Protein AF-0000000084498039 (afdb_homodimer)

pLDDT: mean 95.23, std 4.96, range [68.25, 98.88]

Secondary structure (DSSP, 8-state):
-EEEETTTSHHHHHHHHHSTTSEEE-TT-HHHHHHHHHT-SEEEE-S-HHHHHHHHHHTTT---EEE--S--GGGGGGTTTSEEEEE---TTTBTTB-EEEEETTTS-TTHHHHHHHHSTTSEEEEE-HHHHHHHHIIIIIHHHHHHHH------S---HHHHHHHHHHHHHHHS-HHHHHHHHHH-TTHHHHHHHHHHHHHHHHHHHHH-/-EEEETTTSHHHHHHHHHSTTSEEE-TT-HHHHHHHHHT-SEEEE-S-HHHHHHHHHHTTT---EEE--S--GGGGGGTTTSEEEEE---TTTBTTB-EEEEETTTS-TTHHHHHHHHSTTSEEEEE-HHHHHHHHIIIIIHHHHHHHH------S---HHHHHHHHHHHHHHHS-HHHHHHHHHH-TTHHHHHHHHHHHHHHHHHHHHH-

Structure (mmCIF, N/CA/C/O backbone):
data_AF-0000000084498039-model_v1
#
loop_
_entity.id
_entity.type
_entity.pdbx_description
1 polymer 'Prephenate/arogenate dehydrogenase domain-containing protein'
#
loop_
_atom_site.group_PDB
_atom_site.id
_atom_site.type_symbol
_atom_site.label_atom_id
_atom_site.label_alt_id
_atom_site.label_comp_id
_atom_site.label_asym_id
_atom_site.label_entity_id
_atom_site.label_seq_id
_atom_site.pdbx_PDB_ins_code
_atom_site.Cartn_x
_atom_site.Cartn_y
_atom_site.Cartn_z
_atom_site.occupancy
_atom_site.B_iso_or_equiv
_atom_site.auth_seq_id
_atom_site.auth_comp_id
_atom_site.auth_asym_id
_atom_site.auth_atom_id
_atom_site.pdbx_PDB_model_num
ATOM 1 N N . MET A 1 1 ? 0.137 41.875 3.27 1 93.25 1 MET A N 1
ATOM 2 C CA . MET A 1 1 ? 1.482 41.312 3.164 1 93.25 1 MET A CA 1
ATOM 3 C C . MET A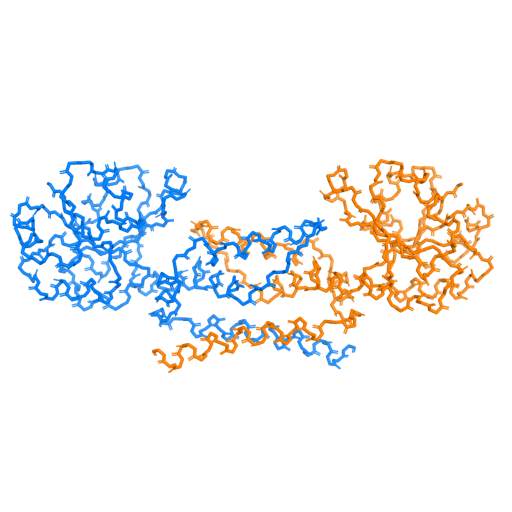 1 1 ? 1.607 40.031 3.986 1 93.25 1 MET A C 1
ATOM 5 O O . MET A 1 1 ? 0.989 39.906 5.043 1 93.25 1 MET A O 1
ATOM 9 N N . PHE A 1 2 ? 2.365 39.062 3.418 1 97.62 2 PHE A N 1
ATOM 10 C CA . PHE A 1 2 ? 2.494 37.75 4.086 1 97.62 2 PHE A CA 1
ATOM 11 C C . PHE A 1 2 ? 3.922 37.562 4.578 1 97.62 2 PHE A C 1
ATOM 13 O O . PHE A 1 2 ? 4.871 38.062 3.975 1 97.62 2 PHE A O 1
ATOM 20 N N . THR A 1 3 ? 4.051 36.844 5.715 1 98.19 3 THR A N 1
ATOM 21 C CA . THR A 1 3 ? 5.301 36.25 6.164 1 98.19 3 THR A CA 1
ATOM 22 C C . THR A 1 3 ? 5.207 34.719 6.137 1 98.19 3 THR A C 1
ATOM 24 O O . THR A 1 3 ? 4.168 34.156 6.469 1 98.19 3 THR A O 1
ATOM 27 N N . VAL A 1 4 ? 6.316 34.094 5.68 1 98.44 4 VAL A N 1
ATOM 28 C CA . VAL A 1 4 ? 6.406 32.625 5.699 1 98.44 4 VAL A CA 1
ATOM 29 C C . VAL A 1 4 ? 7.535 32.188 6.633 1 98.44 4 VAL A C 1
ATOM 31 O O . VAL A 1 4 ? 8.711 32.375 6.324 1 98.44 4 VAL A O 1
ATOM 34 N N . VAL A 1 5 ? 7.129 31.656 7.77 1 98 5 VAL A N 1
ATOM 35 C CA . VAL A 1 5 ? 8.094 31.078 8.688 1 98 5 VAL A CA 1
ATOM 36 C C . VAL A 1 5 ? 8.43 29.641 8.258 1 98 5 VAL A C 1
ATOM 38 O O . VAL A 1 5 ? 7.523 28.844 8.031 1 98 5 VAL A O 1
ATOM 41 N N . GLY A 1 6 ? 9.727 29.25 8.18 1 96.62 6 GLY A N 1
ATOM 42 C CA . GLY A 1 6 ? 10.141 28 7.578 1 96.62 6 GLY A CA 1
ATOM 43 C C . GLY A 1 6 ? 10.188 28.047 6.062 1 96.62 6 GLY A C 1
ATOM 44 O O . GLY A 1 6 ? 9.758 27.094 5.395 1 96.62 6 GLY A O 1
ATOM 45 N N . SER A 1 7 ? 10.602 29.141 5.477 1 96.75 7 SER A N 1
ATOM 46 C CA . SER A 1 7 ? 10.516 29.438 4.051 1 96.75 7 SER A CA 1
ATOM 47 C C . SER A 1 7 ? 11.469 28.562 3.248 1 96.75 7 SER A C 1
ATOM 49 O O . SER A 1 7 ? 11.359 28.484 2.021 1 96.75 7 SER A O 1
ATOM 51 N N . LYS A 1 8 ? 12.344 27.797 3.928 1 94.06 8 LYS A N 1
ATOM 52 C CA . LYS A 1 8 ? 13.312 26.969 3.225 1 94.06 8 LYS A CA 1
ATOM 53 C C . LYS A 1 8 ? 12.859 25.5 3.182 1 94.06 8 LYS A C 1
ATOM 55 O O . LYS A 1 8 ? 13.453 24.688 2.48 1 94.06 8 LYS A O 1
ATOM 60 N N . GLY A 1 9 ? 11.844 25.219 3.941 1 93.19 9 GLY A N 1
ATOM 61 C CA . GLY A 1 9 ? 11.305 23.875 3.908 1 93.19 9 GLY A CA 1
ATOM 62 C C . GLY A 1 9 ? 10.445 23.609 2.686 1 93.19 9 GLY A C 1
ATOM 63 O O . GLY A 1 9 ? 10.211 24.5 1.873 1 93.19 9 GLY A O 1
ATOM 64 N N . ASN A 1 10 ? 9.945 22.422 2.584 1 92.19 10 ASN A N 1
ATOM 65 C CA . ASN A 1 10 ? 9.188 22.016 1.411 1 92.19 10 ASN A CA 1
ATOM 66 C C . ASN A 1 10 ? 7.922 22.844 1.242 1 92.19 10 ASN A C 1
ATOM 68 O O . ASN A 1 10 ? 7.746 23.516 0.219 1 92.19 10 ASN A O 1
ATOM 72 N N . LEU A 1 11 ? 7.121 22.875 2.264 1 94.5 11 LEU A N 1
ATOM 73 C CA . LEU A 1 11 ? 5.891 23.656 2.164 1 94.5 11 LEU A CA 1
ATOM 74 C C . LEU A 1 11 ? 6.195 25.156 2.152 1 94.5 11 LEU A C 1
ATOM 76 O O . LEU A 1 11 ? 5.551 25.922 1.434 1 94.5 11 LEU A O 1
ATOM 80 N N . GLY A 1 12 ? 7.152 25.594 2.941 1 96.25 12 GLY A N 1
ATOM 81 C CA . GLY A 1 12 ? 7.539 26.984 2.992 1 96.25 12 GLY A CA 1
ATOM 82 C C . GLY A 1 12 ? 8 27.531 1.651 1 96.25 12 GLY A C 1
ATOM 83 O O . GLY A 1 12 ? 7.578 28.609 1.229 1 96.25 12 GLY A O 1
ATOM 84 N N . SER A 1 13 ? 8.852 26.75 0.97 1 96.44 13 SER A N 1
ATOM 85 C CA . SER A 1 13 ? 9.344 27.188 -0.336 1 96.44 13 SER A CA 1
ATOM 86 C C . SER A 1 13 ? 8.211 27.266 -1.353 1 96.44 13 SER A C 1
ATOM 88 O O . SER A 1 13 ? 8.203 28.141 -2.219 1 96.44 13 SER A O 1
ATOM 90 N N . LEU A 1 14 ? 7.281 26.312 -1.264 1 97.06 14 LEU A N 1
ATOM 91 C CA . LEU A 1 14 ? 6.109 26.359 -2.131 1 97.06 14 LEU A CA 1
ATOM 92 C C . LEU A 1 14 ? 5.293 27.625 -1.875 1 97.06 14 LEU A C 1
ATOM 94 O O . LEU A 1 14 ? 4.871 28.297 -2.818 1 97.06 14 LEU A O 1
ATOM 98 N N . LEU A 1 15 ? 5.113 27.984 -0.613 1 97.81 15 LEU A N 1
ATOM 99 C CA . LEU A 1 15 ? 4.352 29.172 -0.258 1 97.81 15 LEU A CA 1
ATOM 100 C C . LEU A 1 15 ? 5.043 30.438 -0.766 1 97.81 15 LEU A C 1
ATOM 102 O O . LEU A 1 15 ? 4.383 31.375 -1.229 1 97.81 15 LEU A O 1
ATOM 106 N N . MET A 1 16 ? 6.34 30.422 -0.719 1 97.56 16 MET A N 1
ATOM 107 C CA . MET A 1 16 ? 7.102 31.547 -1.252 1 97.56 16 MET A CA 1
ATOM 108 C C . MET A 1 16 ? 6.863 31.703 -2.75 1 97.56 16 MET A C 1
ATOM 110 O O . MET A 1 16 ? 6.867 32.812 -3.268 1 97.56 16 MET A O 1
ATOM 114 N N . LYS A 1 17 ? 6.648 30.609 -3.406 1 97.19 17 LYS A N 1
ATOM 115 C CA . LYS A 1 17 ? 6.359 30.656 -4.836 1 97.19 17 LYS A CA 1
ATOM 116 C C . LYS A 1 17 ? 4.938 31.141 -5.098 1 97.19 17 LYS A C 1
ATOM 118 O O . LYS A 1 17 ? 4.684 31.844 -6.07 1 97.19 17 LYS A O 1
ATOM 123 N N . ILE A 1 18 ? 4.043 30.703 -4.305 1 96.31 18 ILE A N 1
ATOM 124 C CA . ILE A 1 18 ? 2.639 31.078 -4.43 1 96.31 18 ILE A CA 1
ATOM 125 C C . ILE A 1 18 ? 2.475 32.562 -4.133 1 96.31 18 ILE A C 1
ATOM 127 O O . ILE A 1 18 ? 1.683 33.25 -4.785 1 96.31 18 ILE A O 1
ATOM 131 N N . PHE A 1 19 ? 3.236 33 -3.127 1 97.38 19 PHE A N 1
ATOM 132 C CA . PHE A 1 19 ? 3.205 34.406 -2.699 1 97.38 19 PHE A CA 1
ATOM 133 C C . PHE A 1 19 ? 4.59 35.031 -2.803 1 97.38 19 PHE A C 1
ATOM 135 O O . PHE A 1 19 ? 5.234 35.312 -1.786 1 97.38 19 PHE A O 1
ATOM 142 N N . PRO A 1 20 ? 4.922 35.469 -3.959 1 96.88 20 PRO A N 1
ATOM 143 C CA . PRO A 1 20 ? 6.305 35.906 -4.199 1 96.88 20 PRO A CA 1
ATOM 144 C C . PRO A 1 20 ? 6.668 37.188 -3.457 1 96.88 20 PRO A C 1
ATOM 146 O O . PRO A 1 20 ? 7.848 37.438 -3.227 1 96.88 20 PRO A O 1
ATOM 149 N N . ASP A 1 21 ? 5.758 38 -3.062 1 96.88 21 ASP A N 1
ATOM 150 C CA . ASP A 1 21 ? 6.043 39.25 -2.377 1 96.88 21 ASP A CA 1
ATOM 151 C C . ASP A 1 21 ? 6.117 39.031 -0.866 1 96.88 21 ASP A C 1
ATOM 153 O O . ASP A 1 21 ? 6.309 40 -0.115 1 96.88 21 ASP A O 1
ATOM 157 N N . SER A 1 22 ? 6.023 37.812 -0.384 1 98 22 SER A N 1
ATOM 158 C CA . SER A 1 22 ? 6.035 37.5 1.045 1 98 22 SER A CA 1
ATOM 159 C C . SER A 1 22 ? 7.445 37.594 1.616 1 98 22 SER A C 1
ATOM 161 O O . SER A 1 22 ? 8.43 37.406 0.894 1 98 22 SER A O 1
ATOM 163 N N . TYR A 1 23 ? 7.492 37.906 2.947 1 97.56 23 TYR A N 1
ATOM 164 C CA . TYR A 1 23 ? 8.742 37.781 3.693 1 97.56 23 TYR A CA 1
ATOM 165 C C . TYR A 1 23 ? 9.008 36.344 4.082 1 97.56 23 TYR A C 1
ATOM 167 O O . TYR A 1 23 ? 8.141 35.656 4.637 1 97.56 23 TYR A O 1
ATOM 175 N N . GLY A 1 24 ? 10.164 35.844 3.691 1 97.62 24 GLY A N 1
ATOM 176 C CA . GLY A 1 24 ? 10.586 34.531 4.121 1 97.62 24 GLY A CA 1
ATOM 177 C C . GLY A 1 24 ? 11.578 34.562 5.266 1 97.62 24 GLY A C 1
ATOM 178 O O . GLY A 1 24 ? 12.484 35.375 5.285 1 97.62 24 GLY A O 1
ATOM 179 N N . VAL A 1 25 ? 11.336 33.719 6.281 1 96.31 25 VAL A N 1
ATOM 180 C CA . VAL A 1 25 ? 12.258 33.688 7.41 1 96.31 25 VAL A CA 1
ATOM 181 C C . VAL A 1 25 ? 12.438 32.25 7.895 1 96.31 25 VAL A C 1
ATOM 183 O O . VAL A 1 25 ? 11.492 31.438 7.867 1 96.31 25 VAL A O 1
ATOM 186 N N . ASP A 1 26 ? 13.656 31.875 8.25 1 89.62 26 ASP A N 1
ATOM 187 C CA . ASP A 1 26 ? 13.914 30.594 8.875 1 89.62 26 ASP A CA 1
ATOM 188 C C . ASP A 1 26 ? 13.695 30.656 10.383 1 89.62 26 ASP A C 1
ATOM 190 O O . ASP A 1 26 ? 13.82 31.719 10.984 1 89.62 26 ASP A O 1
ATOM 194 N N . VAL A 1 27 ? 13.438 29.516 11.039 1 78.62 27 VAL A N 1
ATOM 195 C CA . VAL A 1 27 ? 13 29.453 12.43 1 78.62 27 VAL A CA 1
ATOM 196 C C . VAL A 1 27 ? 14.102 30 13.336 1 78.62 27 VAL A C 1
ATOM 198 O O . VAL A 1 27 ? 13.82 30.531 14.414 1 78.62 27 VAL A O 1
ATOM 201 N N . ASP A 1 28 ? 15.242 30.031 12.844 1 82.69 28 ASP A N 1
ATOM 202 C CA . ASP A 1 28 ? 16.359 30.344 13.742 1 82.69 28 ASP A CA 1
ATOM 203 C C . ASP A 1 28 ? 16.625 31.844 13.75 1 82.69 28 ASP A C 1
ATOM 205 O O . ASP A 1 28 ? 17.422 32.344 14.555 1 82.69 28 ASP A O 1
ATOM 209 N N . ASN A 1 29 ? 15.898 32.625 12.945 1 87.44 29 ASN A N 1
ATOM 210 C CA . ASN A 1 29 ? 16.141 34.062 12.898 1 87.44 29 ASN A CA 1
ATOM 211 C C . ASN A 1 29 ? 15.031 34.812 13.602 1 87.44 29 ASN A C 1
ATOM 213 O O . ASN A 1 29 ? 14.172 35.406 12.953 1 87.44 29 ASN A O 1
ATOM 217 N N . GLU A 1 30 ? 15.148 34.938 14.836 1 85.31 30 GLU A N 1
ATOM 218 C CA . GLU A 1 30 ? 14.109 35.5 15.695 1 85.31 30 GLU A CA 1
ATOM 219 C C . GLU A 1 30 ? 13.93 37 15.438 1 85.31 30 GLU A C 1
ATOM 221 O O . GLU A 1 30 ? 12.805 37.5 15.383 1 85.31 30 GLU A O 1
ATOM 226 N N . GLU A 1 31 ? 14.992 37.75 15.414 1 88.75 31 GLU A N 1
ATOM 227 C CA . GLU A 1 31 ? 14.93 39.188 15.195 1 88.75 31 GLU A CA 1
ATOM 228 C C . GLU A 1 31 ? 14.234 39.531 13.883 1 88.75 31 GLU A C 1
ATOM 230 O O . GLU A 1 31 ? 13.375 40.406 13.836 1 88.75 31 GLU A O 1
ATOM 235 N N . LYS A 1 32 ? 14.617 38.875 12.875 1 94.69 32 LYS A N 1
ATOM 236 C CA . LYS A 1 32 ? 13.992 39.094 11.57 1 94.69 32 LYS A CA 1
ATOM 237 C C . LYS A 1 32 ? 12.5 38.75 11.617 1 94.69 32 LYS A C 1
ATOM 239 O O . LYS A 1 32 ? 11.68 39.5 11.055 1 94.69 32 LYS A O 1
ATOM 244 N N . LEU A 1 33 ? 12.172 37.719 12.297 1 96.56 33 LEU A N 1
ATOM 245 C CA . LEU A 1 33 ? 10.773 37.312 12.398 1 96.56 33 LEU A CA 1
ATOM 246 C C . LEU A 1 33 ? 9.938 38.375 13.07 1 96.56 33 LEU A C 1
ATOM 248 O O . LEU A 1 33 ? 8.875 38.75 12.57 1 96.56 33 LEU A O 1
ATOM 252 N N . PHE A 1 34 ? 10.469 38.938 14.148 1 96.06 34 PHE A N 1
ATOM 253 C CA . PHE A 1 34 ? 9.766 40 14.867 1 96.06 34 PHE A CA 1
ATOM 254 C C . PHE A 1 34 ? 9.461 41.156 13.945 1 96.06 34 PHE A C 1
ATOM 256 O O . PHE A 1 34 ? 8.328 41.656 13.914 1 96.06 34 PHE A O 1
ATOM 263 N N . ASN A 1 35 ? 10.422 41.562 13.227 1 96.56 35 ASN A N 1
ATOM 264 C CA . ASN A 1 35 ? 10.273 42.719 12.328 1 96.56 35 ASN A CA 1
ATOM 265 C C . ASN A 1 35 ? 9.273 42.406 11.211 1 96.56 35 ASN A C 1
ATOM 267 O O . ASN A 1 35 ? 8.477 43.281 10.836 1 96.56 35 ASN A O 1
ATOM 271 N N . TYR A 1 36 ? 9.344 41.25 10.656 1 97.19 36 TYR A N 1
ATOM 272 C CA . TYR A 1 36 ? 8.43 40.875 9.578 1 97.19 36 TYR A CA 1
ATOM 273 C C . TYR A 1 36 ? 6.992 40.781 10.086 1 97.19 36 TYR A C 1
ATOM 275 O O . TYR A 1 36 ? 6.062 41.188 9.383 1 97.19 36 TYR A O 1
ATOM 283 N N . LEU A 1 37 ? 6.785 40.25 11.281 1 97.25 37 LEU A N 1
ATOM 284 C CA . LEU A 1 37 ? 5.445 40.156 11.844 1 97.25 37 LEU A CA 1
ATOM 285 C C . LEU A 1 37 ? 4.809 41.531 11.992 1 97.25 37 LEU A C 1
ATOM 287 O O . LEU A 1 37 ? 3.619 41.688 11.719 1 97.25 37 LEU A O 1
ATOM 291 N N . LYS A 1 38 ? 5.602 42.531 12.297 1 96.56 38 LYS A N 1
ATOM 292 C CA . LYS A 1 38 ? 5.098 43.875 12.492 1 96.56 38 LYS A CA 1
ATOM 293 C C . LYS A 1 38 ? 4.586 44.469 11.18 1 96.56 38 LYS A C 1
ATOM 295 O O . LYS A 1 38 ? 3.719 45.344 11.18 1 96.56 38 LYS A O 1
ATOM 300 N N . LYS A 1 39 ? 5.051 43.938 10.133 1 96.44 39 LYS A N 1
ATOM 301 C CA . LYS A 1 39 ? 4.734 44.5 8.82 1 96.44 39 LYS A CA 1
ATOM 302 C C . LYS A 1 39 ? 3.754 43.625 8.062 1 96.44 39 LYS A C 1
ATOM 304 O O . LYS A 1 39 ? 3.416 43.875 6.91 1 96.44 39 LYS A O 1
ATOM 309 N N . SER A 1 40 ? 3.342 42.562 8.633 1 97.69 40 SER A N 1
ATOM 310 C CA . SER A 1 40 ? 2.564 41.562 7.906 1 97.69 40 SER A CA 1
ATOM 311 C C . SER A 1 40 ? 1.124 41.5 8.406 1 97.69 40 SER A C 1
ATOM 313 O O . SER A 1 40 ? 0.86 41.75 9.586 1 97.69 40 SER A O 1
ATOM 315 N N . ASP A 1 41 ? 0.24 41.188 7.496 1 97.06 41 ASP A N 1
ATOM 316 C CA . ASP A 1 41 ? -1.143 40.906 7.863 1 97.06 41 ASP A CA 1
ATOM 317 C C . ASP A 1 41 ? -1.291 39.5 8.375 1 97.06 41 ASP A C 1
ATOM 319 O O . ASP A 1 41 ? -2.027 39.219 9.328 1 97.06 41 ASP A O 1
ATOM 323 N N . TYR A 1 42 ? -0.634 38.594 7.711 1 98.31 42 TYR A N 1
ATOM 324 C CA . TYR A 1 42 ? -0.681 37.188 8.047 1 98.31 42 TYR A CA 1
ATOM 325 C C . TYR A 1 42 ? 0.711 36.562 8 1 98.31 42 TYR A C 1
ATOM 327 O O . TYR A 1 42 ? 1.583 37.031 7.27 1 98.31 42 TYR A O 1
ATOM 335 N N . ALA A 1 43 ? 0.901 35.531 8.82 1 98.38 43 ALA A N 1
ATOM 336 C CA . ALA A 1 43 ? 2.139 34.75 8.828 1 98.38 43 ALA A CA 1
ATOM 337 C C . ALA A 1 43 ? 1.847 33.25 8.773 1 98.38 43 ALA A C 1
ATOM 339 O O . ALA A 1 43 ? 1.264 32.688 9.703 1 98.38 43 ALA A O 1
ATOM 340 N N . PHE A 1 44 ? 2.291 32.594 7.676 1 98.69 44 PHE A N 1
ATOM 341 C CA . PHE A 1 44 ? 2.188 31.141 7.547 1 98.69 44 PHE A CA 1
ATOM 342 C C . PHE A 1 44 ? 3.266 30.453 8.367 1 98.69 44 PHE A C 1
ATOM 344 O O . PHE A 1 44 ? 4.449 30.781 8.258 1 98.69 44 PHE A O 1
ATOM 351 N N . LEU A 1 45 ? 2.865 29.547 9.172 1 98.19 45 LEU A N 1
ATOM 352 C CA . LEU A 1 45 ? 3.82 28.766 9.961 1 98.19 45 LEU A CA 1
ATOM 353 C C . LEU A 1 45 ? 4.094 27.422 9.312 1 98.19 45 LEU A C 1
ATOM 355 O O . LEU A 1 45 ? 3.426 26.422 9.617 1 98.19 45 LEU A O 1
ATOM 359 N N . ALA A 1 46 ? 5.062 27.391 8.461 1 96.81 46 ALA A N 1
ATOM 360 C CA . ALA A 1 46 ? 5.473 26.172 7.758 1 96.81 46 ALA A CA 1
ATOM 361 C C . ALA A 1 46 ? 6.656 25.516 8.461 1 96.81 46 ALA A C 1
ATOM 363 O O . ALA A 1 46 ? 7.699 25.281 7.84 1 96.81 46 ALA A O 1
ATOM 364 N N . ILE A 1 47 ? 6.52 25.234 9.742 1 96.12 47 ILE A N 1
ATOM 365 C CA . ILE A 1 47 ? 7.512 24.625 10.617 1 96.12 47 ILE A CA 1
ATOM 366 C C . ILE A 1 47 ? 6.859 23.531 11.461 1 96.12 47 ILE A C 1
ATOM 368 O O . ILE A 1 47 ? 5.637 23.391 11.461 1 96.12 47 ILE A O 1
ATOM 372 N N . PRO A 1 48 ? 7.594 22.703 12.109 1 94.62 48 PRO A N 1
ATOM 373 C CA . PRO A 1 48 ? 6.996 21.625 12.906 1 94.62 48 PRO A CA 1
ATOM 374 C C . PRO A 1 48 ? 6.031 22.125 13.969 1 94.62 48 PRO A C 1
ATOM 376 O O . PRO A 1 48 ? 6.219 23.234 14.5 1 94.62 48 PRO A O 1
ATOM 379 N N . PRO A 1 49 ? 5.07 21.312 14.258 1 97 49 PRO A N 1
ATOM 380 C CA . PRO A 1 49 ? 4.012 21.734 15.18 1 97 49 PRO A CA 1
ATOM 381 C C . PRO A 1 49 ? 4.559 22.281 16.5 1 97 49 PRO A C 1
ATOM 383 O O . PRO A 1 49 ? 4.078 23.297 17 1 97 49 PRO A O 1
ATOM 386 N N . ASP A 1 50 ? 5.555 21.609 17.078 1 95.5 50 ASP A N 1
ATOM 387 C CA . ASP A 1 50 ? 6.125 22.078 18.344 1 95.5 50 ASP A CA 1
ATOM 388 C C . ASP A 1 50 ? 6.684 23.484 18.203 1 95.5 50 ASP A C 1
ATOM 390 O O . ASP A 1 50 ? 6.508 24.328 19.094 1 95.5 50 ASP A O 1
ATOM 394 N N . GLN A 1 51 ? 7.262 23.719 17.125 1 95.56 51 GLN A N 1
ATOM 395 C CA . GLN A 1 51 ? 7.824 25.031 16.859 1 95.56 51 GLN A CA 1
ATOM 396 C C . GLN A 1 51 ? 6.73 26.062 16.594 1 95.56 51 GLN A C 1
ATOM 398 O O . GLN A 1 51 ? 6.863 27.219 16.969 1 95.56 51 GLN A O 1
ATOM 403 N N . GLU A 1 52 ? 5.676 25.641 15.906 1 97.19 52 GLU A N 1
ATOM 404 C CA . GLU A 1 52 ? 4.535 26.531 15.711 1 97.19 52 GLU A CA 1
ATOM 405 C C . GLU A 1 52 ? 3.994 27.031 17.047 1 97.19 52 GLU A C 1
ATOM 407 O O . GLU A 1 52 ? 3.779 28.234 17.234 1 97.19 52 GLU A O 1
ATOM 412 N N . GLU A 1 53 ? 3.824 26.109 17.938 1 97.25 53 GLU A N 1
ATOM 413 C CA . GLU A 1 53 ? 3.299 26.469 19.25 1 97.25 53 GLU A CA 1
ATOM 414 C C . GLU A 1 53 ? 4.215 27.469 19.953 1 97.25 53 GLU A C 1
ATOM 416 O O . GLU A 1 53 ? 3.744 28.438 20.562 1 97.25 53 GLU A O 1
ATOM 421 N N . ASN A 1 54 ? 5.469 27.188 19.844 1 96.31 54 ASN A N 1
ATOM 422 C CA . ASN A 1 54 ? 6.441 28.062 20.484 1 96.31 54 ASN A CA 1
ATOM 423 C C . ASN A 1 54 ? 6.371 29.484 19.922 1 96.31 54 ASN A C 1
ATOM 425 O O . ASN A 1 54 ? 6.387 30.453 20.672 1 96.31 54 ASN A O 1
ATOM 429 N N . ILE A 1 55 ? 6.281 29.578 18.656 1 96.88 55 ILE A N 1
ATOM 430 C CA . ILE A 1 55 ? 6.246 30.875 17.984 1 96.88 55 ILE A CA 1
ATOM 431 C C . ILE A 1 55 ? 4.961 31.609 18.359 1 96.88 55 ILE A C 1
ATOM 433 O O . ILE A 1 55 ? 4.992 32.812 18.672 1 96.88 55 ILE A O 1
ATOM 437 N N . ILE A 1 56 ? 3.824 30.938 18.359 1 97.5 56 ILE A N 1
ATOM 438 C CA . ILE A 1 56 ? 2.539 31.531 18.688 1 97.5 56 ILE A CA 1
ATOM 439 C C . ILE A 1 56 ? 2.58 32.062 20.125 1 97.5 56 ILE A C 1
ATOM 441 O O . ILE A 1 56 ? 2.137 33.188 20.391 1 97.5 56 ILE A O 1
ATOM 445 N N . ASN A 1 57 ? 3.174 31.281 21.031 1 97.31 57 ASN A N 1
ATOM 446 C CA . ASN A 1 57 ? 3.26 31.656 22.438 1 97.31 57 ASN A CA 1
ATOM 447 C C . ASN A 1 57 ? 4.203 32.844 22.641 1 97.31 57 ASN A C 1
ATOM 449 O O . ASN A 1 57 ? 3.982 33.688 23.516 1 97.31 57 ASN A O 1
ATOM 453 N N . LYS A 1 58 ? 5.211 32.844 21.859 1 96.12 58 LYS A N 1
ATOM 454 C CA . LYS A 1 58 ? 6.23 33.875 22 1 96.12 58 LYS A CA 1
ATOM 455 C C . LYS A 1 58 ? 5.734 35.219 21.469 1 96.12 58 LYS A C 1
ATOM 457 O O . LYS A 1 58 ? 6.066 36.281 22.016 1 96.12 58 LYS A O 1
ATOM 462 N N . TYR A 1 59 ? 5.051 35.188 20.391 1 96.5 59 TYR A N 1
ATOM 463 C CA . TYR A 1 59 ? 4.598 36.406 19.734 1 96.5 59 TYR A CA 1
ATOM 464 C C . TYR A 1 59 ? 3.082 36.531 19.844 1 96.5 59 TYR A C 1
ATOM 466 O O . TYR A 1 59 ? 2.402 36.719 18.828 1 96.5 59 TYR A O 1
ATOM 474 N N . LYS A 1 60 ? 2.543 36.562 21 1 95.44 60 LYS A N 1
ATOM 475 C CA . LYS A 1 60 ? 1.112 36.594 21.297 1 95.44 60 LYS A CA 1
ATOM 476 C C . LYS A 1 60 ? 0.457 37.844 20.75 1 95.44 60 LYS A C 1
ATOM 478 O O . LYS A 1 60 ? -0.757 37.875 20.547 1 95.44 60 LYS A O 1
ATOM 483 N N . PHE A 1 61 ? 1.277 38.906 20.578 1 94.88 61 PHE A N 1
ATOM 484 C CA . PHE A 1 61 ? 0.732 40.156 20.094 1 94.88 61 PHE A CA 1
ATOM 485 C C . PHE A 1 61 ? 0.216 40.031 18.672 1 94.88 61 PHE A C 1
ATOM 487 O O . PHE A 1 61 ? -0.603 40.812 18.219 1 94.88 61 PHE A O 1
ATOM 494 N N . PHE A 1 62 ? 0.749 39.125 17.938 1 96.81 62 PHE A N 1
ATOM 495 C CA . PHE A 1 62 ? 0.398 38.969 16.531 1 96.81 62 PHE A CA 1
ATOM 496 C C . PHE A 1 62 ? -0.803 38.031 16.391 1 96.81 62 PHE A C 1
ATOM 498 O O . PHE A 1 62 ? -0.769 36.875 16.844 1 96.81 62 PHE A O 1
ATOM 505 N N . THR A 1 63 ? -1.819 38.344 15.727 1 93.31 63 THR A N 1
ATOM 506 C CA . THR A 1 63 ? -3.062 37.594 15.664 1 93.31 63 THR A CA 1
ATOM 507 C C . THR A 1 63 ? -3.289 37.031 14.258 1 93.31 63 THR A C 1
ATOM 509 O O . THR A 1 63 ? -4.328 36.438 13.984 1 93.31 63 THR A O 1
ATOM 512 N N . GLY A 1 64 ? -2.32 37.25 13.406 1 97.19 64 GLY A N 1
ATOM 513 C CA . GLY A 1 64 ? -2.494 36.844 12.016 1 97.19 64 GLY A CA 1
ATOM 514 C C . GLY A 1 64 ? -1.848 35.531 11.68 1 97.19 64 GLY A C 1
ATOM 515 O O . GLY A 1 64 ? -1.677 35.188 10.508 1 97.19 64 GLY A O 1
ATOM 516 N N . PHE A 1 65 ? -1.479 34.719 12.688 1 98.5 65 PHE A N 1
ATOM 517 C CA . PHE A 1 65 ? -0.829 33.438 12.414 1 98.5 65 PHE A CA 1
ATOM 518 C C . PHE A 1 65 ? -1.776 32.5 11.688 1 98.5 65 PHE A C 1
ATOM 520 O O . PHE A 1 65 ? -2.959 32.406 12.023 1 98.5 65 PHE A O 1
ATOM 527 N N . ILE A 1 66 ? -1.235 31.828 10.672 1 98.81 66 ILE A N 1
ATOM 528 C CA . ILE A 1 66 ? -1.913 30.719 10 1 98.81 66 ILE A CA 1
ATOM 529 C C . ILE A 1 66 ? -1.153 29.422 10.25 1 98.81 66 ILE A C 1
ATOM 531 O O . ILE A 1 66 ? -0.064 29.219 9.703 1 98.81 66 ILE A O 1
ATOM 535 N N . GLU A 1 67 ? -1.673 28.609 11.062 1 98.5 67 GLU A N 1
ATOM 536 C CA . GLU A 1 67 ? -1.108 27.312 11.398 1 98.5 67 GLU A CA 1
ATOM 537 C C . GLU A 1 67 ? -1.447 26.266 10.336 1 98.5 67 GLU A C 1
ATOM 539 O O . GLU A 1 67 ? -2.58 26.219 9.852 1 98.5 67 GLU A O 1
ATOM 544 N N . LEU A 1 68 ? -0.454 25.375 9.984 1 98.25 68 LEU A N 1
ATOM 545 C CA . LEU A 1 68 ? -0.6 24.578 8.773 1 98.25 68 LEU A CA 1
ATOM 546 C C . LEU A 1 68 ? -0.409 23.094 9.062 1 98.25 68 LEU A C 1
ATOM 548 O O . LEU A 1 68 ? -0.522 22.266 8.164 1 98.25 68 LEU A O 1
ATOM 552 N N . SER A 1 69 ? -0.182 22.656 10.242 1 97.38 69 SER A N 1
ATOM 553 C CA . SER A 1 69 ? 0.275 21.312 10.57 1 97.38 69 SER A CA 1
ATOM 554 C C . SER A 1 69 ? -0.769 20.266 10.195 1 97.38 69 SER A C 1
ATOM 556 O O . SER A 1 69 ? -1.927 20.594 9.938 1 97.38 69 SER A O 1
ATOM 558 N N . SER A 1 70 ? -0.354 19 10.227 1 97.06 70 SER A N 1
ATOM 559 C CA . SER A 1 70 ? -1.224 17.859 9.914 1 97.06 70 SER A CA 1
ATOM 560 C C . SER A 1 70 ? -1.932 17.344 11.156 1 97.06 70 SER A C 1
ATOM 562 O O . SER A 1 70 ? -2.666 16.359 11.094 1 97.06 70 SER A O 1
ATOM 564 N N . VAL A 1 71 ? -1.774 17.969 12.258 1 98.38 71 VAL A N 1
ATOM 565 C CA . VAL A 1 71 ? -2.455 17.656 13.508 1 98.38 71 VAL A CA 1
ATOM 566 C C . VAL A 1 71 ? -3.035 18.938 14.117 1 98.38 71 VAL A C 1
ATOM 568 O O . VAL A 1 71 ? -2.377 19.984 14.125 1 98.38 71 VAL A O 1
ATOM 571 N N . LYS A 1 72 ? -4.262 18.828 14.617 1 98.75 72 LYS A N 1
ATOM 572 C CA . LYS A 1 72 ? -4.926 20.094 14.906 1 98.75 72 LYS A CA 1
ATOM 573 C C . LYS A 1 72 ? -5.383 20.156 16.359 1 98.75 72 LYS A C 1
ATOM 575 O O . LYS A 1 72 ? -5.496 21.234 16.938 1 98.75 72 LYS A O 1
ATOM 580 N N . LEU A 1 73 ? -5.723 19.031 17.031 1 98.75 73 LEU A N 1
ATOM 581 C CA . LEU A 1 73 ? -6.273 19.031 18.375 1 98.75 73 LEU A CA 1
ATOM 582 C C . LEU A 1 73 ? -5.371 19.812 19.328 1 98.75 73 LEU A C 1
ATOM 584 O O . LEU A 1 73 ? -5.863 20.531 20.203 1 98.75 73 LEU A O 1
ATOM 588 N N . ARG A 1 74 ? -4.105 19.734 19.156 1 97.88 74 ARG A N 1
ATOM 589 C CA . ARG A 1 74 ? -3.146 20.359 20.062 1 97.88 74 ARG A CA 1
ATOM 590 C C . ARG A 1 74 ? -3.227 21.875 19.969 1 97.88 74 ARG A C 1
ATOM 592 O O . ARG A 1 74 ? -2.736 22.578 20.859 1 97.88 74 ARG A O 1
ATOM 599 N N . PHE A 1 75 ? -3.84 22.438 18.984 1 98.69 75 PHE A N 1
ATOM 600 C CA . PHE A 1 75 ? -3.867 23.875 18.766 1 98.69 75 PHE A CA 1
ATOM 601 C C . PHE A 1 75 ? -5.184 24.469 19.266 1 98.69 75 PHE A C 1
ATOM 603 O O . PHE A 1 75 ? -5.398 25.688 19.156 1 98.69 75 PHE A O 1
ATOM 610 N N . LEU A 1 76 ? -6.082 23.625 19.812 1 98.62 76 LEU A N 1
ATOM 611 C CA . LEU A 1 76 ? -7.348 24.094 20.359 1 98.62 76 LEU A CA 1
ATOM 612 C C . LEU A 1 76 ? -7.109 25.141 21.438 1 98.62 76 LEU A C 1
ATOM 614 O O . LEU A 1 76 ? -7.938 26.047 21.641 1 98.62 76 LEU A O 1
ATOM 618 N N . LYS A 1 77 ? -6.016 25.031 22.141 1 98.06 77 LYS A N 1
ATOM 619 C CA . LYS A 1 77 ? -5.676 25.969 23.203 1 98.06 77 LYS A CA 1
ATOM 620 C C . LYS A 1 77 ? -5.508 27.391 22.656 1 98.06 77 LYS A C 1
ATOM 622 O O . LYS A 1 77 ? -5.496 28.359 23.422 1 98.06 77 LYS A O 1
ATOM 627 N N . PHE A 1 78 ? -5.379 27.578 21.328 1 98.38 78 PHE A N 1
ATOM 628 C CA . PHE A 1 78 ? -5.219 28.875 20.703 1 98.38 78 PHE A CA 1
ATOM 629 C C . PHE A 1 78 ? -6.508 29.312 20.016 1 98.38 78 PHE A C 1
ATOM 631 O O . PHE A 1 78 ? -6.48 30.141 19.094 1 98.38 78 PHE A O 1
ATOM 638 N N . LYS A 1 79 ? -7.629 28.719 20.422 1 98 79 LYS A N 1
ATOM 639 C CA . LYS A 1 79 ? -8.938 29 19.844 1 98 79 LYS A CA 1
ATOM 640 C C . LYS A 1 79 ? -9.164 30.5 19.688 1 98 79 LYS A C 1
ATOM 642 O O . LYS A 1 79 ? -8.961 31.266 20.641 1 98 79 LYS A O 1
ATOM 647 N N . ASN A 1 80 ? -9.484 30.906 18.5 1 97.5 80 ASN A N 1
ATOM 648 C CA . ASN A 1 80 ? -9.875 32.25 18.109 1 97.5 80 ASN A CA 1
ATOM 649 C C . ASN A 1 80 ? -8.68 33.219 18.141 1 97.5 80 ASN A C 1
ATOM 651 O O . ASN A 1 80 ? -8.844 34.438 17.969 1 97.5 80 ASN A O 1
ATOM 655 N N . SER A 1 81 ? -7.457 32.688 18.344 1 97.19 81 SER A N 1
ATOM 656 C CA . SER A 1 81 ? -6.277 33.531 18.391 1 97.19 81 SER A CA 1
ATOM 657 C C . SER A 1 81 ? -5.41 33.344 17.156 1 97.19 81 SER A C 1
ATOM 659 O O . SER A 1 81 ? -4.535 34.188 16.875 1 97.19 81 SER A O 1
ATOM 661 N N . ILE A 1 82 ? -5.648 32.312 16.469 1 98.44 82 ILE A N 1
ATOM 662 C CA . ILE A 1 82 ? -4.926 32.031 15.234 1 98.44 82 ILE A CA 1
ATOM 663 C C . ILE A 1 82 ? -5.891 31.453 14.195 1 98.44 82 ILE A C 1
ATOM 665 O O . ILE A 1 82 ? -6.992 31.016 14.531 1 98.44 82 ILE A O 1
ATOM 669 N N . ILE A 1 83 ? -5.48 31.469 12.93 1 98.75 83 ILE A N 1
ATOM 670 C CA . ILE A 1 83 ? -6.18 30.75 11.867 1 98.75 83 ILE A CA 1
ATOM 671 C C . ILE A 1 83 ? -5.539 29.391 11.664 1 98.75 83 ILE A C 1
ATOM 673 O O . ILE A 1 83 ? -4.312 29.266 11.641 1 98.75 83 ILE A O 1
ATOM 677 N N . SER A 1 84 ? -6.371 28.375 11.602 1 98.88 84 SER A N 1
ATOM 678 C CA . SER A 1 84 ? -5.875 27.016 11.445 1 98.88 84 SER A CA 1
ATOM 679 C C . SER A 1 84 ? -6.395 26.375 10.164 1 98.88 84 SER A C 1
ATOM 681 O O . SER A 1 84 ? -7.605 26.266 9.961 1 98.88 84 SER A O 1
ATOM 683 N N . ILE A 1 85 ? -5.441 26 9.266 1 98.81 85 ILE A N 1
ATOM 684 C CA . ILE A 1 85 ? -5.828 25.312 8.047 1 98.81 85 ILE A CA 1
ATOM 685 C C . ILE A 1 85 ? -4.848 24.172 7.766 1 98.81 85 ILE A C 1
ATOM 687 O O . ILE A 1 85 ? -3.766 24.109 8.352 1 98.81 85 ILE A O 1
ATOM 691 N N . HIS A 1 86 ? -5.234 23.281 6.926 1 98.25 86 HIS A N 1
ATOM 692 C CA . HIS A 1 86 ? -4.387 22.203 6.434 1 98.25 86 HIS A CA 1
ATOM 693 C C . HIS A 1 86 ? -4.492 22.078 4.918 1 98.25 86 HIS A C 1
ATOM 695 O O . HIS A 1 86 ? -5.391 21.391 4.414 1 98.25 86 HIS A O 1
ATOM 701 N N . PRO A 1 87 ? -3.541 22.703 4.211 1 96.81 87 PRO A N 1
ATOM 702 C CA . PRO A 1 87 ? -3.488 22.375 2.787 1 96.81 87 PRO A CA 1
ATOM 703 C C . PRO A 1 87 ? -3.184 20.891 2.537 1 96.81 87 PRO A C 1
ATOM 705 O O . PRO A 1 87 ? -2.234 20.344 3.107 1 96.81 87 PRO A O 1
ATOM 708 N N . LEU A 1 88 ? -3.957 20.266 1.752 1 95.12 88 LEU A N 1
ATOM 709 C CA . LEU A 1 88 ? -3.758 18.844 1.495 1 95.12 88 LEU A CA 1
ATOM 710 C C . LEU A 1 88 ? -2.896 18.625 0.255 1 95.12 88 LEU A C 1
ATOM 712 O O . LEU A 1 88 ? -2.939 17.562 -0.358 1 95.12 88 LEU A O 1
ATOM 716 N N . PHE A 1 89 ? -2.156 19.656 -0.094 1 92.25 89 PHE A N 1
ATOM 717 C CA . PHE A 1 89 ? -1.204 19.594 -1.196 1 92.25 89 PHE A CA 1
ATOM 718 C C . PHE A 1 89 ? 0.194 19.969 -0.728 1 92.25 89 PHE A C 1
ATOM 720 O O . PHE A 1 89 ? 0.347 20.719 0.246 1 92.25 89 PHE A O 1
ATOM 727 N N . GLY A 1 90 ? 1.169 19.438 -1.397 1 89.94 90 GLY A N 1
ATOM 728 C CA . GLY A 1 90 ? 2.566 19.828 -1.305 1 89.94 90 GLY A CA 1
ATOM 729 C C . GLY A 1 90 ? 3.18 20.172 -2.648 1 89.94 90 GLY A C 1
ATOM 730 O O . GLY A 1 90 ? 2.463 20.422 -3.619 1 89.94 90 GLY A O 1
ATOM 731 N N . PRO A 1 91 ? 4.488 20.281 -2.623 1 88.62 91 PRO A N 1
ATOM 732 C CA . PRO A 1 91 ? 5.156 20.672 -3.867 1 88.62 91 PRO A CA 1
ATOM 733 C C . PRO A 1 91 ? 4.781 19.766 -5.043 1 88.62 91 PRO A C 1
ATOM 735 O O . PRO A 1 91 ? 4.637 20.25 -6.172 1 88.62 91 PRO A O 1
ATOM 738 N N . ARG A 1 92 ? 4.551 18.453 -4.773 1 87.25 92 ARG A N 1
ATOM 739 C CA . ARG A 1 92 ? 4.352 17.484 -5.855 1 87.25 92 ARG A CA 1
ATOM 740 C C . ARG A 1 92 ? 2.896 17.469 -6.309 1 87.25 92 ARG A C 1
ATOM 742 O O . ARG A 1 92 ? 2.596 17.062 -7.43 1 87.25 92 ARG A O 1
ATOM 749 N N . SER A 1 93 ? 2.018 17.922 -5.492 1 90.56 93 SER A N 1
ATOM 750 C CA . SER A 1 93 ? 0.597 17.812 -5.809 1 90.56 93 SER A CA 1
ATOM 751 C C . SER A 1 93 ? -0.043 19.188 -5.957 1 90.56 93 SER A C 1
ATOM 753 O O . SER A 1 93 ? -1.257 19.297 -6.145 1 90.56 93 SER A O 1
ATOM 755 N N . TYR A 1 94 ? 0.792 20.25 -5.82 1 91.75 94 TYR A N 1
ATOM 756 C CA . TYR A 1 94 ? 0.28 21.609 -5.945 1 91.75 94 TYR A CA 1
ATOM 757 C C . TYR A 1 94 ? -0.4 21.812 -7.293 1 91.75 94 TYR A C 1
ATOM 759 O O . TYR A 1 94 ? 0.138 21.422 -8.336 1 91.75 94 TYR A O 1
ATOM 767 N N . GLY A 1 95 ? -1.629 22.406 -7.297 1 91.19 95 GLY A N 1
ATOM 768 C CA . GLY A 1 95 ? -2.396 22.609 -8.516 1 91.19 95 GLY A CA 1
ATOM 769 C C . GLY A 1 95 ? -3.273 21.422 -8.875 1 91.19 95 GLY A C 1
ATOM 770 O O . GLY A 1 95 ? -4.297 21.578 -9.539 1 91.19 95 GLY A O 1
ATOM 771 N N . LYS A 1 96 ? -2.924 20.188 -8.492 1 92.38 96 LYS A N 1
ATOM 772 C CA . LYS A 1 96 ? -3.711 19 -8.766 1 92.38 96 LYS A CA 1
ATOM 773 C C . LYS A 1 96 ? -4.738 18.75 -7.664 1 92.38 96 LYS A C 1
ATOM 775 O O . LYS A 1 96 ? -5.918 18.531 -7.941 1 92.38 96 LYS A O 1
ATOM 780 N N . ILE A 1 97 ? -4.223 18.781 -6.48 1 91.81 97 ILE A N 1
ATOM 781 C CA . ILE A 1 97 ? -5.102 18.719 -5.316 1 91.81 97 ILE A CA 1
ATOM 782 C C . ILE A 1 97 ? -5.5 20.125 -4.891 1 91.81 97 ILE A C 1
ATOM 784 O O . ILE A 1 97 ? -4.641 20.969 -4.629 1 91.81 97 ILE A O 1
ATOM 788 N N . LYS A 1 98 ? -6.738 20.391 -4.727 1 93.69 98 LYS A N 1
ATOM 789 C CA . LYS A 1 98 ? -7.215 21.75 -4.516 1 93.69 98 LYS A CA 1
ATOM 790 C C . LYS A 1 98 ? -7.965 21.875 -3.191 1 93.69 98 LYS A C 1
ATOM 792 O O . LYS A 1 98 ? -8.758 22.797 -3.006 1 93.69 98 LYS A O 1
ATOM 797 N N . ASP A 1 99 ? -7.734 20.938 -2.318 1 96 99 ASP A N 1
ATOM 798 C CA . ASP A 1 99 ? -8.484 20.938 -1.066 1 96 99 ASP A CA 1
ATOM 799 C C . ASP A 1 99 ? -7.652 21.516 0.073 1 96 99 ASP A C 1
ATOM 801 O O . ASP A 1 99 ? -6.469 21.188 0.208 1 96 99 ASP A O 1
ATOM 805 N N . ILE A 1 100 ? -8.227 22.422 0.823 1 97.31 100 ILE A N 1
ATOM 806 C CA . ILE A 1 100 ? -7.703 22.953 2.076 1 97.31 100 ILE A CA 1
ATOM 807 C C . ILE A 1 100 ? -8.727 22.75 3.191 1 97.31 100 ILE A C 1
ATOM 809 O O . ILE A 1 100 ? -9.906 23.078 3.025 1 97.31 100 ILE A O 1
ATOM 813 N N . VAL A 1 101 ? -8.297 22.203 4.262 1 97.88 101 VAL A N 1
ATOM 814 C CA . VAL A 1 101 ? -9.203 22.031 5.387 1 97.88 101 VAL A CA 1
ATOM 815 C C . VAL A 1 101 ? -9.102 23.234 6.324 1 97.88 101 VAL A C 1
ATOM 817 O O . VAL A 1 101 ? -8 23.609 6.734 1 97.88 101 VAL A O 1
ATOM 820 N N . PHE A 1 102 ? -10.188 23.859 6.574 1 98.62 102 PHE A N 1
ATOM 821 C CA . PHE A 1 102 ? -10.336 24.969 7.52 1 98.62 102 PHE A CA 1
ATOM 822 C C . PHE A 1 102 ? -10.844 24.453 8.867 1 98.62 102 PHE A C 1
ATOM 824 O O . PHE A 1 102 ? -11.867 23.781 8.93 1 98.62 102 PHE A O 1
ATOM 831 N N . ILE A 1 103 ? -10.133 24.75 9.914 1 98.81 103 ILE A N 1
ATOM 832 C CA . ILE A 1 103 ? -10.5 24.25 11.234 1 98.81 103 ILE A CA 1
ATOM 833 C C . ILE A 1 103 ? -11.375 25.281 11.953 1 98.81 103 ILE A C 1
ATOM 835 O O . ILE A 1 103 ? -10.867 26.25 12.508 1 98.81 103 ILE A O 1
ATOM 839 N N . ASN A 1 104 ? -12.617 24.984 12.07 1 98.56 104 ASN A N 1
ATOM 840 C CA . ASN A 1 104 ? -13.609 26 12.438 1 98.56 104 ASN A CA 1
ATOM 841 C C . ASN A 1 104 ? -13.641 26.234 13.945 1 98.56 104 ASN A C 1
ATOM 843 O O . ASN A 1 104 ? -14.102 27.281 14.398 1 98.56 104 ASN A O 1
ATOM 847 N N . ASP A 1 105 ? -13.156 25.281 14.75 1 98.69 105 ASP A N 1
ATOM 848 C CA . ASP A 1 105 ? -13.242 25.453 16.188 1 98.69 105 ASP A CA 1
ATOM 849 C C . ASP A 1 105 ? -11.93 25.984 16.766 1 98.69 105 ASP A C 1
ATOM 851 O O . ASP A 1 105 ? -11.773 26.109 17.984 1 98.69 105 ASP A O 1
ATOM 855 N N . ILE A 1 106 ? -10.961 26.344 15.906 1 98.69 106 ILE A N 1
ATOM 856 C CA . ILE A 1 106 ? -9.734 27.016 16.312 1 98.69 106 ILE A CA 1
ATOM 857 C C . ILE A 1 106 ? -9.719 28.438 15.742 1 98.69 106 ILE A C 1
ATOM 859 O O . ILE A 1 106 ? -9.383 29.391 16.438 1 98.69 106 ILE A O 1
ATOM 863 N N . SER A 1 107 ? -10.133 28.609 14.57 1 98.75 107 SER A N 1
ATOM 864 C CA . SER A 1 107 ? -10.031 29.859 13.82 1 98.75 107 SER A CA 1
ATOM 865 C C . SER A 1 107 ? -11.102 30.844 14.25 1 98.75 107 SER A C 1
ATOM 867 O O . SER A 1 107 ? -12.242 30.469 14.531 1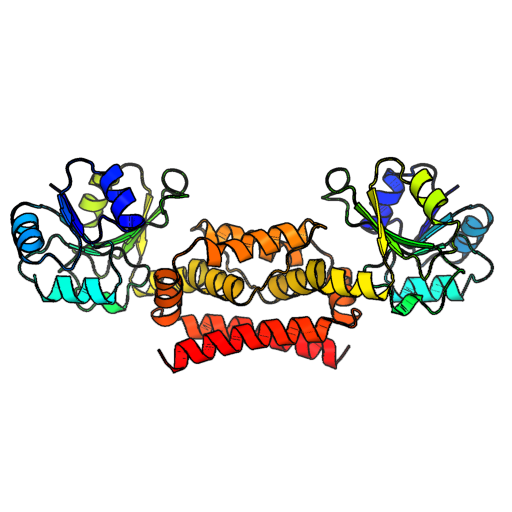 98.75 107 SER A O 1
ATOM 869 N N . PRO A 1 108 ? -10.75 32.125 14.219 1 97.19 108 PRO A N 1
ATOM 870 C CA . PRO A 1 108 ? -11.805 33.125 14.391 1 97.19 108 PRO A CA 1
ATOM 871 C C . PR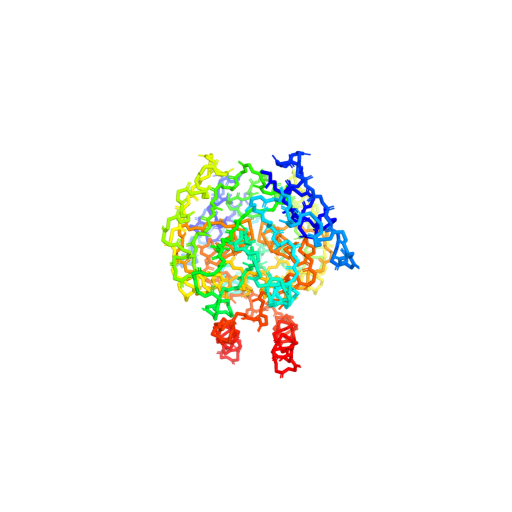O A 1 108 ? -12.93 32.969 13.367 1 97.19 108 PRO A C 1
ATOM 873 O O . PRO A 1 108 ? -12.672 32.625 12.211 1 97.19 108 PRO A O 1
ATOM 876 N N . PRO A 1 109 ? -14.156 33.188 13.703 1 89.62 109 PRO A N 1
ATOM 877 C CA . PRO A 1 109 ? -15.328 32.969 12.852 1 89.62 109 PRO A CA 1
ATOM 878 C C . PRO A 1 109 ? -15.203 33.688 11.492 1 89.62 109 PRO A C 1
ATOM 880 O O . PRO A 1 109 ? -15.68 33.156 10.484 1 89.62 109 PRO A O 1
ATOM 883 N N . ASP A 1 110 ? -14.648 34.812 11.422 1 91.44 110 ASP A N 1
ATOM 884 C CA . ASP A 1 110 ? -14.602 35.562 10.18 1 91.44 110 ASP A CA 1
ATOM 885 C C . ASP A 1 110 ? -13.383 35.188 9.344 1 91.44 110 ASP A C 1
ATOM 887 O O . ASP A 1 110 ? -13.117 35.781 8.305 1 91.44 110 ASP A O 1
ATOM 891 N N . SER A 1 111 ? -12.742 34.125 9.742 1 96.19 111 SER A N 1
ATOM 892 C CA . SER A 1 111 ? -11.461 33.781 9.125 1 96.19 111 SER A CA 1
ATOM 893 C C . SER A 1 111 ? -11.656 32.938 7.871 1 96.19 111 SER A C 1
ATOM 895 O O . SER A 1 111 ? -10.766 32.875 7.016 1 96.19 111 SER A O 1
ATOM 897 N N . MET A 1 112 ? -12.758 32.25 7.723 1 95.81 112 MET A N 1
ATOM 898 C CA . MET A 1 112 ? -12.969 31.422 6.543 1 95.81 112 MET A CA 1
ATOM 899 C C . MET A 1 112 ? -12.938 32.25 5.27 1 95.81 112 MET A C 1
ATOM 901 O O . MET A 1 112 ? -12.32 31.875 4.277 1 95.81 112 MET A O 1
ATOM 905 N N . GLY A 1 113 ? -13.641 33.375 5.293 1 96.31 113 GLY A N 1
ATOM 906 C CA . GLY A 1 113 ? -13.617 34.281 4.16 1 96.31 113 GLY A CA 1
ATOM 907 C C . GLY A 1 113 ? -12.219 34.75 3.812 1 96.31 113 GLY A C 1
ATOM 908 O O . GLY A 1 113 ? -11.883 34.906 2.637 1 96.31 113 GLY A O 1
ATOM 909 N N . LYS A 1 114 ? -11.422 35.094 4.812 1 97.12 114 LYS A N 1
ATOM 910 C CA . LYS A 1 114 ? -10.031 35.5 4.598 1 97.12 114 LYS A CA 1
ATOM 911 C C . LYS A 1 114 ? -9.258 34.406 3.846 1 97.12 114 LYS A C 1
ATOM 913 O O . LYS A 1 114 ? -8.539 34.719 2.889 1 97.12 114 LYS A O 1
ATOM 918 N N . ILE A 1 115 ? -9.453 33.125 4.23 1 98 115 ILE A N 1
ATOM 919 C CA . ILE A 1 115 ? -8.742 32.031 3.605 1 98 115 ILE A CA 1
ATOM 920 C C . ILE A 1 115 ? -9.227 31.844 2.168 1 98 115 ILE A C 1
ATOM 922 O O . ILE A 1 115 ? -8.422 31.578 1.267 1 98 115 ILE A O 1
ATOM 926 N N . GLN A 1 116 ? -10.469 32.031 1.949 1 97.44 116 GLN A N 1
ATOM 927 C CA . GLN A 1 116 ? -11.016 31.938 0.598 1 97.44 116 GLN A CA 1
ATOM 928 C C . GLN A 1 116 ? -10.406 33 -0.306 1 97.44 116 GLN A C 1
ATOM 930 O O . GLN A 1 116 ? -10.156 32.75 -1.487 1 97.44 116 GLN A O 1
ATOM 935 N N . ASN A 1 117 ? -10.195 34.156 0.285 1 97 117 ASN A N 1
ATOM 936 C CA . ASN A 1 117 ? -9.578 35.25 -0.474 1 97 117 ASN A CA 1
ATOM 937 C C . ASN A 1 117 ? -8.109 34.969 -0.759 1 97 117 ASN A C 1
ATOM 939 O O . ASN A 1 117 ? -7.594 35.344 -1.816 1 97 117 ASN A O 1
ATOM 943 N N . ILE A 1 118 ? -7.465 34.344 0.203 1 97.31 118 ILE A N 1
ATOM 944 C CA . ILE A 1 118 ? -6.047 34.031 0.061 1 97.31 118 ILE A CA 1
ATOM 945 C C . ILE A 1 118 ? -5.867 32.906 -0.96 1 97.31 118 ILE A C 1
ATOM 947 O O . ILE A 1 118 ? -4.914 32.938 -1.744 1 97.31 118 ILE A O 1
ATOM 951 N N . PHE A 1 119 ? -6.828 31.938 -0.957 1 97.06 119 PHE A N 1
ATOM 952 C CA . PHE A 1 119 ? -6.785 30.781 -1.862 1 97.06 119 PHE A CA 1
ATOM 953 C C . PHE A 1 119 ? -8.07 30.688 -2.67 1 97.06 119 PHE A C 1
ATOM 955 O O . PHE A 1 119 ? -8.82 29.719 -2.541 1 97.06 119 PHE A O 1
ATOM 962 N N . PRO A 1 120 ? -8.273 31.578 -3.6 1 96.44 120 PRO A N 1
ATOM 963 C CA . PRO A 1 120 ? -9.57 31.656 -4.273 1 96.44 120 PRO A CA 1
ATOM 964 C C . PRO A 1 120 ? -9.852 30.453 -5.172 1 96.44 120 PRO A C 1
ATOM 966 O O . PRO A 1 120 ? -11.016 30.141 -5.43 1 96.44 120 PRO A O 1
ATOM 969 N N . ASP A 1 121 ? -8.859 29.703 -5.594 1 95.62 121 ASP A N 1
ATOM 970 C CA . ASP A 1 121 ? -9.047 28.609 -6.531 1 95.62 121 ASP A CA 1
ATOM 971 C C . ASP A 1 121 ? -9.117 27.266 -5.801 1 95.62 121 ASP A C 1
ATOM 973 O O . ASP A 1 121 ? -9.141 26.203 -6.434 1 95.62 121 ASP A O 1
ATOM 977 N N . TYR A 1 122 ? -9.18 27.312 -4.512 1 96.38 122 TYR A N 1
ATOM 978 C CA . TYR A 1 122 ? -9.148 26.078 -3.734 1 96.38 122 TYR A CA 1
ATOM 979 C C . TYR A 1 122 ? -10.477 25.828 -3.029 1 96.38 122 TYR A C 1
ATOM 981 O O . TYR A 1 122 ? -11.211 26.781 -2.74 1 96.38 122 TYR A O 1
ATOM 989 N N . ASN A 1 123 ? -10.781 24.578 -2.879 1 96.25 123 ASN A N 1
ATOM 990 C CA . ASN A 1 123 ? -11.953 24.141 -2.127 1 96.25 123 ASN A CA 1
ATOM 991 C C . ASN A 1 123 ? -11.68 24.125 -0.625 1 96.25 123 ASN A C 1
ATOM 993 O O . ASN A 1 123 ? -10.828 23.375 -0.156 1 96.25 123 ASN A O 1
ATOM 997 N N . ILE A 1 124 ? -12.453 24.969 0.056 1 97.12 124 ILE A N 1
ATOM 998 C CA . ILE A 1 124 ? -12.25 25.062 1.497 1 97.12 124 ILE A CA 1
ATOM 999 C C . ILE A 1 124 ? -13.258 24.172 2.221 1 97.12 124 ILE A C 1
ATOM 1001 O O . ILE A 1 124 ? -14.469 24.375 2.092 1 97.12 124 ILE A O 1
ATOM 1005 N N . ILE A 1 125 ? -12.773 23.156 2.904 1 96.38 125 ILE A N 1
ATOM 1006 C CA . ILE A 1 125 ? -13.594 22.25 3.682 1 96.38 125 ILE A CA 1
ATOM 1007 C C . ILE A 1 125 ? -13.516 22.609 5.164 1 96.38 125 ILE A C 1
ATOM 1009 O O . ILE A 1 125 ? -12.43 22.719 5.727 1 96.38 125 ILE A O 1
ATOM 1013 N N . SER A 1 126 ? -14.664 22.812 5.785 1 97.88 126 SER A N 1
ATOM 1014 C CA . SER A 1 126 ? -14.703 23.219 7.184 1 97.88 126 SER A CA 1
ATOM 1015 C C . SER A 1 126 ? -14.922 22.016 8.102 1 97.88 126 SER A C 1
ATOM 1017 O O . SER A 1 126 ? -15.914 21.297 7.965 1 97.88 126 SER A O 1
ATOM 1019 N N . LEU A 1 127 ? -13.992 21.75 8.977 1 97.81 127 LEU A N 1
ATOM 1020 C CA . LEU A 1 127 ? -14.062 20.688 9.961 1 97.81 127 LEU A CA 1
ATOM 1021 C C . LEU A 1 127 ? -13.633 21.188 11.336 1 97.81 127 LEU A C 1
ATOM 1023 O O . LEU A 1 127 ? -12.922 22.188 11.445 1 97.81 127 LEU A O 1
ATOM 1027 N N . SER A 1 128 ? -14.078 20.5 12.375 1 98.69 128 SER A N 1
ATOM 1028 C CA . SER A 1 128 ? -13.484 20.703 13.695 1 98.69 128 SER A CA 1
ATOM 1029 C C . SER A 1 128 ? -12.102 20.062 13.781 1 98.69 128 SER A C 1
ATOM 1031 O O . SER A 1 128 ? -11.727 19.266 12.93 1 98.69 128 SER A O 1
ATOM 1033 N N . ALA A 1 129 ? -11.352 20.469 14.812 1 98.81 129 ALA A N 1
ATOM 1034 C CA . ALA A 1 129 ? -10.031 19.875 15.039 1 98.81 129 ALA A CA 1
ATOM 1035 C C . ALA A 1 129 ? -10.133 18.359 15.195 1 98.81 129 ALA A C 1
ATOM 1037 O O . ALA A 1 129 ? -9.32 17.609 14.641 1 98.81 129 ALA A O 1
ATOM 1038 N N . ASP A 1 130 ? -11.141 17.922 15.914 1 98.81 130 ASP A N 1
ATOM 1039 C CA . ASP A 1 130 ? -11.336 16.484 16.141 1 98.81 130 ASP A CA 1
ATOM 1040 C C . ASP A 1 130 ? -11.68 15.766 14.844 1 98.81 130 ASP A C 1
ATOM 1042 O O . ASP A 1 130 ? -11.102 14.719 14.539 1 98.81 130 ASP A O 1
ATOM 1046 N N . GLN A 1 131 ? -12.633 16.281 14.109 1 97.81 131 GLN A N 1
ATOM 1047 C CA . GLN A 1 131 ? -13 15.711 12.82 1 97.81 131 GLN A CA 1
ATOM 1048 C C . GLN A 1 131 ? -11.797 15.641 11.883 1 97.81 131 GLN A C 1
ATOM 1050 O O . GLN A 1 131 ? -11.594 14.641 11.195 1 97.81 131 GLN A O 1
ATOM 1055 N N . HIS A 1 132 ? -11.023 16.703 11.859 1 98.06 132 HIS A N 1
ATOM 1056 C CA . HIS A 1 132 ? -9.82 16.734 11.039 1 98.06 132 HIS A CA 1
ATOM 1057 C C . HIS A 1 132 ? -8.859 15.617 11.414 1 98.06 132 HIS A C 1
ATOM 1059 O O . HIS A 1 132 ? -8.414 14.859 10.547 1 98.06 132 HIS A O 1
ATOM 1065 N N . ASP A 1 133 ? -8.555 15.562 12.703 1 98.31 133 ASP A N 1
ATOM 1066 C CA . ASP A 1 133 ? -7.539 14.594 13.117 1 98.31 133 ASP A CA 1
ATOM 1067 C C . ASP A 1 133 ? -8.016 13.164 12.883 1 98.31 133 ASP A C 1
ATOM 1069 O O . ASP A 1 133 ? -7.215 12.281 12.578 1 98.31 133 ASP A O 1
ATOM 1073 N N . ARG A 1 134 ? -9.312 12.914 13.023 1 97.25 134 ARG A N 1
ATOM 1074 C CA . ARG A 1 134 ? -9.875 11.617 12.664 1 97.25 134 ARG A CA 1
ATOM 1075 C C . ARG A 1 134 ? -9.695 11.336 11.18 1 97.25 134 ARG A C 1
ATOM 1077 O O . ARG A 1 134 ? -9.281 10.242 10.789 1 97.25 134 ARG A O 1
ATOM 1084 N N . LEU A 1 135 ? -9.992 12.312 10.383 1 96.75 135 LEU A N 1
ATOM 1085 C CA . LEU A 1 135 ? -9.828 12.172 8.945 1 96.75 135 LEU A CA 1
ATOM 1086 C C . LEU A 1 135 ? -8.375 11.914 8.578 1 96.75 135 LEU A C 1
ATOM 1088 O O . LEU A 1 135 ? -8.078 11.039 7.762 1 96.75 135 LEU A O 1
ATOM 1092 N N . MET A 1 136 ? -7.41 12.656 9.188 1 97 136 MET A N 1
ATOM 1093 C CA . MET A 1 136 ? -5.984 12.492 8.914 1 97 136 MET A CA 1
ATOM 1094 C C . MET A 1 136 ? -5.504 11.109 9.328 1 97 136 MET A C 1
ATOM 1096 O O . MET A 1 136 ? -4.605 10.547 8.695 1 97 136 MET A O 1
ATOM 1100 N N . SER A 1 137 ? -6.094 10.562 10.391 1 97.12 137 SER A N 1
ATOM 1101 C CA . SER A 1 137 ? -5.715 9.211 10.781 1 97.12 137 SER A CA 1
ATOM 1102 C C . SER A 1 137 ? -5.977 8.211 9.656 1 97.12 137 SER A C 1
ATOM 1104 O O . SER A 1 137 ? -5.211 7.266 9.469 1 97.12 137 SER A O 1
ATOM 1106 N N . GLU A 1 138 ? -7.035 8.5 8.891 1 96.62 138 GLU A N 1
ATOM 1107 C CA . GLU A 1 138 ? -7.418 7.637 7.777 1 96.62 138 GLU A CA 1
ATOM 1108 C C . GLU A 1 138 ? -6.574 7.93 6.539 1 96.62 138 GLU A C 1
ATOM 1110 O O . GLU A 1 138 ? -6.07 7.008 5.891 1 96.62 138 GLU A O 1
ATOM 1115 N N . ILE A 1 139 ? -6.352 9.172 6.27 1 96.31 139 ILE A N 1
ATOM 1116 C CA . ILE A 1 139 ? -5.875 9.484 4.922 1 96.31 139 ILE A CA 1
ATOM 1117 C C . ILE A 1 139 ? -4.387 9.812 4.965 1 96.31 139 ILE A C 1
ATOM 1119 O O . ILE A 1 139 ? -3.744 9.961 3.922 1 96.31 139 ILE A O 1
ATOM 1123 N N . LEU A 1 140 ? -3.748 9.914 6.137 1 96.62 140 LEU A N 1
ATOM 1124 C CA . LEU A 1 140 ? -2.311 10.141 6.238 1 96.62 140 LEU A CA 1
ATOM 1125 C C . LEU A 1 140 ? -1.651 9.094 7.125 1 96.62 140 LEU A C 1
ATOM 1127 O O . LEU A 1 140 ? -0.793 8.336 6.664 1 96.62 140 LEU A O 1
ATOM 1131 N N . VAL A 1 141 ? -2.148 8.969 8.398 1 97.69 141 VAL A N 1
ATOM 1132 C CA . VAL A 1 141 ? -1.497 8.102 9.367 1 97.69 141 VAL A CA 1
ATOM 1133 C C . VAL A 1 141 ? -1.476 6.664 8.844 1 97.69 141 VAL A C 1
ATOM 1135 O O . VAL A 1 141 ? -0.424 6.02 8.82 1 97.69 141 VAL A O 1
ATOM 1138 N N . LYS A 1 142 ? -2.592 6.152 8.398 1 97.62 142 LYS A N 1
ATOM 1139 C CA . LYS A 1 142 ? -2.715 4.781 7.914 1 97.62 142 LYS A CA 1
ATOM 1140 C C . LYS A 1 142 ? -1.787 4.531 6.727 1 97.62 142 LYS A C 1
ATOM 1142 O O . LYS A 1 142 ? -0.942 3.633 6.773 1 97.62 142 LYS A O 1
ATOM 1147 N N . PRO A 1 143 ? -1.839 5.391 5.633 1 97.5 143 PRO A N 1
ATOM 1148 C CA . PRO A 1 143 ? -0.899 5.199 4.527 1 97.5 143 PRO A CA 1
ATOM 1149 C C . PRO A 1 143 ? 0.56 5.301 4.969 1 97.5 143 PRO A C 1
ATOM 1151 O O . PRO A 1 143 ? 1.414 4.57 4.457 1 97.5 143 PRO A O 1
ATOM 1154 N N . TYR A 1 144 ? 0.909 6.227 5.867 1 98.19 144 TYR A N 1
ATOM 1155 C CA . TYR A 1 144 ? 2.281 6.398 6.328 1 98.19 144 TYR A CA 1
ATOM 1156 C C . TYR A 1 144 ? 2.777 5.148 7.043 1 98.19 144 TYR A C 1
ATOM 1158 O O . TYR A 1 144 ? 3.867 4.648 6.746 1 98.19 144 TYR A O 1
ATOM 1166 N N . ILE A 1 145 ? 1.965 4.629 7.922 1 98.44 145 ILE A N 1
ATOM 1167 C CA . ILE A 1 145 ? 2.369 3.459 8.695 1 98.44 145 ILE A CA 1
ATOM 1168 C C . ILE A 1 145 ? 2.547 2.264 7.758 1 98.44 145 ILE A C 1
ATOM 1170 O O . ILE A 1 145 ? 3.562 1.567 7.816 1 98.44 145 ILE A O 1
ATOM 1174 N N . ILE A 1 146 ? 1.582 2.062 6.879 1 98.62 146 ILE A N 1
ATOM 1175 C CA . ILE A 1 146 ? 1.645 0.929 5.961 1 98.62 146 ILE A CA 1
ATOM 1176 C C . ILE A 1 146 ? 2.871 1.059 5.062 1 98.62 146 ILE A C 1
ATOM 1178 O O . ILE A 1 146 ? 3.555 0.069 4.789 1 98.62 146 ILE A O 1
ATOM 1182 N N . SER A 1 147 ? 3.15 2.236 4.613 1 98.19 147 SER A N 1
ATOM 1183 C CA . SER A 1 147 ? 4.34 2.465 3.797 1 98.19 147 SER A CA 1
ATOM 1184 C C . SE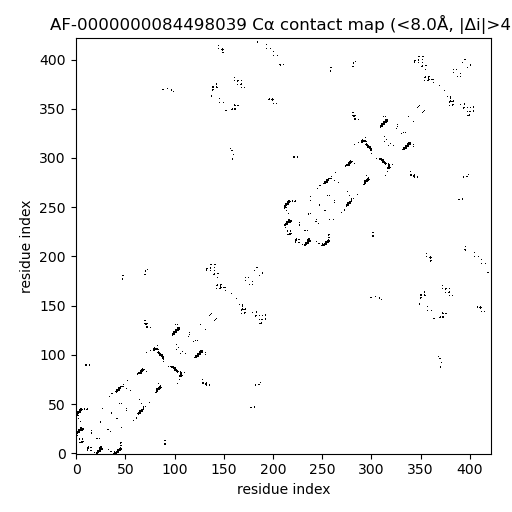R A 1 147 ? 5.613 2.168 4.582 1 98.19 147 SER A C 1
ATOM 1186 O O . SER A 1 147 ? 6.543 1.554 4.059 1 98.19 147 SER A O 1
ATOM 1188 N N . MET A 1 148 ? 5.668 2.541 5.844 1 97.31 148 MET A N 1
ATOM 1189 C CA . MET A 1 148 ? 6.867 2.402 6.668 1 97.31 148 MET A CA 1
ATOM 1190 C C . MET A 1 148 ? 7.121 0.939 7.016 1 97.31 148 MET A C 1
ATOM 1192 O O . MET A 1 148 ? 8.273 0.514 7.133 1 97.31 148 MET A O 1
ATOM 1196 N N . ILE A 1 149 ? 6.043 0.204 7.188 1 97.5 149 ILE A N 1
ATOM 1197 C CA . ILE A 1 149 ? 6.254 -1.184 7.582 1 97.5 149 ILE A CA 1
ATOM 1198 C C . ILE A 1 149 ? 6.496 -2.043 6.344 1 97.5 149 ILE A C 1
ATOM 1200 O O . ILE A 1 149 ? 6.809 -3.23 6.457 1 97.5 149 ILE A O 1
ATOM 1204 N N . SER A 1 150 ? 6.285 -1.419 5.172 1 95.44 150 SER A N 1
ATOM 1205 C CA . SER A 1 150 ? 6.543 -2.1 3.906 1 95.44 150 SER A CA 1
ATOM 1206 C C . SER A 1 150 ? 8 -1.947 3.484 1 95.44 150 SER A C 1
ATOM 1208 O O . SER A 1 150 ? 8.516 -0.83 3.398 1 95.44 150 SER A O 1
ATOM 1210 N N . ARG A 1 151 ? 8.797 -2.947 3.33 1 92.38 151 ARG A N 1
ATOM 1211 C CA . ARG A 1 151 ? 10.211 -2.957 2.965 1 92.38 151 ARG A CA 1
ATOM 1212 C C . ARG A 1 151 ? 10.422 -3.668 1.632 1 92.38 151 ARG A C 1
ATOM 1214 O O . ARG A 1 151 ? 10.672 -4.875 1.601 1 92.38 151 ARG A O 1
ATOM 1221 N N . PRO A 1 152 ? 10.352 -2.883 0.589 1 91.62 152 PRO A N 1
ATOM 1222 C CA . PRO A 1 152 ? 10.516 -3.527 -0.715 1 91.62 152 PRO A CA 1
ATOM 1223 C C . PRO A 1 152 ? 11.953 -3.975 -0.978 1 91.62 152 PRO A C 1
ATOM 1225 O O . PRO A 1 152 ? 12.898 -3.342 -0.497 1 91.62 152 PRO A O 1
ATOM 1228 N N . GLN A 1 153 ? 12.031 -5.004 -1.565 1 88.19 153 GLN A N 1
ATOM 1229 C CA . GLN A 1 153 ? 13.328 -5.445 -2.064 1 88.19 153 GLN A CA 1
ATOM 1230 C C . GLN A 1 153 ? 13.461 -5.18 -3.561 1 88.19 153 GLN A C 1
ATOM 1232 O O . GLN A 1 153 ? 12.461 -5.148 -4.281 1 88.19 153 GLN A O 1
ATOM 1237 N N . ASN A 1 154 ? 14.562 -4.664 -3.93 1 69.88 154 ASN A N 1
ATOM 1238 C CA . ASN A 1 154 ? 14.797 -4.344 -5.332 1 69.88 154 ASN A CA 1
ATOM 1239 C C . ASN A 1 154 ? 14.656 -5.578 -6.219 1 69.88 154 ASN A C 1
ATOM 1241 O O . ASN A 1 154 ? 15.281 -6.609 -5.957 1 69.88 154 ASN A O 1
ATOM 1245 N N . GLY A 1 155 ? 13.539 -5.516 -7.023 1 69.06 155 GLY A N 1
ATOM 1246 C CA . GLY A 1 155 ? 13.438 -6.648 -7.93 1 69.06 155 GLY A CA 1
ATOM 1247 C C . GLY A 1 155 ? 13.195 -6.238 -9.367 1 69.06 155 GLY A C 1
ATOM 1248 O O . GLY A 1 155 ? 12.672 -5.152 -9.633 1 69.06 155 GLY A O 1
ATOM 1249 N N . SER A 1 156 ? 13.742 -6.914 -10.195 1 76.19 156 SER A N 1
ATOM 1250 C CA . SER A 1 156 ? 13.656 -6.652 -11.633 1 76.19 156 SER A CA 1
ATOM 1251 C C . SER A 1 156 ? 12.32 -7.125 -12.195 1 76.19 156 SER A C 1
ATOM 1253 O O . SER A 1 156 ? 11.82 -6.562 -13.172 1 76.19 156 SER A O 1
ATOM 1255 N N . ILE A 1 157 ? 11.789 -8.094 -11.594 1 82.69 157 ILE A N 1
ATOM 1256 C CA . ILE A 1 157 ? 10.531 -8.648 -12.094 1 82.69 157 ILE A CA 1
ATOM 1257 C C . ILE A 1 157 ? 9.352 -7.922 -11.445 1 82.69 157 ILE A C 1
ATOM 1259 O O . ILE A 1 157 ? 9.336 -7.727 -10.227 1 82.69 157 ILE A O 1
ATOM 1263 N N . LYS A 1 158 ? 8.438 -7.445 -12.289 1 81.69 158 LYS A N 1
ATOM 1264 C CA . LYS A 1 158 ? 7.324 -6.652 -11.789 1 81.69 158 LYS A CA 1
ATOM 1265 C C . LYS A 1 158 ? 5.988 -7.332 -12.078 1 81.69 158 LYS A C 1
ATOM 1267 O O . LYS A 1 158 ? 5.848 -8.016 -13.094 1 81.69 158 LYS A O 1
ATOM 1272 N N . THR A 1 159 ? 5.109 -7.352 -11.203 1 90.5 159 THR A N 1
ATOM 1273 C CA . THR A 1 159 ? 3.688 -7.633 -11.375 1 90.5 159 THR A CA 1
ATOM 1274 C C . THR A 1 159 ? 2.854 -6.383 -11.102 1 90.5 159 THR A C 1
ATOM 1276 O O . THR A 1 159 ? 3.357 -5.402 -10.547 1 90.5 159 THR A O 1
ATOM 1279 N N . SER A 1 160 ? 1.668 -6.395 -11.562 1 92.25 160 SER A N 1
ATOM 1280 C CA . SER A 1 160 ? 0.786 -5.266 -11.281 1 92.25 160 SER A CA 1
ATOM 1281 C C . SER A 1 160 ? 0.646 -5.035 -9.781 1 92.25 160 SER A C 1
ATOM 1283 O O . SER A 1 160 ? 0.687 -3.893 -9.312 1 92.25 160 SER A O 1
ATOM 1285 N N . SER A 1 161 ? 0.487 -6.113 -8.977 1 94.5 161 SER A N 1
ATOM 1286 C CA . SER A 1 161 ? 0.378 -6.016 -7.523 1 94.5 161 SER A CA 1
ATOM 1287 C C . SER A 1 161 ? 1.643 -5.422 -6.91 1 94.5 161 SER A C 1
ATOM 1289 O O . SER A 1 161 ? 1.567 -4.57 -6.023 1 94.5 161 SER A O 1
ATOM 1291 N N . TYR A 1 162 ? 2.756 -5.824 -7.41 1 94.81 162 TYR A N 1
ATOM 1292 C CA . TYR A 1 162 ? 4.016 -5.336 -6.863 1 94.81 162 TYR A CA 1
ATOM 1293 C C . TYR A 1 162 ? 4.219 -3.863 -7.195 1 94.81 162 TYR A C 1
ATOM 1295 O O . TYR A 1 162 ? 4.773 -3.109 -6.391 1 94.81 162 TYR A O 1
ATOM 1303 N N . GLU A 1 163 ? 3.807 -3.467 -8.367 1 93.88 163 GLU A N 1
ATOM 1304 C CA . GLU A 1 163 ? 3.896 -2.059 -8.742 1 93.88 163 GLU A CA 1
ATOM 1305 C C . GLU A 1 163 ? 3.088 -1.183 -7.789 1 93.88 163 GLU A C 1
ATOM 1307 O O . GLU A 1 163 ? 3.553 -0.12 -7.371 1 93.88 163 GLU A O 1
ATOM 1312 N N . LYS A 1 164 ? 1.857 -1.616 -7.512 1 95.81 164 LYS A N 1
ATOM 1313 C CA . LYS A 1 164 ? 1.031 -0.897 -6.547 1 95.81 164 LYS A CA 1
ATOM 1314 C C . LYS A 1 164 ? 1.707 -0.838 -5.18 1 95.81 164 LYS A C 1
ATOM 1316 O O . LYS A 1 164 ? 1.679 0.197 -4.512 1 95.81 164 LYS A O 1
ATOM 1321 N N . TYR A 1 165 ? 2.32 -1.971 -4.797 1 97.19 165 TYR A N 1
ATOM 1322 C CA . TYR A 1 165 ? 3.055 -2.072 -3.543 1 97.19 165 TYR A CA 1
ATOM 1323 C C . TYR A 1 165 ? 4.219 -1.091 -3.512 1 97.19 165 TYR A C 1
ATOM 1325 O O . TYR A 1 165 ? 4.406 -0.371 -2.529 1 97.19 165 TYR A O 1
ATOM 1333 N N . LEU A 1 166 ? 4.957 -1.057 -4.586 1 96.69 166 LEU A N 1
ATOM 1334 C CA . LEU A 1 166 ? 6.105 -0.16 -4.668 1 96.69 166 LEU A CA 1
ATOM 1335 C C . LEU A 1 166 ? 5.664 1.298 -4.609 1 96.69 166 LEU A C 1
ATOM 1337 O O . LEU A 1 166 ? 6.344 2.133 -4.008 1 96.69 166 LEU A O 1
ATOM 1341 N N . ASP A 1 167 ? 4.562 1.553 -5.27 1 96.31 167 ASP A N 1
ATOM 1342 C CA . ASP A 1 167 ? 4.031 2.91 -5.227 1 96.31 167 ASP A CA 1
ATOM 1343 C C . ASP A 1 167 ? 3.699 3.324 -3.797 1 96.31 167 ASP A C 1
ATOM 1345 O O . ASP A 1 167 ? 4.02 4.438 -3.375 1 96.31 167 ASP A O 1
ATOM 1349 N N . LEU A 1 168 ? 3.043 2.461 -3.059 1 97.69 168 LEU A N 1
ATOM 1350 C CA . LEU A 1 168 ? 2.756 2.73 -1.653 1 97.69 168 LEU A CA 1
ATOM 1351 C C . LEU A 1 168 ? 4.047 2.951 -0.868 1 97.69 168 LEU A C 1
ATOM 1353 O O . LEU A 1 168 ? 4.125 3.863 -0.042 1 97.69 168 LEU A O 1
ATOM 1357 N N . CYS A 1 169 ? 5.07 2.131 -1.112 1 97 169 CYS A N 1
ATOM 1358 C CA . CYS A 1 169 ? 6.348 2.207 -0.406 1 97 169 CYS A CA 1
ATOM 1359 C C . CYS A 1 169 ? 7.031 3.547 -0.658 1 97 169 CYS A C 1
ATOM 1361 O O . CYS A 1 169 ? 7.77 4.039 0.195 1 97 169 CYS A O 1
ATOM 1363 N N . SER A 1 170 ? 6.754 4.156 -1.753 1 96.12 170 SER A N 1
ATOM 1364 C CA . SER A 1 170 ? 7.438 5.391 -2.125 1 96.12 170 SER A CA 1
ATOM 1365 C C . SER A 1 170 ? 7.016 6.551 -1.229 1 96.12 170 SER A C 1
ATOM 1367 O O . SER A 1 170 ? 7.699 7.57 -1.161 1 96.12 170 SER A O 1
ATOM 1369 N N . ILE A 1 171 ? 5.879 6.422 -0.545 1 96.19 171 ILE A N 1
ATOM 1370 C CA . ILE A 1 171 ? 5.383 7.469 0.345 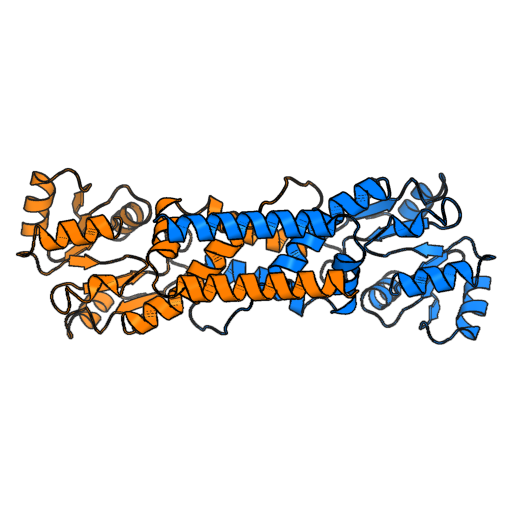1 96.19 171 ILE A CA 1
ATOM 1371 C C . ILE A 1 171 ? 6.453 7.812 1.379 1 96.19 171 ILE A C 1
ATOM 1373 O O . ILE A 1 171 ? 6.797 8.984 1.563 1 96.19 171 ILE A O 1
ATOM 1377 N N . SER A 1 172 ? 6.996 6.797 2.035 1 94.69 172 SER A N 1
ATOM 1378 C CA . SER A 1 172 ? 7.934 7.004 3.133 1 94.69 172 SER A CA 1
ATOM 1379 C C . SER A 1 172 ? 9.242 7.602 2.635 1 94.69 172 SER A C 1
ATOM 1381 O O . SER A 1 172 ? 9.953 8.273 3.389 1 94.69 172 SER A O 1
ATOM 1383 N N . SER A 1 173 ? 9.562 7.391 1.344 1 92.5 173 SER A N 1
ATOM 1384 C CA . SER A 1 173 ? 10.797 7.949 0.811 1 92.5 173 SER A CA 1
ATOM 1385 C C . SER A 1 173 ? 10.586 9.359 0.28 1 92.5 173 SER A C 1
ATOM 1387 O O . SER A 1 173 ? 11.539 10.133 0.145 1 92.5 173 SER A O 1
ATOM 1389 N N . GLN A 1 174 ? 9.391 9.672 -0.003 1 91.06 174 GLN A N 1
ATOM 1390 C CA . GLN A 1 174 ? 9.078 10.969 -0.602 1 91.06 174 GLN A CA 1
ATOM 1391 C C . GLN A 1 174 ? 8.719 12 0.467 1 91.06 174 GLN A C 1
ATOM 1393 O O . GLN A 1 174 ? 8.828 13.203 0.237 1 91.06 174 GLN A O 1
ATOM 1398 N N . GLU A 1 175 ? 8.305 11.57 1.6 1 91.19 175 GLU A N 1
ATOM 1399 C CA . GLU A 1 175 ? 7.953 12.438 2.715 1 91.19 175 GLU A CA 1
ATOM 1400 C C . GLU A 1 175 ? 9.109 12.578 3.695 1 91.19 175 GLU A C 1
ATOM 1402 O O . GLU A 1 175 ? 9.891 11.648 3.881 1 91.19 175 GLU A O 1
ATOM 1407 N N . SER A 1 176 ? 9.25 13.789 4.27 1 90.25 176 SER A N 1
ATOM 1408 C CA . SER A 1 176 ? 10.289 13.938 5.277 1 90.25 176 SER A CA 1
ATOM 1409 C C . SER A 1 176 ? 10.008 13.086 6.504 1 90.25 176 SER A C 1
ATOM 1411 O O . SER A 1 176 ? 8.852 12.93 6.902 1 90.25 176 SER A O 1
ATOM 1413 N N . LYS A 1 177 ? 11.039 12.602 7.145 1 93.12 177 LYS A N 1
ATOM 1414 C CA . LYS A 1 177 ? 10.898 11.805 8.359 1 93.12 177 LYS A CA 1
ATOM 1415 C C . LYS A 1 177 ? 10.164 12.586 9.445 1 93.12 177 LYS A C 1
ATOM 1417 O O . LYS A 1 177 ? 9.344 12.016 10.18 1 93.12 177 LYS A O 1
ATOM 1422 N N . GLU A 1 178 ? 10.477 13.828 9.453 1 91.69 178 GLU A N 1
ATOM 1423 C CA . GLU A 1 178 ? 9.859 14.688 10.461 1 91.69 178 GLU A CA 1
ATOM 1424 C C . GLU A 1 178 ? 8.344 14.734 10.289 1 91.69 178 GLU A C 1
ATOM 1426 O O . GLU A 1 178 ? 7.602 14.578 11.258 1 91.69 178 GLU A O 1
ATOM 1431 N N . ILE A 1 179 ? 7.879 14.914 9.078 1 92.31 179 ILE A N 1
ATOM 1432 C CA . ILE A 1 179 ? 6.445 15 8.805 1 92.31 179 ILE A CA 1
ATOM 1433 C C . ILE A 1 179 ? 5.793 13.648 9.086 1 92.31 179 ILE A C 1
ATOM 1435 O O . ILE A 1 179 ? 4.754 13.578 9.742 1 92.31 179 ILE A O 1
ATOM 1439 N N . LEU A 1 180 ? 6.41 12.539 8.633 1 95.44 180 LEU A N 1
ATOM 1440 C CA . LEU A 1 180 ? 5.891 11.195 8.875 1 95.44 180 LEU A CA 1
ATOM 1441 C C . LEU A 1 180 ? 5.727 10.938 10.367 1 95.44 180 LEU A C 1
ATOM 1443 O O . LEU A 1 180 ? 4.633 10.602 10.828 1 95.44 180 LEU A O 1
ATOM 1447 N N . TYR A 1 181 ? 6.805 11.219 11.086 1 95.19 181 TYR A N 1
ATOM 1448 C CA . TYR A 1 181 ? 6.82 10.906 12.516 1 95.19 181 TYR A CA 1
ATOM 1449 C C . TYR A 1 181 ? 5.863 11.805 13.281 1 95.19 181 TYR A C 1
ATOM 1451 O O . TYR A 1 181 ? 5.082 11.336 14.109 1 95.19 181 TYR A O 1
ATOM 1459 N N . ASP A 1 182 ? 5.879 13.055 13.023 1 95.31 182 ASP A N 1
ATOM 1460 C CA . ASP A 1 182 ? 4.992 13.977 13.727 1 95.31 182 ASP A CA 1
ATOM 1461 C C . ASP A 1 182 ? 3.529 13.617 13.492 1 95.31 182 ASP A C 1
ATOM 1463 O O . ASP A 1 182 ? 2.73 13.609 14.43 1 95.31 182 ASP A O 1
ATOM 1467 N N . THR A 1 183 ? 3.191 13.328 12.203 1 96.94 183 THR A N 1
ATOM 1468 C CA . THR A 1 183 ? 1.815 12.984 11.859 1 96.94 183 THR A CA 1
ATOM 1469 C C . THR A 1 183 ? 1.369 11.727 12.594 1 96.94 183 THR A C 1
ATOM 1471 O O . THR A 1 183 ? 0.258 11.672 13.125 1 96.94 183 THR A O 1
ATOM 1474 N N . ILE A 1 184 ? 2.215 10.758 12.703 1 97.81 184 ILE A N 1
ATOM 1475 C CA . ILE A 1 184 ? 1.897 9.484 13.336 1 97.81 184 ILE A CA 1
ATOM 1476 C C . ILE A 1 184 ? 1.876 9.656 14.852 1 97.81 184 ILE A C 1
ATOM 1478 O O . ILE A 1 184 ? 0.917 9.258 15.516 1 97.81 184 ILE A O 1
ATOM 1482 N N . LEU A 1 185 ? 2.861 10.344 15.414 1 97.12 185 LEU A N 1
ATOM 1483 C CA . LEU A 1 185 ? 3.057 10.383 16.859 1 97.12 185 LEU A CA 1
ATOM 1484 C C . LEU A 1 185 ? 2.1 11.375 17.516 1 97.12 185 LEU A C 1
ATOM 1486 O O . LEU A 1 185 ? 1.69 11.18 18.656 1 97.12 185 LEU A O 1
ATOM 1490 N N . MET A 1 186 ? 1.728 12.375 16.812 1 97.31 186 MET A N 1
ATOM 1491 C CA . MET A 1 186 ? 0.986 13.461 17.453 1 97.31 186 MET A CA 1
ATOM 1492 C C . MET A 1 186 ? -0.509 13.336 17.188 1 97.31 186 MET A C 1
ATOM 1494 O O . MET A 1 186 ? -1.317 14.039 17.781 1 97.31 186 MET A O 1
ATOM 1498 N N . ASN A 1 187 ? -0.901 12.445 16.281 1 97.88 187 ASN A N 1
ATOM 1499 C CA . ASN A 1 187 ? -2.326 12.234 16.047 1 97.88 187 ASN A CA 1
ATOM 1500 C C . ASN A 1 187 ? -2.949 11.359 17.125 1 97.88 187 ASN A C 1
ATOM 1502 O O . ASN A 1 187 ? -2.508 10.234 17.359 1 97.88 187 ASN A O 1
ATOM 1506 N N . LYS A 1 188 ? -3.961 11.859 17.734 1 97.25 188 LYS A N 1
ATOM 1507 C CA . LYS A 1 188 ? -4.637 11.227 18.875 1 97.25 188 LYS A CA 1
ATOM 1508 C C . LYS A 1 188 ? -5.156 9.836 18.5 1 97.25 188 LYS A C 1
ATOM 1510 O O . LYS A 1 188 ? -5.262 8.961 19.344 1 97.25 188 LYS A O 1
ATOM 1515 N N . TYR A 1 189 ? -5.402 9.555 17.281 1 97.81 189 TYR A N 1
ATOM 1516 C CA . TYR A 1 189 ? -6.117 8.352 16.859 1 97.81 189 TYR A CA 1
ATOM 1517 C C . TYR A 1 189 ? -5.16 7.328 16.25 1 97.81 189 TYR A C 1
ATOM 1519 O O . TYR A 1 189 ? -5.59 6.301 15.727 1 97.81 189 TYR A O 1
ATOM 1527 N N . THR A 1 190 ? -3.891 7.59 16.297 1 98.12 190 THR A N 1
ATOM 1528 C CA . THR A 1 190 ? -2.887 6.699 15.719 1 98.12 190 THR A CA 1
ATOM 1529 C C . THR A 1 190 ? -3 5.301 16.328 1 98.12 190 THR A C 1
ATOM 1531 O O . THR A 1 190 ? -2.865 4.305 15.609 1 98.12 190 THR A O 1
ATOM 1534 N N . GLN A 1 191 ? -3.305 5.262 17.625 1 97.5 191 GLN A N 1
ATOM 1535 C CA . GLN A 1 191 ? -3.393 3.957 18.266 1 97.5 191 GLN A CA 1
ATOM 1536 C C . GLN A 1 191 ? -4.5 3.109 17.656 1 97.5 191 GLN A C 1
ATOM 1538 O O . GLN A 1 191 ? -4.363 1.891 17.531 1 97.5 191 GLN A O 1
ATOM 1543 N N . ASN A 1 192 ? -5.605 3.709 17.297 1 97.5 192 ASN A N 1
ATOM 1544 C CA . ASN A 1 192 ? -6.68 2.986 16.625 1 97.5 192 ASN A CA 1
ATOM 1545 C C . ASN A 1 192 ? -6.203 2.365 15.32 1 97.5 192 ASN A C 1
ATOM 1547 O O . ASN A 1 192 ? -6.578 1.236 14.992 1 97.5 192 ASN A O 1
ATOM 1551 N N . VAL A 1 193 ? -5.406 3.129 14.562 1 97.62 193 VAL A N 1
ATOM 1552 C CA . VAL A 1 193 ? -4.867 2.664 13.289 1 97.62 193 VAL A CA 1
ATOM 1553 C C . VAL A 1 193 ? -3.951 1.465 13.523 1 97.62 193 VAL A C 1
ATOM 1555 O O . VAL A 1 193 ? -4.055 0.452 12.82 1 97.62 193 VAL A O 1
ATOM 1558 N N . ILE A 1 194 ? -3.121 1.565 14.508 1 98.12 194 ILE A N 1
ATOM 1559 C CA . ILE A 1 194 ? -2.193 0.494 14.852 1 98.12 194 ILE A CA 1
ATOM 1560 C C . ILE A 1 194 ? -2.975 -0.766 15.219 1 98.12 194 ILE A C 1
ATOM 1562 O O . ILE A 1 194 ? -2.652 -1.861 14.75 1 98.12 194 ILE A O 1
ATOM 1566 N N . ASP A 1 195 ? -3.979 -0.596 16.047 1 97.94 195 ASP A N 1
ATOM 1567 C CA . ASP A 1 195 ? -4.797 -1.728 16.469 1 97.94 195 ASP A CA 1
ATOM 1568 C C . ASP A 1 195 ? -5.465 -2.4 15.266 1 97.94 195 ASP A C 1
ATOM 1570 O O . ASP A 1 195 ? -5.57 -3.627 15.219 1 97.94 195 ASP A O 1
ATOM 1574 N N . GLU A 1 196 ? -5.941 -1.597 14.383 1 97.69 196 GLU A N 1
ATOM 1575 C CA . GLU A 1 196 ? -6.57 -2.127 13.18 1 97.69 196 GLU A CA 1
ATOM 1576 C C . GLU A 1 196 ? -5.586 -2.957 12.359 1 97.69 196 GLU A C 1
ATOM 1578 O O . GLU A 1 196 ? -5.906 -4.066 11.938 1 97.69 196 GLU A O 1
ATOM 1583 N N . ILE A 1 197 ? -4.387 -2.418 12.133 1 98.12 197 ILE A N 1
ATOM 1584 C CA . ILE A 1 197 ? -3.357 -3.107 11.367 1 98.12 197 ILE A CA 1
ATOM 1585 C C . ILE A 1 197 ? -2.951 -4.395 12.078 1 98.12 197 ILE A C 1
ATOM 1587 O O . ILE A 1 197 ? -2.838 -5.449 11.453 1 98.12 197 ILE A O 1
ATOM 1591 N N . GLN A 1 198 ? -2.762 -4.273 13.406 1 98.12 198 GLN A N 1
ATOM 1592 C CA . GLN A 1 198 ? -2.424 -5.441 14.219 1 98.12 198 GLN A CA 1
ATOM 1593 C C . GLN A 1 198 ? -3.5 -6.52 14.102 1 98.12 198 GLN A C 1
ATOM 1595 O O . GLN A 1 198 ? -3.188 -7.703 13.984 1 98.12 198 GLN A O 1
ATOM 1600 N N . GLY A 1 199 ? -4.723 -6.125 14.219 1 98 199 GLY A N 1
ATOM 1601 C CA . GLY A 1 199 ? -5.812 -7.074 14.062 1 98 199 GLY A CA 1
ATOM 1602 C C . GLY A 1 199 ? -5.797 -7.781 12.719 1 98 199 GLY A C 1
ATOM 1603 O O . GLY A 1 199 ? -6.039 -8.992 12.648 1 98 199 GLY A O 1
ATOM 1604 N N . GLY A 1 200 ? -5.566 -6.988 11.609 1 97.25 200 GLY A N 1
ATOM 1605 C CA . GLY A 1 200 ? -5.43 -7.59 10.297 1 97.25 200 GLY A CA 1
ATOM 1606 C C . GLY A 1 200 ? -4.312 -8.609 10.219 1 97.25 200 GLY A C 1
ATOM 1607 O O . GLY A 1 200 ? -4.492 -9.695 9.656 1 97.25 200 GLY A O 1
ATOM 1608 N N . LEU A 1 201 ? -3.17 -8.234 10.789 1 97.94 201 LEU A N 1
ATOM 1609 C CA . LEU A 1 201 ? -2.025 -9.141 10.773 1 97.94 201 LEU A CA 1
ATOM 1610 C C . LEU A 1 201 ? -2.318 -10.398 11.578 1 97.94 201 LEU A C 1
ATOM 1612 O O . LEU A 1 201 ? -1.971 -11.508 11.156 1 97.94 201 LEU A O 1
ATOM 1616 N N . ASP A 1 202 ? -2.959 -10.25 12.719 1 97.75 202 ASP A N 1
ATOM 1617 C CA . ASP A 1 202 ? -3.332 -11.398 13.547 1 97.75 202 ASP A CA 1
ATOM 1618 C C . ASP A 1 202 ? -4.281 -12.328 12.789 1 97.75 202 ASP A C 1
ATOM 1620 O O . ASP A 1 202 ? -4.18 -13.555 12.906 1 97.75 202 ASP A O 1
ATOM 1624 N N . TYR A 1 203 ? -5.211 -11.734 12.102 1 96.81 203 TYR A N 1
ATOM 1625 C CA . TYR A 1 203 ? -6.121 -12.523 11.281 1 96.81 203 TYR A CA 1
ATOM 1626 C C . TYR A 1 203 ? -5.352 -13.398 10.297 1 96.81 203 TYR A C 1
ATOM 1628 O O . TYR A 1 203 ? -5.625 -14.594 10.172 1 96.81 203 TYR A O 1
ATOM 1636 N N . ILE A 1 204 ? -4.383 -12.844 9.609 1 96.75 204 ILE A N 1
ATOM 1637 C CA . ILE A 1 204 ? -3.588 -13.57 8.625 1 96.75 204 ILE A CA 1
ATOM 1638 C C . ILE A 1 204 ? -2.783 -14.664 9.328 1 96.75 204 ILE A C 1
ATOM 1640 O O . ILE A 1 204 ? -2.703 -15.797 8.836 1 96.75 204 ILE A O 1
ATOM 1644 N N . LYS A 1 205 ? -2.227 -14.312 10.445 1 96.69 205 LYS A N 1
ATOM 1645 C CA . LYS A 1 205 ? -1.467 -15.297 11.211 1 96.69 205 LYS A CA 1
ATOM 1646 C C . LYS A 1 205 ? -2.342 -16.484 11.609 1 96.69 205 LYS A C 1
ATOM 1648 O O . LYS A 1 205 ? -1.902 -17.641 11.531 1 96.69 205 LYS A O 1
ATOM 1653 N N . ASN A 1 206 ? -3.484 -16.203 12.008 1 96.06 206 ASN A N 1
ATOM 1654 C CA . ASN A 1 206 ? -4.414 -17.266 12.383 1 96.06 206 ASN A CA 1
ATOM 1655 C C . ASN A 1 206 ? -4.801 -18.125 11.188 1 96.06 206 ASN A C 1
ATOM 1657 O O . ASN A 1 206 ? -5 -19.328 11.32 1 96.06 206 ASN A O 1
ATOM 1661 N N . LEU A 1 207 ? -4.969 -17.438 10.031 1 91.88 207 LEU A N 1
ATOM 1662 C CA . LEU A 1 207 ? -5.25 -18.188 8.805 1 91.88 207 LEU A CA 1
ATOM 1663 C C . LEU A 1 207 ? -4.137 -19.188 8.508 1 91.88 207 LEU A C 1
ATOM 1665 O O . LEU A 1 207 ? -4.406 -20.312 8.109 1 91.88 207 LEU A O 1
ATOM 1669 N N . ILE A 1 208 ? -2.936 -18.766 8.695 1 90.81 208 ILE A N 1
ATOM 1670 C CA . ILE A 1 208 ? -1.772 -19.594 8.391 1 90.81 208 ILE A CA 1
ATOM 1671 C C . ILE A 1 208 ? -1.687 -20.75 9.391 1 90.81 208 ILE A C 1
ATOM 1673 O O . ILE A 1 208 ? -1.383 -21.875 9.016 1 90.81 208 ILE A O 1
ATOM 1677 N N . LYS A 1 209 ? -1.957 -20.531 10.695 1 88.25 209 LYS A N 1
ATOM 1678 C CA . LYS A 1 209 ? -1.87 -21.547 11.742 1 88.25 209 LYS A CA 1
ATOM 1679 C C . LYS A 1 209 ? -2.938 -22.625 11.562 1 88.25 209 LYS A C 1
ATOM 1681 O O . LYS A 1 209 ? -2.686 -23.797 11.82 1 88.25 209 LYS A O 1
ATOM 1686 N N . ASN A 1 210 ? -4.117 -22.125 11.094 1 82.19 210 ASN A N 1
ATOM 1687 C CA . ASN A 1 210 ? -5.246 -23.031 11.008 1 82.19 210 ASN A CA 1
ATOM 1688 C C . ASN A 1 210 ? -5.344 -23.672 9.625 1 82.19 210 ASN A C 1
ATOM 1690 O O . ASN A 1 210 ? -6.188 -24.531 9.391 1 82.19 210 ASN A O 1
ATOM 1694 N N . GLY A 1 211 ? -4.664 -23.109 8.633 1 68.5 211 GLY A N 1
ATOM 1695 C CA . GLY A 1 211 ? -4.699 -23.688 7.305 1 68.5 211 GLY A CA 1
ATOM 1696 C C . GLY A 1 211 ? -3.586 -24.688 7.055 1 68.5 211 GLY A C 1
ATOM 1697 O O . GLY A 1 211 ? -2.607 -24.734 7.805 1 68.5 211 GLY A O 1
ATOM 1698 N N . MET B 1 1 ? -2.266 -29.359 -30.359 1 93.25 1 MET B N 1
ATOM 1699 C CA . MET B 1 1 ? -3.562 -29.016 -29.781 1 93.25 1 MET B CA 1
ATOM 1700 C C . MET B 1 1 ? -3.461 -28.844 -28.266 1 93.25 1 MET B C 1
ATOM 1702 O O . MET B 1 1 ? -2.67 -29.531 -27.609 1 93.25 1 MET B O 1
ATOM 1706 N N . PHE B 1 2 ? -4.23 -27.859 -27.734 1 97.62 2 PHE B N 1
ATOM 1707 C CA . PHE B 1 2 ? -4.16 -27.562 -26.312 1 97.62 2 PHE B CA 1
ATOM 1708 C C . PHE B 1 2 ? -5.477 -27.906 -25.625 1 97.62 2 PHE B C 1
ATOM 1710 O O . PHE B 1 2 ? -6.543 -27.828 -26.234 1 97.62 2 PHE B O 1
ATOM 1717 N N . THR B 1 3 ? -5.379 -28.344 -24.359 1 98 3 THR B N 1
ATOM 1718 C CA . THR B 1 3 ? -6.496 -28.406 -23.422 1 98 3 THR B CA 1
ATOM 1719 C C . THR B 1 3 ? -6.297 -27.406 -22.281 1 98 3 THR B C 1
ATOM 1721 O O . THR B 1 3 ? -5.18 -27.219 -21.797 1 98 3 THR B O 1
ATOM 1724 N N . VAL B 1 4 ? -7.41 -26.734 -21.906 1 98.38 4 VAL B N 1
ATOM 1725 C CA . VAL B 1 4 ? -7.387 -25.844 -20.766 1 98.38 4 VAL B CA 1
ATOM 1726 C C . VAL B 1 4 ? -8.328 -26.359 -19.672 1 98.38 4 VAL B C 1
ATOM 1728 O O . VAL B 1 4 ? -9.547 -26.344 -19.844 1 98.38 4 VAL B O 1
ATOM 1731 N N . VAL B 1 5 ? -7.719 -26.875 -18.625 1 97.88 5 VAL B N 1
ATOM 1732 C CA . VAL B 1 5 ? -8.492 -27.281 -17.453 1 97.88 5 VAL B CA 1
ATOM 1733 C C . VAL B 1 5 ? -8.773 -26.062 -16.562 1 97.88 5 VAL B C 1
ATOM 1735 O O . VAL B 1 5 ? -7.852 -25.328 -16.219 1 97.88 5 VAL B O 1
ATOM 1738 N N . GLY B 1 6 ? -10.031 -25.828 -16.125 1 96.44 6 GLY B N 1
ATOM 1739 C CA . GLY B 1 6 ? -10.43 -24.594 -15.469 1 96.44 6 GLY B CA 1
ATOM 1740 C C . GLY B 1 6 ? -10.703 -23.453 -16.438 1 96.44 6 GLY B C 1
ATOM 1741 O O . GLY B 1 6 ? -10.305 -22.312 -16.188 1 96.44 6 GLY B O 1
ATOM 1742 N N . SER B 1 7 ? -11.273 -23.734 -17.594 1 96.38 7 SER B N 1
ATOM 1743 C CA . SER B 1 7 ? -11.43 -22.828 -18.719 1 96.38 7 SER B CA 1
ATOM 1744 C C . SER B 1 7 ? -12.414 -21.703 -18.391 1 96.38 7 SER B C 1
ATOM 1746 O O . SER B 1 7 ? -12.477 -20.703 -19.109 1 96.38 7 SER B O 1
ATOM 1748 N N . LYS B 1 8 ? -13.109 -21.812 -17.25 1 93.38 8 LYS B N 1
ATOM 1749 C CA . LYS B 1 8 ? -14.109 -20.797 -16.906 1 93.38 8 LYS B CA 1
ATOM 1750 C C . LYS B 1 8 ? -13.555 -19.812 -15.883 1 93.38 8 LYS B C 1
ATOM 1752 O O . LYS B 1 8 ? -14.188 -18.781 -15.609 1 93.38 8 LYS B O 1
ATOM 1757 N N . GLY B 1 9 ? -12.422 -20.156 -15.344 1 92.94 9 GLY B N 1
ATOM 1758 C CA . GLY B 1 9 ? -11.797 -19.234 -14.406 1 92.94 9 GLY B CA 1
ATOM 1759 C C . GLY B 1 9 ? -11.109 -18.062 -15.094 1 92.94 9 GLY B C 1
ATOM 1760 O O . GLY B 1 9 ? -11.078 -18 -16.328 1 92.94 9 GLY B O 1
ATOM 1761 N N . ASN B 1 10 ? -10.555 -17.188 -14.32 1 92.25 10 ASN B N 1
ATOM 1762 C CA . ASN B 1 10 ? -9.945 -15.969 -14.852 1 92.25 10 ASN B CA 1
ATOM 1763 C C . ASN B 1 10 ? -8.789 -16.297 -15.797 1 92.25 10 ASN B C 1
ATOM 1765 O O . ASN B 1 10 ? -8.812 -15.922 -16.969 1 92.25 10 ASN B O 1
ATOM 1769 N N . LEU B 1 11 ? -7.852 -17.047 -15.289 1 94.56 11 LEU B N 1
ATOM 1770 C CA . LEU B 1 11 ? -6.715 -17.391 -16.141 1 94.56 11 LEU B CA 1
ATOM 1771 C C . LEU B 1 11 ? -7.129 -18.344 -17.25 1 94.56 11 LEU B C 1
ATOM 1773 O O . LEU B 1 11 ? -6.652 -18.234 -18.375 1 94.56 11 LEU B O 1
ATOM 1777 N N . GLY B 1 12 ? -7.988 -19.297 -16.953 1 96.25 12 GLY B N 1
ATOM 1778 C CA . GLY B 1 12 ? -8.469 -20.25 -17.938 1 96.25 12 GLY B CA 1
ATOM 1779 C C . GLY B 1 12 ? -9.164 -19.594 -19.125 1 96.25 12 GLY B C 1
ATOM 1780 O O . GLY B 1 12 ? -8.891 -19.922 -20.266 1 96.25 12 GLY B O 1
ATOM 1781 N N . SER B 1 13 ? -10.047 -18.641 -18.812 1 96.31 13 SER B N 1
ATOM 1782 C CA . SER B 1 13 ? -10.758 -17.938 -19.875 1 96.31 13 SER B CA 1
ATOM 1783 C C . SER B 1 13 ? -9.797 -17.141 -20.75 1 96.31 13 SER B C 1
ATOM 1785 O O . SER B 1 13 ? -9.992 -17.031 -21.953 1 96.31 13 SER B O 1
ATOM 1787 N N . LEU B 1 14 ? -8.805 -16.531 -20.109 1 97.12 14 LEU B N 1
ATOM 1788 C CA . LEU B 1 14 ? -7.781 -15.82 -20.859 1 97.12 14 LEU B CA 1
ATOM 1789 C C . LEU B 1 14 ? -7.031 -16.766 -21.797 1 97.12 14 LEU B C 1
ATOM 1791 O O . LEU B 1 14 ? -6.809 -16.438 -22.953 1 97.12 14 LEU B O 1
ATOM 1795 N N . LEU B 1 15 ? -6.691 -17.953 -21.312 1 97.81 15 LEU B N 1
ATOM 1796 C CA . LEU B 1 15 ? -5.977 -18.922 -22.125 1 97.81 15 LEU B CA 1
ATOM 1797 C C . LEU B 1 15 ? -6.832 -19.391 -23.297 1 97.81 15 LEU B C 1
ATOM 1799 O O . LEU B 1 15 ? -6.32 -19.578 -24.406 1 97.81 15 LEU B O 1
ATOM 1803 N N . MET B 1 16 ? -8.102 -19.5 -23.062 1 97.56 16 MET B N 1
ATOM 1804 C CA . MET B 1 16 ? -9.016 -19.859 -24.141 1 97.56 16 MET B CA 1
ATOM 1805 C C . MET B 1 16 ? -9.016 -18.781 -25.234 1 97.56 16 MET B C 1
ATOM 1807 O O . MET B 1 16 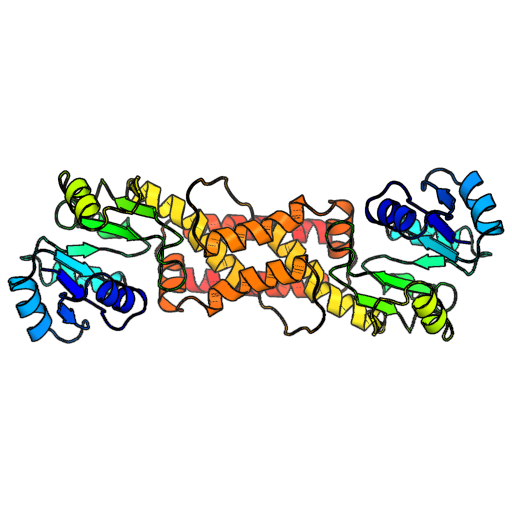? -9.18 -19.094 -26.406 1 97.56 16 MET B O 1
ATOM 1811 N N . LYS B 1 17 ? -8.828 -17.562 -24.828 1 97.19 17 LYS B N 1
ATOM 1812 C CA . LYS B 1 17 ? -8.758 -16.469 -25.797 1 97.19 17 LYS B CA 1
ATOM 1813 C C . LYS B 1 17 ? -7.434 -16.484 -26.547 1 97.19 17 LYS B C 1
ATOM 1815 O O . LYS B 1 17 ? -7.383 -16.172 -27.734 1 97.19 17 LYS B O 1
ATOM 1820 N N . ILE B 1 18 ? -6.398 -16.75 -25.844 1 96.44 18 ILE B N 1
ATOM 1821 C CA . ILE B 1 18 ? -5.062 -16.797 -26.422 1 96.44 18 ILE B CA 1
ATOM 1822 C C . ILE B 1 18 ? -4.965 -17.953 -27.406 1 96.44 18 ILE B C 1
ATOM 1824 O O . ILE B 1 18 ? -4.332 -17.844 -28.469 1 96.44 18 ILE B O 1
ATOM 1828 N N . PHE B 1 19 ? -5.602 -19.078 -27.031 1 97.38 19 PHE B N 1
ATOM 1829 C CA . PHE B 1 19 ? -5.609 -20.281 -27.844 1 97.38 19 PHE B CA 1
ATOM 1830 C C . PHE B 1 19 ? -7.039 -20.703 -28.172 1 97.38 19 PHE B C 1
ATOM 1832 O O . PHE B 1 19 ? -7.551 -21.688 -27.641 1 97.38 19 PHE B O 1
ATOM 1839 N N . PRO B 1 20 ? -7.574 -20.125 -29.188 1 96.81 20 PRO B N 1
ATOM 1840 C CA . PRO B 1 20 ? -9 -20.297 -29.453 1 96.81 20 PRO B CA 1
ATOM 1841 C C . PRO B 1 20 ? -9.344 -21.703 -29.906 1 96.81 20 PRO B C 1
ATOM 1843 O O . PRO B 1 20 ? -10.5 -22.141 -29.797 1 96.81 20 PRO B O 1
ATOM 1846 N N . ASP B 1 21 ? -8.453 -22.469 -30.406 1 96.75 21 ASP B N 1
ATOM 1847 C CA . ASP B 1 21 ? -8.727 -23.812 -30.906 1 96.75 21 ASP B CA 1
ATOM 1848 C C . ASP B 1 21 ? -8.562 -24.844 -29.797 1 96.75 21 ASP B C 1
ATOM 1850 O O . ASP B 1 21 ? -8.703 -26.047 -30.031 1 96.75 21 ASP B O 1
ATOM 1854 N N . SER B 1 22 ? -8.32 -24.406 -28.562 1 97.94 22 SER B N 1
ATOM 1855 C CA . SER B 1 22 ? -8.094 -25.312 -27.438 1 97.94 22 SER B CA 1
ATOM 1856 C C . SER B 1 22 ? -9.406 -25.922 -26.938 1 97.94 22 SER B C 1
ATOM 1858 O O . SER B 1 22 ? -10.469 -25.312 -27.094 1 97.94 22 SER B O 1
ATOM 1860 N N . TYR B 1 23 ? -9.273 -27.125 -26.328 1 97.25 23 TYR B N 1
ATOM 1861 C CA . TYR B 1 23 ? -10.383 -27.719 -25.578 1 97.25 23 TYR B CA 1
ATOM 1862 C C . TYR B 1 23 ? -10.484 -27.125 -24.188 1 97.25 23 TYR B C 1
ATOM 1864 O O . TYR B 1 23 ? -9.484 -27.062 -23.453 1 97.25 23 TYR B O 1
ATOM 1872 N N . GLY B 1 24 ? -11.656 -26.594 -23.859 1 97.25 24 GLY B N 1
ATOM 1873 C CA . GLY B 1 24 ? -11.906 -26.109 -22.516 1 97.25 24 GLY B CA 1
ATOM 1874 C C . GLY B 1 24 ? -12.719 -27.078 -21.672 1 97.25 24 GLY B C 1
ATOM 1875 O O . GLY B 1 24 ? -13.695 -27.656 -22.156 1 97.25 24 GLY B O 1
ATOM 1876 N N . VAL B 1 25 ? -12.273 -27.312 -20.438 1 95.38 25 VAL B N 1
ATOM 1877 C CA . VAL B 1 25 ? -13.016 -28.234 -19.578 1 95.38 25 VAL B CA 1
ATOM 1878 C C . VAL B 1 25 ? -12.906 -27.781 -18.109 1 95.38 25 VAL B C 1
ATOM 1880 O O . VAL B 1 25 ? -11.922 -27.156 -17.734 1 95.38 25 VAL B O 1
ATOM 1883 N N . ASP B 1 26 ? -13.93 -28.031 -17.344 1 88.06 26 ASP B N 1
ATOM 1884 C CA . ASP B 1 26 ? -13.859 -27.812 -15.898 1 88.06 26 ASP B CA 1
ATOM 1885 C C . ASP B 1 26 ? -13.602 -29.125 -15.164 1 88.06 26 ASP B C 1
ATOM 1887 O O . ASP B 1 26 ? -13.906 -30.203 -15.68 1 88.06 26 ASP B O 1
ATOM 1891 N N . VAL B 1 27 ? -12.977 -29.156 -13.953 1 76.62 27 VAL B N 1
ATOM 1892 C CA . VAL B 1 27 ? -12.398 -30.266 -13.211 1 76.62 27 VAL B CA 1
ATOM 1893 C C . VAL B 1 27 ? -13.461 -31.344 -12.992 1 76.62 27 VAL B C 1
ATOM 1895 O O . VAL B 1 27 ? -13.141 -32.531 -12.984 1 76.62 27 VAL B O 1
ATOM 1898 N N . ASP B 1 28 ? -14.617 -31.078 -12.945 1 78.12 28 ASP B N 1
ATOM 1899 C CA . ASP B 1 28 ? -15.586 -32.094 -12.523 1 78.12 28 ASP B CA 1
ATOM 1900 C C . ASP B 1 28 ? -16.094 -32.906 -13.711 1 78.12 28 ASP B C 1
ATOM 1902 O O . ASP B 1 28 ? -16.875 -33.812 -13.539 1 78.12 28 ASP B O 1
ATOM 1906 N N . ASN B 1 29 ? -15.484 -32.719 -14.898 1 84.94 29 ASN B N 1
ATOM 1907 C CA . ASN B 1 29 ? -15.93 -33.469 -16.062 1 84.94 29 ASN B CA 1
ATOM 1908 C C . ASN B 1 29 ? -14.883 -34.5 -16.5 1 84.94 29 ASN B C 1
ATOM 1910 O O . ASN B 1 29 ? -14.156 -34.281 -17.469 1 84.94 29 ASN B O 1
ATOM 1914 N N . GLU B 1 30 ? -14.922 -35.625 -15.875 1 86.5 30 GLU B N 1
ATOM 1915 C CA . GLU B 1 30 ? -13.875 -36.625 -16.016 1 86.5 30 GLU B CA 1
ATOM 1916 C C . GLU B 1 30 ? -13.836 -37.188 -17.438 1 86.5 30 GLU B C 1
ATOM 1918 O O . GLU B 1 30 ? -12.766 -37.219 -18.062 1 86.5 30 GLU B O 1
ATOM 1923 N N . GLU B 1 31 ? -14.945 -37.625 -17.953 1 89.38 31 GLU B N 1
ATOM 1924 C CA . GLU B 1 31 ? -14.992 -38.219 -19.297 1 89.38 31 GLU B CA 1
ATOM 1925 C C . GLU B 1 31 ? -14.477 -37.25 -20.344 1 89.38 31 GLU B C 1
ATOM 1927 O O . GLU B 1 31 ? -13.664 -37.625 -21.203 1 89.38 31 GLU B O 1
ATOM 1932 N N . LYS B 1 32 ? -14.844 -36.062 -20.281 1 94.19 32 LYS B N 1
ATOM 1933 C CA . LYS B 1 32 ? -14.398 -35.062 -21.234 1 94.19 32 LYS B CA 1
ATOM 1934 C C . LYS B 1 32 ? -12.906 -34.781 -21.094 1 94.19 32 LYS B C 1
ATOM 1936 O O . LYS B 1 32 ? -12.18 -34.719 -22.078 1 94.19 32 LYS B O 1
ATOM 1941 N N . LEU B 1 33 ? -12.477 -34.656 -19.859 1 96 33 LEU B N 1
ATOM 1942 C CA . LEU B 1 33 ? -11.062 -34.375 -19.625 1 96 33 LEU B CA 1
ATOM 1943 C C . LEU B 1 33 ? -10.188 -35.5 -20.172 1 96 33 LEU B C 1
ATOM 1945 O O . LEU B 1 33 ? -9.227 -35.25 -20.906 1 96 33 LEU B O 1
ATOM 1949 N N . PHE B 1 34 ? -10.586 -36.75 -19.875 1 95.88 34 PHE B N 1
ATOM 1950 C CA . PHE B 1 34 ? -9.836 -37.906 -20.344 1 95.88 34 PHE B CA 1
ATOM 1951 C C . PHE B 1 34 ? -9.727 -37.906 -21.875 1 95.88 34 PHE B C 1
ATOM 1953 O O . PHE B 1 34 ? -8.633 -38.062 -22.422 1 95.88 34 PHE B O 1
ATOM 1960 N N . ASN B 1 35 ? -10.812 -37.656 -22.516 1 96 35 ASN B N 1
ATOM 1961 C CA . ASN B 1 35 ? -10.844 -37.688 -23.969 1 96 35 ASN B CA 1
ATOM 1962 C C . ASN B 1 35 ? -10.031 -36.531 -24.547 1 96 35 ASN B C 1
ATOM 1964 O O . ASN B 1 35 ? -9.336 -36.688 -25.562 1 96 35 ASN B O 1
ATOM 1968 N N . TYR B 1 36 ? -10.125 -35.375 -23.984 1 96.88 36 TYR B N 1
ATOM 1969 C CA . TYR B 1 36 ? -9.367 -34.219 -24.453 1 96.88 36 TYR B CA 1
ATOM 1970 C C . TYR B 1 36 ? -7.871 -34.438 -24.281 1 96.88 36 TYR B C 1
ATOM 1972 O O . TYR B 1 36 ? -7.082 -34.062 -25.156 1 96.88 36 TYR B O 1
ATOM 1980 N N . LEU B 1 37 ? -7.457 -35 -23.156 1 97.06 37 LEU B N 1
ATOM 1981 C CA . LEU B 1 37 ? -6.043 -35.25 -22.922 1 97.06 37 LEU B CA 1
ATOM 1982 C C . LEU B 1 37 ? -5.473 -36.188 -23.984 1 97.06 37 LEU B C 1
ATOM 1984 O O . LEU B 1 37 ? -4.348 -36 -24.453 1 97.06 37 LEU B O 1
ATOM 1988 N N . LYS B 1 38 ? -6.258 -37.125 -24.469 1 96.5 38 LYS B N 1
ATOM 1989 C CA . LYS B 1 38 ? -5.805 -38.094 -25.469 1 96.5 38 LYS B CA 1
ATOM 1990 C C . LYS B 1 38 ? -5.539 -37.406 -26.797 1 96.5 38 LYS B C 1
ATOM 1992 O O . LYS B 1 38 ? -4.73 -37.875 -27.594 1 96.5 38 LYS B O 1
ATOM 1997 N N . LYS B 1 39 ? -6.152 -36.312 -26.984 1 96.25 39 LYS B N 1
ATOM 1998 C CA . LYS B 1 39 ? -6.074 -35.625 -28.266 1 96.25 39 LYS B CA 1
ATOM 1999 C C . LYS B 1 39 ? -5.172 -34.406 -28.188 1 96.25 39 LYS B C 1
ATOM 2001 O O . LYS B 1 39 ? -5.027 -33.656 -29.156 1 96.25 39 LYS B O 1
ATOM 2006 N N . SER B 1 40 ? -4.625 -34.125 -27.062 1 97.56 40 SER B N 1
ATOM 2007 C CA . SER B 1 40 ? -3.904 -32.875 -26.844 1 97.56 40 SER B CA 1
ATOM 2008 C C . SER B 1 40 ? -2.402 -33.125 -26.734 1 97.56 40 SER B C 1
ATOM 2010 O O . SER B 1 40 ? -1.978 -34.156 -26.219 1 97.56 40 SER B O 1
ATOM 2012 N N . ASP B 1 41 ? -1.649 -32.156 -27.203 1 97 41 ASP B N 1
ATOM 2013 C CA . ASP B 1 41 ? -0.21 -32.156 -26.969 1 97 41 ASP B CA 1
ATOM 2014 C C . ASP B 1 41 ? 0.114 -31.656 -25.562 1 97 41 ASP B C 1
ATOM 2016 O O . ASP B 1 41 ? 1.004 -32.188 -24.891 1 97 41 ASP B O 1
ATOM 2020 N N . TYR B 1 42 ? -0.563 -30.641 -25.188 1 98.25 42 TYR B N 1
ATOM 2021 C CA . TYR B 1 42 ? -0.367 -30 -23.891 1 98.25 42 TYR B CA 1
ATOM 2022 C C . TYR B 1 42 ? -1.704 -29.672 -23.234 1 98.25 42 TYR B C 1
ATOM 2024 O O . TYR B 1 42 ? -2.703 -29.453 -23.922 1 98.25 42 TYR B O 1
ATOM 2032 N N . ALA B 1 43 ? -1.697 -29.688 -21.891 1 98.31 43 ALA B N 1
ATOM 2033 C CA . ALA B 1 43 ? -2.859 -29.281 -21.109 1 98.31 43 ALA B CA 1
ATOM 2034 C C . ALA B 1 43 ? -2.473 -28.266 -20.031 1 98.31 43 ALA B C 1
ATOM 2036 O O . ALA B 1 43 ? -1.714 -28.594 -19.109 1 98.31 43 ALA B O 1
ATOM 2037 N N . PHE B 1 44 ? -3.023 -27.047 -20.125 1 98.69 44 PHE B N 1
ATOM 2038 C CA . PHE B 1 44 ? -2.83 -26.016 -19.109 1 98.69 44 PHE B CA 1
ATOM 2039 C C . PHE B 1 44 ? -3.721 -26.281 -17.906 1 98.69 44 PHE B C 1
ATOM 2041 O O . PHE B 1 44 ? -4.93 -26.484 -18.047 1 98.69 44 PHE B O 1
ATOM 2048 N N . LEU B 1 45 ? -3.141 -26.297 -16.766 1 98.19 45 LEU B N 1
ATOM 2049 C CA . LEU B 1 45 ? -3.906 -26.484 -15.539 1 98.19 45 LEU B CA 1
ATOM 2050 C C . LEU B 1 45 ? -4.172 -25.141 -14.859 1 98.19 45 LEU B C 1
ATOM 2052 O O . LEU B 1 45 ? -3.393 -24.703 -14.016 1 98.19 45 LEU B O 1
ATOM 2056 N N . ALA B 1 46 ? -5.254 -24.531 -15.219 1 96.88 46 ALA B N 1
ATOM 2057 C CA . ALA B 1 46 ? -5.676 -23.25 -14.656 1 96.88 46 ALA B CA 1
ATOM 2058 C C . ALA B 1 46 ? -6.688 -23.453 -13.531 1 96.88 46 ALA B C 1
ATOM 2060 O O . ALA B 1 46 ? -7.797 -22.922 -13.586 1 96.88 46 ALA B O 1
ATOM 2061 N N . ILE B 1 47 ? -6.344 -24.25 -12.547 1 96.12 47 ILE B N 1
ATOM 2062 C CA . ILE B 1 47 ? -7.145 -24.609 -11.391 1 96.12 47 ILE B CA 1
ATOM 2063 C C . ILE B 1 47 ? -6.297 -24.516 -10.125 1 96.12 47 ILE B C 1
ATOM 2065 O O . ILE B 1 47 ? -5.078 -24.344 -10.195 1 96.12 47 ILE B O 1
ATOM 2069 N N . PRO B 1 48 ? -6.859 -24.547 -8.961 1 94.5 48 PRO B N 1
ATOM 2070 C CA . PRO B 1 48 ? -6.078 -24.438 -7.73 1 94.5 48 PRO B CA 1
ATOM 2071 C C . PRO B 1 48 ? -5.008 -25.516 -7.613 1 94.5 48 PRO B C 1
ATOM 2073 O O . PRO B 1 48 ? -5.195 -26.625 -8.102 1 94.5 48 PRO B O 1
ATOM 2076 N N . PRO B 1 49 ? -3.965 -25.156 -6.945 1 97 49 PRO B N 1
ATOM 2077 C CA . PRO B 1 49 ? -2.82 -26.062 -6.855 1 97 49 PRO B CA 1
ATOM 2078 C C . PRO B 1 49 ? -3.211 -27.469 -6.375 1 97 49 PRO B C 1
ATOM 2080 O O . PRO B 1 49 ? -2.742 -28.469 -6.922 1 97 49 PRO B O 1
ATOM 2083 N N . ASP B 1 50 ? -4.059 -27.562 -5.359 1 95.5 50 ASP B N 1
ATOM 2084 C CA . ASP B 1 50 ? -4.473 -28.859 -4.852 1 95.5 50 ASP B CA 1
ATOM 2085 C C . ASP B 1 50 ? -5.148 -29.688 -5.941 1 95.5 50 ASP B C 1
ATOM 2087 O O . ASP B 1 50 ? -4.906 -30.891 -6.059 1 95.5 50 ASP B O 1
ATOM 2091 N N . GLN B 1 51 ? -5.891 -29.031 -6.695 1 95.56 51 GLN B N 1
ATOM 2092 C CA . GLN B 1 51 ? -6.586 -29.703 -7.789 1 95.56 51 GLN B CA 1
ATOM 2093 C C . GLN B 1 51 ? -5.617 -30.078 -8.906 1 95.56 51 GLN B C 1
ATOM 2095 O O . GLN B 1 51 ? -5.777 -31.109 -9.555 1 95.56 51 GLN B O 1
ATOM 2100 N N . GLU B 1 52 ? -4.652 -29.203 -9.172 1 97.25 52 GLU B N 1
ATOM 2101 C CA . GLU B 1 52 ? -3.627 -29.547 -10.148 1 97.25 52 GLU B CA 1
ATOM 2102 C C . GLU B 1 52 ? -2.936 -30.859 -9.797 1 97.25 52 GLU B C 1
ATOM 2104 O O . GLU B 1 52 ? -2.789 -31.734 -10.641 1 97.25 52 GLU B O 1
ATOM 2109 N N . GLU B 1 53 ? -2.553 -30.938 -8.547 1 97.25 53 GLU B N 1
ATOM 2110 C CA . GLU B 1 53 ? -1.871 -32.156 -8.094 1 97.25 53 GLU B CA 1
ATOM 2111 C C . GLU B 1 53 ? -2.748 -33.375 -8.281 1 97.25 53 GLU B C 1
ATOM 2113 O O . GLU B 1 53 ? -2.268 -34.438 -8.727 1 97.25 53 GLU B O 1
ATOM 2118 N N . ASN B 1 54 ? -3.977 -33.219 -7.945 1 96.38 54 ASN B N 1
ATOM 2119 C CA . ASN B 1 54 ? -4.91 -34.312 -8.086 1 96.38 54 ASN B CA 1
ATOM 2120 C C . ASN B 1 54 ? -5.027 -34.781 -9.539 1 96.38 54 ASN B C 1
ATOM 2122 O O . ASN B 1 54 ? -5.016 -35.969 -9.82 1 96.38 54 ASN B O 1
ATOM 2126 N N . ILE B 1 55 ? -5.137 -33.844 -10.406 1 96.94 55 ILE B N 1
ATOM 2127 C CA . ILE B 1 55 ? -5.297 -34.125 -11.828 1 96.94 55 ILE B CA 1
ATOM 2128 C C . ILE B 1 55 ? -4.031 -34.812 -12.359 1 96.94 55 ILE B C 1
ATOM 2130 O O . ILE B 1 55 ? -4.105 -35.812 -13.07 1 96.94 55 ILE B O 1
ATOM 2134 N N . ILE B 1 56 ? -2.852 -34.312 -12.016 1 97.56 56 ILE B N 1
ATOM 2135 C CA . ILE B 1 56 ? -1.581 -34.875 -12.461 1 97.56 56 ILE B CA 1
ATOM 2136 C C . ILE B 1 56 ? -1.457 -36.312 -11.977 1 97.56 56 ILE B C 1
ATOM 2138 O O . ILE B 1 56 ? -1.067 -37.188 -12.742 1 97.56 56 ILE B O 1
ATOM 2142 N N . ASN B 1 57 ? -1.847 -36.531 -10.719 1 97.31 57 ASN B N 1
ATOM 2143 C CA . ASN B 1 57 ? -1.757 -37.875 -10.133 1 97.31 57 ASN B CA 1
ATOM 2144 C C . ASN B 1 57 ? -2.752 -38.844 -10.781 1 97.31 57 ASN B C 1
ATOM 2146 O O . ASN B 1 57 ? -2.471 -40.031 -10.922 1 97.31 57 ASN B O 1
ATOM 2150 N N . LYS B 1 58 ? -3.855 -38.281 -11.078 1 95.94 58 LYS B N 1
ATOM 2151 C CA . LYS B 1 58 ? -4.922 -39.125 -11.641 1 95.94 58 LYS B CA 1
ATOM 2152 C C . LYS B 1 58 ? -4.613 -39.531 -13.078 1 95.94 58 LYS B C 1
ATOM 2154 O O . LYS B 1 58 ? -4.941 -40.625 -13.5 1 95.94 58 LYS B O 1
ATOM 2159 N N . TYR B 1 59 ? -4.094 -38.625 -13.828 1 96.31 59 TYR B N 1
ATOM 2160 C CA . TYR B 1 59 ? -3.832 -38.875 -15.242 1 96.31 59 TYR B CA 1
ATOM 2161 C C . TYR B 1 59 ? -2.334 -38.938 -15.516 1 96.31 59 TYR B C 1
ATOM 2163 O O . TYR B 1 59 ? -1.832 -38.219 -16.391 1 96.31 59 TYR B O 1
ATOM 2171 N N . LYS B 1 60 ? -1.627 -39.812 -14.891 1 95.56 60 LYS B N 1
ATOM 2172 C CA . LYS B 1 60 ? -0.175 -39.938 -14.938 1 95.56 60 LYS B CA 1
ATOM 2173 C C . LYS B 1 60 ? 0.298 -40.281 -16.344 1 95.56 60 LYS B C 1
ATOM 2175 O O . LYS B 1 60 ? 1.462 -40.062 -16.688 1 95.56 60 LYS B O 1
ATOM 2180 N N . PHE B 1 61 ? -0.587 -40.875 -17.141 1 94.88 61 PHE B N 1
ATOM 2181 C CA . PHE B 1 61 ? -0.216 -41.281 -18.484 1 94.88 61 PHE B CA 1
ATOM 2182 C C . PHE B 1 61 ? 0.096 -40.062 -19.344 1 94.88 61 PHE B C 1
ATOM 2184 O O . PHE B 1 61 ? 0.787 -40.188 -20.359 1 94.88 61 PHE B O 1
ATOM 2191 N N . PHE B 1 62 ? -0.486 -38.969 -19.047 1 96.75 62 PHE B N 1
ATOM 2192 C CA . PHE B 1 62 ? -0.331 -37.75 -19.828 1 96.75 62 PHE B CA 1
ATOM 2193 C C . PHE B 1 62 ? 0.903 -36.969 -19.391 1 96.75 62 PHE B C 1
ATOM 2195 O O . PHE B 1 62 ? 1.021 -36.594 -18.219 1 96.75 62 PHE B O 1
ATOM 2202 N N . THR B 1 63 ? 1.786 -36.625 -20.203 1 93.19 63 THR B N 1
ATOM 2203 C CA . THR B 1 63 ? 3.061 -36 -19.844 1 93.19 63 THR B CA 1
ATOM 2204 C C . THR B 1 63 ? 3.123 -34.562 -20.328 1 93.19 63 THR B C 1
ATOM 2206 O O . THR B 1 63 ? 4.16 -33.906 -20.203 1 93.19 63 THR B O 1
ATOM 2209 N N . GLY B 1 64 ? 2.033 -34.094 -20.844 1 97.12 64 GLY B N 1
ATOM 2210 C CA . GLY B 1 64 ? 2.031 -32.75 -21.438 1 97.12 64 GLY B CA 1
ATOM 2211 C C . GLY B 1 64 ? 1.436 -31.703 -20.516 1 97.12 64 GLY B C 1
ATOM 2212 O O . GLY B 1 64 ? 1.118 -30.594 -20.969 1 97.12 64 GLY B O 1
ATOM 2213 N N . PHE B 1 65 ? 1.284 -32 -19.234 1 98.5 65 PHE B N 1
ATOM 2214 C CA . PHE B 1 65 ? 0.695 -31.016 -18.328 1 98.5 65 PHE B CA 1
ATOM 2215 C C . PHE B 1 65 ? 1.59 -29.797 -18.188 1 98.5 65 PHE B C 1
ATOM 2217 O O . PHE B 1 65 ? 2.812 -29.922 -18.094 1 98.5 65 PHE B O 1
ATOM 2224 N N . ILE B 1 66 ? 0.954 -28.625 -18.203 1 98.81 66 ILE B N 1
ATOM 2225 C CA . ILE B 1 66 ? 1.602 -27.359 -17.875 1 98.81 66 ILE B CA 1
ATOM 2226 C C . ILE B 1 66 ? 0.982 -26.781 -16.609 1 98.81 66 ILE B C 1
ATOM 2228 O O . ILE B 1 66 ? -0.161 -26.312 -16.625 1 98.81 66 ILE B O 1
ATOM 2232 N N . GLU B 1 67 ? 1.678 -26.859 -15.57 1 98.56 67 GLU B N 1
ATOM 2233 C CA . GLU B 1 67 ? 1.269 -26.328 -14.273 1 98.56 67 GLU B CA 1
ATOM 2234 C C . GLU B 1 67 ? 1.52 -24.828 -14.18 1 98.56 67 GLU B C 1
ATOM 2236 O O . GLU B 1 67 ? 2.566 -24.344 -14.609 1 98.56 67 GLU B O 1
ATOM 2241 N N . LEU B 1 68 ? 0.554 -24.047 -13.547 1 98.25 68 LEU B N 1
ATOM 2242 C CA . LEU B 1 68 ? 0.573 -22.609 -13.719 1 98.25 68 LEU B CA 1
ATOM 2243 C C . LEU B 1 68 ? 0.534 -21.891 -12.367 1 98.25 68 LEU B C 1
ATOM 2245 O O . LEU B 1 68 ? 0.574 -20.672 -12.312 1 98.25 68 LEU B O 1
ATOM 2249 N N . SER B 1 69 ? 0.512 -22.547 -11.266 1 97.38 69 SER B N 1
ATOM 2250 C CA . SER B 1 69 ? 0.201 -21.969 -9.961 1 97.38 69 SER B CA 1
ATOM 2251 C C . SER B 1 69 ? 1.253 -20.938 -9.539 1 97.38 69 SER B C 1
ATOM 2253 O O . SER B 1 69 ? 2.334 -20.875 -10.125 1 97.38 69 SER B O 1
ATOM 2255 N N . SER B 1 70 ? 0.938 -20.203 -8.484 1 97.06 70 SER B N 1
ATOM 2256 C CA . SER B 1 70 ? 1.827 -19.172 -7.938 1 97.06 70 SER B CA 1
ATOM 2257 C C . SER B 1 70 ? 2.746 -19.766 -6.867 1 97.06 70 SER B C 1
ATOM 2259 O O . SER B 1 70 ? 3.531 -19.031 -6.254 1 97.06 70 SER B O 1
ATOM 2261 N N . VAL B 1 71 ? 2.705 -21.016 -6.641 1 98.38 71 VAL B N 1
ATOM 2262 C CA . VAL B 1 71 ? 3.584 -21.734 -5.727 1 98.38 71 VAL B CA 1
ATOM 2263 C C . VAL B 1 71 ? 4.156 -22.969 -6.418 1 98.38 71 VAL B C 1
ATOM 2265 O O . VAL B 1 71 ? 3.434 -23.688 -7.113 1 98.38 71 VAL B O 1
ATOM 2268 N N . LYS B 1 72 ? 5.449 -23.203 -6.219 1 98.75 72 LYS B N 1
ATOM 2269 C CA . LYS B 1 72 ? 6.055 -24.188 -7.113 1 98.75 72 LYS B CA 1
ATOM 2270 C C . LYS B 1 72 ? 6.719 -25.312 -6.324 1 98.75 72 LYS B C 1
ATOM 2272 O O . LYS B 1 72 ? 6.824 -26.438 -6.812 1 98.75 72 LYS B O 1
ATOM 2277 N N . LEU B 1 73 ? 7.23 -25.078 -5.094 1 98.75 73 LEU B N 1
ATOM 2278 C CA . LEU B 1 73 ? 7.977 -26.078 -4.336 1 98.75 73 LEU B CA 1
ATOM 2279 C C . LEU B 1 73 ? 7.176 -27.375 -4.211 1 98.75 73 LEU B C 1
ATOM 2281 O O . LEU B 1 73 ? 7.738 -28.469 -4.301 1 98.75 73 LEU B O 1
ATOM 2285 N N . ARG B 1 74 ? 5.902 -27.281 -4.074 1 97.88 74 ARG B N 1
ATOM 2286 C CA . ARG B 1 74 ? 5.055 -28.438 -3.85 1 97.88 74 ARG B CA 1
ATOM 2287 C C . ARG B 1 74 ? 5.012 -29.344 -5.082 1 97.88 74 ARG B C 1
ATOM 2289 O O . ARG B 1 74 ? 4.617 -30.5 -5 1 97.88 74 ARG B O 1
ATOM 2296 N N . PHE B 1 75 ? 5.418 -28.891 -6.219 1 98.69 75 PHE B N 1
ATOM 2297 C CA . PHE B 1 75 ? 5.309 -29.641 -7.465 1 98.69 75 PHE B CA 1
ATOM 2298 C C . PHE B 1 75 ? 6.637 -30.297 -7.816 1 98.69 75 PHE B C 1
ATOM 2300 O O . PHE B 1 75 ? 6.75 -30.969 -8.844 1 98.69 75 PHE B O 1
ATOM 2307 N N . LEU B 1 76 ? 7.672 -30.109 -6.941 1 98.69 76 LEU B N 1
ATOM 2308 C CA . LEU B 1 76 ? 8.969 -30.75 -7.16 1 98.69 76 LEU B CA 1
ATOM 2309 C C . LEU B 1 76 ? 8.812 -32.25 -7.258 1 98.69 76 LEU B C 1
ATOM 2311 O O . LEU B 1 76 ? 9.594 -32.938 -7.949 1 98.69 76 LEU B O 1
ATOM 2315 N N . LYS B 1 77 ? 7.84 -32.812 -6.574 1 98.12 77 LYS B N 1
ATOM 2316 C CA . LYS B 1 77 ? 7.594 -34.25 -6.586 1 98.12 77 LYS B CA 1
ATOM 2317 C C . LYS B 1 77 ? 7.246 -34.719 -7.988 1 98.12 77 LYS B C 1
ATOM 2319 O O . LYS B 1 77 ? 7.281 -35.938 -8.266 1 98.12 77 LYS B O 1
ATOM 2324 N N . PHE B 1 78 ? 6.91 -33.844 -8.945 1 98.38 78 PHE B N 1
ATOM 2325 C CA . PHE B 1 78 ? 6.562 -34.188 -10.312 1 98.38 78 PHE B CA 1
ATOM 2326 C C . PHE B 1 78 ? 7.703 -33.844 -11.266 1 98.38 78 PHE B C 1
ATOM 2328 O O . PHE B 1 78 ? 7.488 -33.688 -12.469 1 98.38 78 PHE B O 1
ATOM 2335 N N . LYS B 1 79 ? 8.914 -33.719 -10.727 1 98.06 79 LYS B N 1
ATOM 2336 C CA . LYS B 1 79 ? 10.102 -33.344 -11.5 1 98.06 79 LYS B CA 1
ATOM 2337 C C . LYS B 1 79 ? 10.195 -34.188 -12.773 1 98.06 79 LYS B C 1
ATOM 2339 O O . LYS B 1 79 ? 10.078 -35.406 -12.734 1 98.06 79 LYS B O 1
ATOM 2344 N N . ASN B 1 80 ? 10.305 -33.469 -13.875 1 97.5 80 ASN B N 1
ATOM 2345 C CA . ASN B 1 80 ? 10.531 -34.031 -15.211 1 97.5 80 ASN B CA 1
ATOM 2346 C C . ASN B 1 80 ? 9.289 -34.719 -15.75 1 97.5 80 ASN B C 1
ATOM 2348 O O . ASN B 1 80 ? 9.336 -35.344 -16.812 1 97.5 80 ASN B O 1
ATOM 2352 N N . SER B 1 81 ? 8.148 -34.656 -15.031 1 97.19 81 SER B N 1
ATOM 2353 C CA . SER B 1 81 ? 6.93 -35.312 -15.484 1 97.19 81 SER B CA 1
ATOM 2354 C C . SER B 1 81 ? 5.902 -34.281 -15.984 1 97.19 81 SER B C 1
ATOM 2356 O O . SER B 1 81 ? 4.938 -34.656 -16.656 1 97.19 81 SER B O 1
ATOM 2358 N N . ILE B 1 82 ? 6.117 -33.094 -15.641 1 98.44 82 ILE B N 1
ATOM 2359 C CA . ILE B 1 82 ? 5.246 -32 -16.078 1 98.44 82 ILE B CA 1
ATOM 2360 C C . ILE B 1 82 ? 6.086 -30.781 -16.422 1 98.44 82 ILE B C 1
ATOM 2362 O O . ILE B 1 82 ? 7.254 -30.688 -16.047 1 98.44 82 ILE B O 1
ATOM 2366 N N . ILE B 1 83 ? 5.5 -29.844 -17.172 1 98.75 83 ILE B N 1
ATOM 2367 C CA . ILE B 1 83 ? 6.082 -28.516 -17.375 1 98.75 83 ILE B CA 1
ATOM 2368 C C . ILE B 1 83 ? 5.516 -27.531 -16.359 1 98.75 83 ILE B C 1
ATOM 2370 O O . ILE B 1 83 ? 4.312 -27.531 -16.094 1 98.75 83 ILE B O 1
ATOM 2374 N N . SER B 1 84 ? 6.406 -26.797 -15.75 1 98.88 84 SER B N 1
ATOM 2375 C CA . SER B 1 84 ? 5.992 -25.844 -14.719 1 98.88 84 SER B CA 1
ATOM 2376 C C . SER B 1 84 ? 6.355 -24.422 -15.109 1 98.88 84 SER B C 1
ATOM 2378 O O . SER B 1 84 ? 7.531 -24.109 -15.328 1 98.88 84 SER B O 1
ATOM 2380 N N . ILE B 1 85 ? 5.316 -23.562 -15.227 1 98.81 85 ILE B N 1
ATOM 2381 C CA . ILE B 1 85 ? 5.566 -22.156 -15.516 1 98.81 85 ILE B CA 1
ATOM 2382 C C . ILE B 1 85 ? 4.637 -21.281 -14.664 1 98.81 85 ILE B C 1
ATOM 2384 O O . ILE B 1 85 ? 3.67 -21.781 -14.086 1 98.81 85 ILE B O 1
ATOM 2388 N N . HIS B 1 86 ? 4.945 -20.047 -14.57 1 98.31 86 HIS B N 1
ATOM 2389 C CA . HIS B 1 86 ? 4.109 -19.047 -13.922 1 98.31 86 HIS B CA 1
ATOM 2390 C C . HIS B 1 86 ? 4 -17.781 -14.773 1 98.31 86 HIS B C 1
ATOM 2392 O O . HIS B 1 86 ? 4.863 -16.906 -14.695 1 98.31 86 HIS B O 1
ATOM 2398 N N . PRO B 1 87 ? 2.916 -17.703 -15.555 1 96.94 87 PRO B N 1
ATOM 2399 C CA . PRO B 1 87 ? 2.676 -16.391 -16.172 1 96.94 87 PRO B CA 1
ATOM 2400 C C . PRO B 1 87 ? 2.449 -15.289 -15.148 1 96.94 87 PRO B C 1
ATOM 2402 O O . PRO B 1 87 ? 1.636 -15.445 -14.234 1 96.94 87 PRO B O 1
ATOM 2405 N N . LEU B 1 88 ? 3.145 -14.234 -15.273 1 95.38 88 LEU B N 1
ATOM 2406 C CA . LEU B 1 88 ? 3.014 -13.148 -14.305 1 95.38 88 LEU B CA 1
ATOM 2407 C C . LEU B 1 88 ? 1.999 -12.117 -14.781 1 95.38 88 LEU B C 1
ATOM 2409 O O . LEU B 1 88 ? 2.041 -10.961 -14.359 1 95.38 88 LEU B O 1
ATOM 2413 N N . PHE B 1 89 ? 1.134 -12.547 -15.672 1 92.44 89 PHE B N 1
ATOM 2414 C CA . PHE B 1 89 ? 0.038 -11.719 -16.156 1 92.44 89 PHE B CA 1
ATOM 2415 C C . PHE B 1 89 ? -1.301 -12.422 -15.961 1 92.44 89 PHE B C 1
ATOM 2417 O O . PHE B 1 89 ? -1.36 -13.648 -15.906 1 92.44 89 PHE B O 1
ATOM 2424 N N . GLY B 1 90 ? -2.318 -11.641 -15.82 1 90.19 90 GLY B N 1
ATOM 2425 C CA . GLY B 1 90 ? -3.711 -12.055 -15.859 1 90.19 90 GLY B CA 1
ATOM 2426 C C . GLY B 1 90 ? -4.535 -11.281 -16.875 1 90.19 90 GLY B C 1
ATOM 2427 O O . GLY B 1 90 ? -3.986 -10.641 -17.766 1 90.19 90 GLY B O 1
ATOM 2428 N N . PRO B 1 91 ? -5.824 -11.461 -16.75 1 88.81 91 PRO B N 1
ATOM 2429 C CA . PRO B 1 91 ? -6.691 -10.797 -17.719 1 88.81 91 PRO B CA 1
ATOM 2430 C C . PRO B 1 91 ? -6.438 -9.297 -17.812 1 88.81 91 PRO B C 1
ATOM 2432 O O . PRO B 1 91 ? -6.5 -8.727 -18.906 1 88.81 91 PRO B O 1
ATOM 2435 N N . ARG B 1 92 ? -6.078 -8.641 -16.672 1 87.44 92 ARG B N 1
ATOM 2436 C CA . ARG B 1 92 ? -5.977 -7.188 -16.641 1 87.44 92 ARG B CA 1
ATOM 2437 C C . ARG B 1 92 ? -4.605 -6.723 -17.125 1 87.44 92 ARG B C 1
ATOM 2439 O O . ARG B 1 92 ? -4.445 -5.57 -17.531 1 87.44 92 ARG B O 1
ATOM 2446 N N . SER B 1 93 ? -3.648 -7.582 -17.094 1 90.88 93 SER B N 1
ATOM 2447 C CA . SER B 1 93 ? -2.287 -7.168 -17.406 1 90.88 93 SER B CA 1
ATOM 2448 C C . SER B 1 93 ? -1.773 -7.891 -18.656 1 90.88 93 SER B C 1
ATOM 2450 O O . SER B 1 93 ? -0.61 -7.734 -19.031 1 90.88 93 SER B O 1
ATOM 2452 N N . TYR B 1 94 ? -2.652 -8.727 -19.266 1 92.06 94 TYR B N 1
ATOM 2453 C CA . TYR B 1 94 ? -2.262 -9.461 -20.469 1 92.06 94 TYR B CA 1
ATOM 2454 C C . TYR B 1 94 ? -1.803 -8.508 -21.562 1 92.06 94 TYR B C 1
ATOM 2456 O O . TYR B 1 94 ? -2.457 -7.492 -21.828 1 92.06 94 TYR B O 1
ATOM 2464 N N . GLY B 1 95 ? -0.636 -8.797 -22.203 1 91.38 95 GLY B N 1
ATOM 2465 C CA . GLY B 1 95 ? -0.076 -7.93 -23.234 1 91.38 95 GLY B CA 1
ATOM 2466 C C . GLY B 1 95 ? 0.818 -6.84 -22.672 1 91.38 95 GLY B C 1
ATOM 2467 O O . GLY B 1 95 ? 1.714 -6.348 -23.359 1 91.38 95 GLY B O 1
ATOM 2468 N N . LYS B 1 96 ? 0.622 -6.375 -21.438 1 92.62 96 LYS B N 1
ATOM 2469 C CA . LYS B 1 96 ? 1.444 -5.352 -20.797 1 92.62 96 LYS B CA 1
ATOM 2470 C C . LYS B 1 96 ? 2.639 -5.973 -20.078 1 92.62 96 LYS B C 1
ATOM 2472 O O . LYS B 1 96 ? 3.777 -5.539 -20.266 1 92.62 96 LYS B O 1
ATOM 2477 N N . ILE B 1 97 ? 2.307 -6.938 -19.281 1 92.12 97 ILE B N 1
ATOM 2478 C CA . ILE B 1 97 ? 3.352 -7.727 -18.641 1 92.12 97 ILE B CA 1
ATOM 2479 C C . ILE B 1 97 ? 3.709 -8.922 -19.516 1 92.12 97 ILE B C 1
ATOM 2481 O O . ILE B 1 97 ? 2.84 -9.719 -19.891 1 92.12 97 ILE B O 1
ATOM 2485 N N . LYS B 1 98 ? 4.926 -9.117 -19.812 1 93.81 98 LYS B N 1
ATOM 2486 C CA . LYS B 1 98 ? 5.336 -10.109 -20.797 1 93.81 98 LYS B CA 1
ATOM 2487 C C . LYS B 1 98 ? 6.25 -11.164 -20.188 1 93.81 98 LYS B C 1
ATOM 2489 O O . LYS B 1 98 ? 6.977 -11.859 -20.891 1 93.81 98 LYS B O 1
ATOM 2494 N N . ASP B 1 99 ? 6.223 -11.242 -18.875 1 96.19 99 ASP B N 1
ATOM 2495 C CA . ASP B 1 99 ? 7.148 -12.156 -18.203 1 96.19 99 ASP B CA 1
ATOM 2496 C C . ASP B 1 99 ? 6.449 -13.461 -17.828 1 96.19 99 ASP B C 1
ATOM 2498 O O . ASP B 1 99 ? 5.324 -13.445 -17.328 1 96.19 99 ASP B O 1
ATOM 2502 N N . ILE B 1 100 ? 7.059 -14.586 -18.141 1 97.44 100 ILE B N 1
ATOM 2503 C CA . ILE B 1 100 ? 6.688 -15.922 -17.688 1 97.44 100 ILE B CA 1
ATOM 2504 C C . ILE B 1 100 ? 7.879 -16.578 -17 1 97.44 100 ILE B C 1
ATOM 2506 O O . ILE B 1 100 ? 8.992 -16.578 -17.531 1 97.44 100 ILE B O 1
ATOM 2510 N N . VAL B 1 101 ? 7.656 -17.078 -15.844 1 97.94 101 VAL B N 1
ATOM 2511 C CA . VAL B 1 101 ? 8.734 -17.781 -15.148 1 97.94 101 VAL B CA 1
ATOM 2512 C C . VAL B 1 101 ? 8.688 -19.266 -15.469 1 97.94 101 VAL B C 1
ATOM 2514 O O . VAL B 1 101 ? 7.633 -19.906 -15.352 1 97.94 101 VAL B O 1
ATOM 2517 N N . PHE B 1 102 ? 9.75 -19.781 -15.961 1 98.62 102 PHE B N 1
ATOM 2518 C CA . PHE B 1 102 ? 9.953 -21.203 -16.25 1 98.62 102 PHE B CA 1
ATOM 2519 C C . PHE B 1 102 ? 10.695 -21.891 -15.102 1 98.62 102 PHE B C 1
ATOM 2521 O O . PHE B 1 102 ? 11.766 -21.438 -14.695 1 98.62 102 PHE B O 1
ATOM 2528 N N . ILE B 1 103 ? 10.125 -22.922 -14.562 1 98.81 103 ILE B N 1
ATOM 2529 C CA . ILE B 1 103 ? 10.719 -23.594 -13.414 1 98.81 103 ILE B CA 1
ATOM 2530 C C . ILE B 1 103 ? 11.609 -24.734 -13.891 1 98.81 103 ILE B C 1
ATOM 2532 O O . ILE B 1 103 ? 11.125 -25.828 -14.219 1 98.81 103 ILE B O 1
ATOM 2536 N N . ASN B 1 104 ? 12.891 -24.562 -13.773 1 98.56 104 ASN B N 1
ATOM 2537 C CA . ASN B 1 104 ? 13.852 -25.406 -14.469 1 98.56 104 ASN B CA 1
ATOM 2538 C C . ASN B 1 104 ? 14.086 -26.719 -13.719 1 98.56 104 ASN B C 1
ATOM 2540 O O . ASN B 1 104 ? 14.531 -27.703 -14.312 1 98.56 104 ASN B O 1
ATOM 2544 N N . ASP B 1 105 ? 13.789 -26.766 -12.414 1 98.69 105 ASP B N 1
ATOM 2545 C CA . ASP B 1 105 ? 14.07 -27.984 -11.656 1 98.69 105 ASP B CA 1
ATOM 2546 C C . ASP B 1 105 ? 12.828 -28.844 -11.523 1 98.69 105 ASP B C 1
ATOM 2548 O O . ASP B 1 105 ? 12.844 -29.875 -10.844 1 98.69 105 ASP B O 1
ATOM 2552 N N . ILE B 1 106 ? 11.711 -28.484 -12.195 1 98.69 106 ILE B N 1
ATOM 2553 C CA . ILE B 1 106 ? 10.508 -29.312 -12.289 1 98.69 106 ILE B CA 1
ATOM 2554 C C . ILE B 1 106 ? 10.305 -29.781 -13.727 1 98.69 106 ILE B C 1
ATOM 2556 O O . ILE B 1 106 ? 10.016 -30.953 -13.977 1 98.69 106 ILE B O 1
ATOM 2560 N N . SER B 1 107 ? 10.523 -28.953 -14.641 1 98.75 107 SER B N 1
ATOM 2561 C CA . SER B 1 107 ? 10.219 -29.172 -16.047 1 98.75 107 SER B CA 1
ATOM 2562 C C . SER B 1 107 ? 11.273 -30.062 -16.719 1 98.75 107 SER B C 1
ATOM 2564 O O . SER B 1 107 ? 12.461 -29.953 -16.406 1 98.75 107 SER B O 1
ATOM 2566 N N . PRO B 1 108 ? 10.828 -30.859 -17.641 1 97.19 108 PRO B N 1
ATOM 2567 C CA . PRO B 1 108 ? 11.82 -31.562 -18.469 1 97.19 108 PRO B CA 1
ATOM 2568 C C . PRO B 1 108 ? 12.789 -30.609 -19.156 1 97.19 108 PRO B C 1
ATOM 2570 O O . PRO B 1 108 ? 12.398 -29.5 -19.562 1 97.19 108 PRO B O 1
ATOM 2573 N N . PRO B 1 109 ? 14.047 -30.922 -19.312 1 89.38 109 PRO B N 1
ATOM 2574 C CA . PRO B 1 109 ? 15.094 -30.047 -19.844 1 89.38 109 PRO B CA 1
ATOM 2575 C C . PRO B 1 109 ? 14.734 -29.453 -21.203 1 89.38 109 PRO B C 1
ATOM 2577 O O . PRO B 1 109 ? 15.086 -28.312 -21.484 1 89.38 109 PRO B O 1
ATOM 2580 N N . ASP B 1 110 ? 14.102 -30.156 -22.047 1 91.25 110 ASP B N 1
ATOM 2581 C CA . ASP B 1 110 ? 13.82 -29.672 -23.391 1 91.25 110 ASP B CA 1
ATOM 2582 C C . ASP B 1 110 ? 12.516 -28.859 -23.438 1 91.25 110 ASP B C 1
ATOM 2584 O O . ASP B 1 110 ? 12.055 -28.469 -24.5 1 91.25 110 ASP B O 1
ATOM 2588 N N . SER B 1 111 ? 12.008 -28.547 -22.281 1 96.12 111 SER B N 1
ATOM 2589 C CA . SER B 1 111 ? 10.672 -27.969 -22.219 1 96.12 111 SER B CA 1
ATOM 2590 C C . SER B 1 111 ? 10.727 -26.438 -22.375 1 96.12 111 SER B C 1
ATOM 2592 O O . SER B 1 111 ? 9.734 -25.812 -22.734 1 96.12 111 SER B O 1
ATOM 2594 N N . MET B 1 112 ? 11.836 -25.812 -22.094 1 95.81 112 MET B N 1
ATOM 2595 C CA . MET B 1 112 ? 11.922 -24.359 -22.219 1 95.81 112 MET B CA 1
ATOM 2596 C C . MET B 1 112 ? 11.648 -23.922 -23.641 1 95.81 112 MET B C 1
ATOM 2598 O O . MET B 1 112 ? 10.914 -22.953 -23.875 1 95.81 112 MET B O 1
ATOM 2602 N N . GLY B 1 113 ? 12.273 -24.578 -24.594 1 96.31 113 GLY B N 1
ATOM 2603 C CA . GLY B 1 113 ? 12.016 -24.281 -25.984 1 96.31 113 GLY B CA 1
ATOM 2604 C C . GLY B 1 113 ? 10.555 -24.422 -26.375 1 96.31 113 GLY B C 1
ATOM 2605 O O . GLY B 1 113 ? 10.039 -23.641 -27.172 1 96.31 113 GLY B O 1
ATOM 2606 N N . LYS B 1 114 ? 9.891 -25.453 -25.891 1 97.06 114 LYS B N 1
ATOM 2607 C CA . LYS B 1 114 ? 8.469 -25.641 -26.125 1 97.06 114 LYS B CA 1
ATOM 2608 C C . LYS B 1 114 ? 7.656 -24.438 -25.656 1 97.06 114 LYS B C 1
ATOM 2610 O O . LYS B 1 114 ? 6.789 -23.953 -26.375 1 97.06 114 LYS B O 1
ATOM 2615 N N . ILE B 1 115 ? 8 -23.922 -24.453 1 98 115 ILE B N 1
ATOM 2616 C CA . ILE B 1 115 ? 7.289 -22.781 -23.891 1 98 115 ILE B CA 1
ATOM 2617 C C . ILE B 1 115 ? 7.559 -21.531 -24.719 1 98 115 ILE B C 1
ATOM 2619 O O . ILE B 1 115 ? 6.656 -20.719 -24.953 1 98 115 ILE B O 1
ATOM 2623 N N . GLN B 1 116 ? 8.742 -21.375 -25.172 1 97.44 116 GLN B N 1
ATOM 2624 C CA . GLN B 1 116 ? 9.086 -20.25 -26.031 1 97.44 116 GLN B CA 1
ATOM 2625 C C . GLN B 1 116 ? 8.273 -20.281 -27.328 1 97.44 116 GLN B C 1
ATOM 2627 O O . GLN B 1 116 ? 7.871 -19.234 -27.844 1 97.44 116 GLN B O 1
ATOM 2632 N N . ASN B 1 117 ? 8.078 -21.484 -27.812 1 97 117 ASN B N 1
ATOM 2633 C CA . ASN B 1 117 ? 7.277 -21.625 -29.031 1 97 117 ASN B CA 1
ATOM 2634 C C . ASN B 1 117 ? 5.805 -21.328 -28.766 1 97 117 ASN B C 1
ATOM 2636 O O . ASN B 1 117 ? 5.113 -20.797 -29.641 1 97 117 ASN B O 1
ATOM 2640 N N . ILE B 1 118 ? 5.352 -21.734 -27.609 1 97.31 118 ILE B N 1
ATOM 2641 C CA . ILE B 1 118 ? 3.957 -21.516 -27.234 1 97.31 118 ILE B CA 1
ATOM 2642 C C . ILE B 1 118 ? 3.711 -20.031 -26.984 1 97.31 118 ILE B C 1
ATOM 2644 O O . ILE B 1 118 ? 2.654 -19.5 -27.344 1 97.31 118 ILE B O 1
ATOM 2648 N N . PHE B 1 119 ? 4.723 -19.344 -26.375 1 97.12 119 PHE B N 1
ATOM 2649 C CA . PHE B 1 119 ? 4.633 -17.938 -26.047 1 97.12 119 PHE B CA 1
ATOM 2650 C C . PHE B 1 119 ? 5.797 -17.156 -26.656 1 97.12 119 PHE B C 1
ATOM 2652 O O . PHE B 1 119 ? 6.621 -16.594 -25.938 1 97.12 119 PHE B O 1
ATOM 2659 N N . PRO B 1 120 ? 5.797 -16.984 -27.953 1 96.5 120 PRO B N 1
ATOM 2660 C CA . PRO B 1 120 ? 6.977 -16.438 -28.625 1 96.5 120 PRO B CA 1
ATOM 2661 C C . PRO B 1 120 ? 7.211 -14.969 -28.297 1 96.5 120 PRO B C 1
ATOM 2663 O O . PRO B 1 120 ? 8.344 -14.484 -28.391 1 96.5 120 PRO B O 1
ATOM 2666 N N . ASP B 1 121 ? 6.215 -14.227 -27.844 1 95.75 121 ASP B N 1
ATOM 2667 C CA . ASP B 1 121 ? 6.352 -12.789 -27.609 1 95.75 121 ASP B CA 1
ATOM 2668 C C . ASP B 1 121 ? 6.629 -12.5 -26.141 1 95.75 121 ASP B C 1
ATOM 2670 O O . ASP B 1 121 ? 6.641 -11.344 -25.719 1 95.75 121 ASP B O 1
ATOM 2674 N N . TYR B 1 122 ? 6.867 -13.516 -25.375 1 96.5 122 TYR B N 1
ATOM 2675 C CA . TYR B 1 122 ? 7.035 -13.336 -23.938 1 96.5 122 TYR B CA 1
ATOM 2676 C C . TYR B 1 122 ? 8.461 -13.641 -23.516 1 96.5 122 TYR B C 1
ATOM 2678 O O . TYR B 1 122 ? 9.164 -14.422 -24.172 1 96.5 122 TYR B O 1
ATOM 2686 N N . ASN B 1 123 ? 8.875 -12.93 -22.484 1 96.31 123 ASN B N 1
ATOM 2687 C CA . ASN B 1 123 ? 10.18 -13.164 -21.875 1 96.31 123 ASN B CA 1
ATOM 2688 C C . ASN B 1 123 ? 10.125 -14.328 -20.891 1 96.31 123 ASN B C 1
ATOM 2690 O O . ASN B 1 123 ? 9.398 -14.273 -19.891 1 96.31 123 ASN B O 1
ATOM 2694 N N . ILE B 1 124 ? 10.938 -15.336 -21.219 1 97.25 124 ILE B N 1
ATOM 2695 C CA . ILE B 1 124 ? 10.938 -16.516 -20.359 1 97.25 124 ILE B CA 1
ATOM 2696 C C . ILE B 1 124 ? 12.109 -16.438 -19.391 1 97.25 124 ILE B C 1
ATOM 2698 O O . ILE B 1 124 ? 13.273 -16.391 -19.797 1 97.25 124 ILE B O 1
ATOM 2702 N N . ILE B 1 125 ? 11.797 -16.359 -18.109 1 96.5 125 ILE B N 1
ATOM 2703 C CA . ILE B 1 125 ? 12.789 -16.312 -17.031 1 96.5 125 ILE B CA 1
ATOM 2704 C C . ILE B 1 125 ? 12.906 -17.688 -16.375 1 96.5 125 ILE B C 1
ATOM 2706 O O . ILE B 1 125 ? 11.906 -18.25 -15.938 1 96.5 125 ILE B O 1
ATOM 2710 N N . SER B 1 126 ? 14.117 -18.203 -16.328 1 97.88 126 SER B N 1
ATOM 2711 C CA . SER B 1 126 ? 14.344 -19.531 -15.766 1 97.88 126 SER B CA 1
ATOM 2712 C C . SER B 1 126 ? 14.773 -19.453 -14.305 1 97.88 126 SER B C 1
ATOM 2714 O O . SER B 1 126 ? 15.781 -18.828 -13.984 1 97.88 126 SER B O 1
ATOM 2716 N N . LEU B 1 127 ? 14 -20.031 -13.422 1 97.81 127 LEU B N 1
ATOM 2717 C CA . LEU B 1 127 ? 14.289 -20.109 -12 1 97.81 127 LEU B CA 1
ATOM 2718 C C . LEU B 1 127 ? 14.039 -21.516 -11.469 1 97.81 127 LEU B C 1
ATOM 2720 O O . LEU B 1 127 ? 13.273 -22.281 -12.062 1 97.81 127 LEU B O 1
ATOM 2724 N N . SER B 1 128 ? 14.68 -21.828 -10.344 1 98.69 128 SER B N 1
ATOM 2725 C CA . SER B 1 128 ? 14.273 -23.016 -9.602 1 98.69 128 SER B CA 1
ATOM 2726 C C . SER B 1 128 ? 12.969 -22.781 -8.844 1 98.69 128 SER B C 1
ATOM 2728 O O . SER B 1 128 ? 12.531 -21.641 -8.695 1 98.69 128 SER B O 1
ATOM 2730 N N . ALA B 1 129 ? 12.359 -23.891 -8.406 1 98.81 129 ALA B N 1
ATOM 2731 C CA . ALA B 1 129 ? 11.133 -23.781 -7.613 1 98.81 129 ALA B CA 1
ATOM 2732 C C . ALA B 1 129 ? 11.367 -22.922 -6.367 1 98.81 129 ALA B C 1
ATOM 2734 O O . ALA B 1 129 ? 10.531 -22.094 -6.02 1 98.81 129 ALA B O 1
ATOM 2735 N N . ASP B 1 130 ? 12.492 -23.141 -5.723 1 98.81 130 ASP B N 1
ATOM 2736 C CA . ASP B 1 130 ? 12.82 -22.406 -4.508 1 98.81 130 ASP B CA 1
ATOM 2737 C C . ASP B 1 130 ? 13.016 -20.922 -4.805 1 98.81 130 ASP B C 1
ATOM 2739 O O . ASP B 1 130 ? 12.477 -20.062 -4.105 1 98.81 130 ASP B O 1
ATOM 2743 N N . GLN B 1 131 ? 13.805 -20.609 -5.812 1 97.88 131 GLN B N 1
ATOM 2744 C CA . GLN B 1 131 ? 14.023 -19.234 -6.227 1 97.88 131 GLN B CA 1
ATOM 2745 C C . GLN B 1 131 ? 12.695 -18.547 -6.578 1 97.88 131 GLN B C 1
ATOM 2747 O O . GLN B 1 131 ? 12.469 -17.391 -6.207 1 97.88 131 GLN B O 1
ATOM 2752 N N . HIS B 1 132 ? 11.859 -19.25 -7.293 1 98.06 132 HIS B N 1
ATOM 2753 C CA . HIS B 1 132 ? 10.547 -18.734 -7.656 1 98.06 132 HIS B CA 1
ATOM 2754 C C . HIS B 1 132 ? 9.734 -18.375 -6.414 1 98.06 132 HIS B C 1
ATOM 2756 O O . HIS B 1 132 ? 9.219 -17.25 -6.305 1 98.06 132 HIS B O 1
ATOM 2762 N N . ASP B 1 133 ? 9.633 -19.344 -5.527 1 98.31 133 ASP B N 1
ATOM 2763 C CA . ASP B 1 133 ? 8.758 -19.125 -4.379 1 98.31 133 ASP B CA 1
ATOM 2764 C C . ASP B 1 133 ? 9.297 -18 -3.49 1 98.31 133 ASP B C 1
ATOM 2766 O O . ASP B 1 133 ? 8.523 -17.266 -2.881 1 98.31 133 ASP B O 1
ATOM 2770 N N . ARG B 1 134 ? 10.617 -17.859 -3.396 1 97.31 134 ARG B N 1
ATOM 2771 C CA . ARG B 1 134 ? 11.211 -16.719 -2.703 1 97.31 134 ARG B CA 1
ATOM 2772 C C . ARG B 1 134 ? 10.836 -15.414 -3.385 1 97.31 134 ARG B C 1
ATOM 2774 O O . ARG B 1 134 ? 10.438 -14.453 -2.721 1 97.31 134 ARG B O 1
ATOM 2781 N N . LEU B 1 135 ? 10.938 -15.406 -4.668 1 96.81 135 LEU B N 1
ATOM 2782 C CA . LEU B 1 135 ? 10.57 -14.219 -5.434 1 96.81 135 LEU B CA 1
ATOM 2783 C C . LEU B 1 135 ? 9.102 -13.875 -5.242 1 96.81 135 LEU B C 1
ATOM 2785 O O . LEU B 1 135 ? 8.75 -12.711 -5.035 1 96.81 135 LEU B O 1
ATOM 2789 N N . MET B 1 136 ? 8.195 -14.875 -5.301 1 97.06 136 MET B N 1
ATOM 2790 C CA . MET B 1 136 ? 6.758 -14.656 -5.137 1 97.06 136 MET B CA 1
ATOM 2791 C C . MET B 1 136 ? 6.445 -14.133 -3.74 1 97.06 136 MET B C 1
ATOM 2793 O O . MET B 1 136 ? 5.504 -13.359 -3.561 1 97.06 136 MET B O 1
ATOM 2797 N N . SER B 1 137 ? 7.227 -14.562 -2.742 1 97.19 137 SER B N 1
ATOM 2798 C CA . SER B 1 137 ? 7.008 -14.039 -1.4 1 97.19 137 SER B CA 1
ATOM 2799 C C . SER B 1 137 ? 7.164 -12.516 -1.372 1 97.19 137 SER B C 1
ATOM 2801 O O . SER B 1 137 ? 6.449 -11.828 -0.643 1 97.19 137 SER B O 1
ATOM 2803 N N . GLU B 1 138 ? 8.07 -12.031 -2.225 1 96.69 138 GLU B N 1
ATOM 2804 C CA . GLU B 1 138 ? 8.344 -10.602 -2.312 1 96.69 138 GLU B CA 1
ATOM 2805 C C . GLU B 1 138 ? 7.312 -9.898 -3.184 1 96.69 138 GLU B C 1
ATOM 2807 O O . GLU B 1 138 ? 6.785 -8.844 -2.803 1 96.69 138 GLU B O 1
ATOM 2812 N N . ILE B 1 139 ? 6.957 -10.5 -4.273 1 96.44 139 ILE B N 1
ATOM 2813 C CA . ILE B 1 139 ? 6.266 -9.695 -5.277 1 96.44 139 ILE B CA 1
ATOM 2814 C C . ILE B 1 139 ? 4.781 -10.047 -5.289 1 96.44 139 ILE B C 1
ATOM 2816 O O . ILE B 1 139 ? 3.984 -9.383 -5.957 1 96.44 139 ILE B O 1
ATOM 2820 N N . LEU B 1 140 ? 4.316 -11.055 -4.547 1 96.75 140 LEU B N 1
ATOM 2821 C CA . LEU B 1 140 ? 2.9 -11.391 -4.449 1 96.75 140 LEU B CA 1
ATOM 2822 C C . LEU B 1 140 ? 2.455 -11.445 -2.992 1 96.75 140 LEU B C 1
ATOM 2824 O O . LEU B 1 140 ? 1.595 -10.672 -2.57 1 96.75 140 LEU B O 1
ATOM 2828 N N . VAL B 1 141 ? 3.141 -12.312 -2.176 1 97.75 141 VAL B N 1
ATOM 2829 C CA . VAL B 1 141 ? 2.705 -12.547 -0.802 1 97.75 141 VAL B CA 1
ATOM 2830 C C . VAL B 1 141 ? 2.711 -11.234 -0.025 1 97.75 141 VAL B C 1
ATOM 2832 O O . VAL B 1 141 ? 1.719 -10.883 0.619 1 97.75 141 VAL B O 1
ATOM 2835 N N . LYS B 1 142 ? 3.783 -10.5 -0.081 1 97.75 142 LYS B N 1
ATOM 2836 C CA . LYS B 1 142 ? 3.936 -9.25 0.659 1 97.75 142 LYS B CA 1
ATOM 2837 C C . LYS B 1 142 ? 2.867 -8.234 0.253 1 97.75 142 LYS B C 1
ATOM 2839 O O . LYS B 1 142 ? 2.105 -7.758 1.097 1 97.75 142 LYS B O 1
ATOM 2844 N N . PRO B 1 143 ? 2.688 -7.93 -1.088 1 97.56 143 PRO B N 1
ATOM 2845 C CA . PRO B 1 143 ? 1.611 -7.02 -1.486 1 97.56 143 PRO B CA 1
ATOM 2846 C C . PRO B 1 143 ? 0.231 -7.523 -1.071 1 97.56 143 PRO B C 1
ATOM 2848 O O . PRO B 1 143 ? -0.633 -6.727 -0.696 1 97.56 143 PRO B O 1
ATOM 2851 N N . TYR B 1 144 ? -0.05 -8.828 -1.178 1 98.19 144 TYR B N 1
ATOM 2852 C CA . TYR B 1 144 ? -1.349 -9.391 -0.817 1 98.19 144 TYR B CA 1
ATOM 2853 C C . TYR B 1 144 ? -1.643 -9.172 0.663 1 98.19 144 TYR B C 1
ATOM 2855 O O . TYR B 1 144 ? -2.725 -8.711 1.026 1 98.19 144 TYR B O 1
ATOM 2863 N N . ILE B 1 145 ? -0.669 -9.469 1.487 1 98.44 145 ILE B N 1
ATOM 2864 C CA . ILE B 1 145 ? -0.867 -9.344 2.928 1 98.44 145 ILE B CA 1
ATOM 2865 C C . ILE B 1 145 ? -1.089 -7.883 3.293 1 98.44 145 ILE B C 1
ATOM 2867 O O . ILE B 1 145 ? -2.029 -7.551 4.02 1 98.44 145 ILE B O 1
ATOM 2871 N N . ILE B 1 146 ? -0.249 -7.008 2.744 1 98.62 146 ILE B N 1
ATOM 2872 C CA . ILE B 1 146 ? -0.36 -5.59 3.059 1 98.62 146 ILE B CA 1
ATOM 2873 C C . ILE B 1 146 ? -1.712 -5.059 2.586 1 98.62 146 ILE B C 1
ATOM 2875 O O . ILE B 1 146 ? -2.352 -4.266 3.279 1 98.62 146 ILE B O 1
ATOM 2879 N N . SER B 1 147 ? -2.15 -5.484 1.452 1 98.19 147 SER B N 1
ATOM 2880 C CA . SER B 1 147 ? -3.463 -5.086 0.951 1 98.19 147 SER B CA 1
ATOM 2881 C C . SER B 1 147 ? -4.578 -5.586 1.862 1 98.19 147 SER B C 1
ATOM 2883 O O . SER B 1 147 ? -5.523 -4.855 2.154 1 98.19 147 SER B O 1
ATOM 2885 N N . MET B 1 148 ? -4.473 -6.805 2.363 1 97.25 148 MET B N 1
ATOM 2886 C CA . MET B 1 148 ? -5.523 -7.426 3.164 1 97.25 148 MET B CA 1
ATOM 2887 C C . MET B 1 148 ? -5.609 -6.785 4.543 1 97.25 148 MET B C 1
ATOM 2889 O O . MET B 1 148 ? -6.695 -6.684 5.117 1 97.25 148 MET B O 1
ATOM 2893 N N . ILE B 1 149 ? -4.469 -6.363 5.047 1 97.44 149 ILE B N 1
ATOM 2894 C CA . ILE B 1 149 ? -4.512 -5.801 6.395 1 97.44 149 ILE B CA 1
ATOM 2895 C C . ILE B 1 149 ? -4.867 -4.316 6.32 1 97.44 149 ILE B C 1
ATOM 2897 O O . ILE B 1 149 ? -5.074 -3.672 7.352 1 97.44 149 ILE B O 1
ATOM 2901 N N . SER B 1 150 ? -4.875 -3.807 5.07 1 95.38 150 SER B N 1
ATOM 2902 C CA . SER B 1 150 ? -5.27 -2.42 4.844 1 95.38 150 SER B CA 1
ATOM 2903 C C . SER B 1 150 ? -6.777 -2.295 4.672 1 95.38 150 SER B C 1
ATOM 2905 O O . SER B 1 150 ? -7.367 -2.961 3.818 1 95.38 150 SER B O 1
ATOM 2907 N N . ARG B 1 151 ? -7.527 -1.593 5.465 1 92.31 151 ARG B N 1
ATOM 2908 C CA . ARG B 1 151 ? -8.977 -1.411 5.445 1 92.31 151 ARG B CA 1
ATOM 2909 C C . ARG B 1 151 ? -9.344 0.05 5.207 1 92.31 151 ARG B C 1
ATOM 2911 O O . ARG B 1 151 ? -9.5 0.819 6.156 1 92.31 151 ARG B O 1
ATOM 2918 N N . PRO B 1 152 ? -9.484 0.381 3.949 1 91.38 152 PRO B N 1
ATOM 2919 C CA . PRO B 1 152 ? -9.805 1.783 3.672 1 91.38 152 PRO B CA 1
ATOM 2920 C C . PRO B 1 152 ? -11.227 2.152 4.078 1 91.38 152 PRO B C 1
ATOM 2922 O O . PRO B 1 152 ? -12.125 1.308 4.031 1 91.38 152 PRO B O 1
ATOM 2925 N N . GLN B 1 153 ? -11.312 3.264 4.523 1 87.31 153 GLN B N 1
ATOM 2926 C CA . GLN B 1 153 ? -12.641 3.816 4.754 1 87.31 153 GLN B CA 1
ATOM 2927 C C . GLN B 1 153 ? -13.047 4.766 3.631 1 87.31 153 GLN B C 1
ATOM 2929 O O . GLN B 1 153 ? -12.188 5.359 2.973 1 87.31 153 GLN B O 1
ATOM 2934 N N . ASN B 1 154 ? -14.25 4.625 3.137 1 68.69 154 ASN B N 1
ATOM 2935 C CA . ASN B 1 154 ? -14.734 5.465 2.049 1 68.69 154 ASN B CA 1
ATOM 2936 C C . ASN B 1 154 ? -14.641 6.949 2.396 1 68.69 154 ASN B C 1
ATOM 2938 O O . ASN B 1 154 ? -15.117 7.375 3.451 1 68.69 154 ASN B O 1
ATOM 2942 N N . GLY B 1 155 ? -13.625 7.602 1.708 1 68.25 155 GLY B N 1
ATOM 2943 C CA . GLY B 1 155 ? -13.586 9.031 1.99 1 68.25 155 GLY B CA 1
ATOM 2944 C C . GLY B 1 155 ? -13.57 9.883 0.738 1 68.25 155 GLY B C 1
ATOM 2945 O O . GLY B 1 155 ? -13.172 9.422 -0.333 1 68.25 155 GLY B O 1
ATOM 2946 N N . SER B 1 156 ? -14.141 10.914 0.831 1 75.62 156 SER B N 1
ATOM 2947 C CA . SER B 1 156 ? -14.281 11.844 -0.286 1 75.62 156 SER B CA 1
ATOM 2948 C C . SER B 1 156 ? -13.023 12.68 -0.473 1 75.62 156 SER B C 1
ATOM 2950 O O . SER B 1 156 ? -12.719 13.117 -1.587 1 75.62 156 SER B O 1
ATOM 2952 N N . ILE B 1 157 ? -12.336 12.891 0.587 1 82 157 ILE B N 1
ATOM 2953 C CA . ILE B 1 157 ? -11.141 13.719 0.511 1 82 157 ILE B CA 1
ATOM 2954 C C . ILE B 1 157 ? -9.93 12.852 0.167 1 82 157 ILE B C 1
ATOM 2956 O O . ILE B 1 157 ? -9.727 11.789 0.765 1 82 157 ILE B O 1
ATOM 2960 N N . LYS B 1 158 ? -9.211 13.273 -0.865 1 81.25 158 LYS B N 1
ATOM 2961 C CA . LYS B 1 158 ? -8.094 12.469 -1.346 1 81.25 158 LYS B CA 1
ATOM 2962 C C . LYS B 1 158 ? -6.77 13.219 -1.201 1 81.25 158 LYS B C 1
ATOM 2964 O O . LYS B 1 158 ? -6.727 14.438 -1.337 1 81.25 158 LYS B O 1
ATOM 2969 N N . THR B 1 159 ? -5.77 12.625 -0.748 1 90.19 159 THR B N 1
ATOM 2970 C CA . THR B 1 159 ? -4.375 13.031 -0.845 1 90.19 159 THR B CA 1
ATOM 2971 C C . THR B 1 159 ? -3.598 12.086 -1.758 1 90.19 159 THR B C 1
ATOM 2973 O O . THR B 1 159 ? -4.078 11 -2.084 1 90.19 159 THR B O 1
ATOM 2976 N N . SER B 1 160 ? -2.504 12.547 -2.217 1 91.88 160 SER B N 1
ATOM 2977 C CA . SER B 1 160 ? -1.674 11.672 -3.037 1 91.88 160 SER B CA 1
ATOM 2978 C C . SER B 1 160 ? -1.329 10.383 -2.299 1 91.88 160 SER B C 1
ATOM 2980 O O . SER B 1 160 ? -1.382 9.289 -2.879 1 91.88 160 SER B O 1
ATOM 2982 N N . SER B 1 161 ? -0.974 10.461 -0.997 1 94.25 161 SER B N 1
ATOM 2983 C CA . SER B 1 161 ? -0.656 9.289 -0.18 1 94.25 161 SER B CA 1
ATOM 2984 C C . SER B 1 161 ? -1.854 8.352 -0.064 1 94.25 161 SER B C 1
ATOM 2986 O O . SER B 1 161 ? -1.71 7.137 -0.177 1 94.25 161 SER B O 1
ATOM 2988 N N . TYR B 1 162 ? -2.994 8.914 0.107 1 94.62 162 TYR B N 1
ATOM 2989 C CA . TYR B 1 162 ? -4.188 8.086 0.26 1 94.62 162 TYR B CA 1
ATOM 2990 C C . TYR B 1 162 ? -4.543 7.395 -1.049 1 94.62 162 TYR B C 1
ATOM 2992 O O . TYR B 1 162 ? -5.027 6.262 -1.046 1 94.62 162 TYR B O 1
ATOM 3000 N N . GLU B 1 163 ? -4.34 8.086 -2.152 1 93.62 163 GLU B N 1
ATOM 3001 C CA . GLU B 1 163 ? -4.578 7.465 -3.453 1 93.62 163 GLU B CA 1
ATOM 3002 C C . GLU B 1 163 ? -3.703 6.23 -3.648 1 93.62 163 GLU B C 1
ATOM 3004 O O . GLU B 1 163 ? -4.176 5.199 -4.129 1 93.62 163 GLU B O 1
ATOM 3009 N N . LYS B 1 164 ? -2.418 6.379 -3.324 1 95.62 164 LYS B N 1
ATOM 3010 C CA . LYS B 1 164 ? -1.511 5.238 -3.396 1 95.62 164 LYS B CA 1
ATOM 3011 C C . LYS B 1 164 ? -1.981 4.102 -2.49 1 95.62 164 LYS B C 1
ATOM 3013 O O . LYS B 1 164 ? -1.929 2.934 -2.873 1 95.62 164 LYS B O 1
ATOM 3018 N N . TYR B 1 165 ? -2.457 4.484 -1.284 1 97.06 165 TYR B N 1
ATOM 3019 C CA . TYR B 1 165 ? -2.99 3.535 -0.316 1 97.06 165 TYR B CA 1
ATOM 3020 C C . TYR B 1 165 ? -4.203 2.805 -0.88 1 97.06 165 TYR B C 1
ATOM 3022 O O . TYR B 1 165 ? -4.297 1.579 -0.789 1 97.06 165 TYR B O 1
ATOM 3030 N N . LEU B 1 166 ? -5.09 3.553 -1.473 1 96.5 166 LEU B N 1
ATOM 3031 C CA . LEU B 1 166 ? -6.297 2.967 -2.045 1 96.5 166 LEU B CA 1
ATOM 3032 C C . LEU B 1 166 ? -5.953 2.021 -3.191 1 96.5 166 LEU B C 1
ATOM 3034 O O . LEU B 1 166 ? -6.59 0.978 -3.354 1 96.5 166 LEU B O 1
ATOM 3038 N N . ASP B 1 167 ? -4.988 2.447 -3.963 1 96.12 167 ASP B N 1
ATOM 3039 C CA . ASP B 1 167 ? -4.551 1.584 -5.055 1 96.12 167 ASP B CA 1
ATOM 3040 C C . ASP B 1 167 ? -4.035 0.247 -4.527 1 96.12 167 ASP B C 1
ATOM 3042 O O . ASP B 1 167 ? -4.367 -0.81 -5.07 1 96.12 167 ASP B O 1
ATOM 3046 N N . LEU B 1 168 ? -3.215 0.285 -3.502 1 97.62 168 LEU B N 1
ATOM 3047 C CA . LEU B 1 168 ? -2.736 -0.943 -2.875 1 97.62 168 LEU B CA 1
ATOM 3048 C C . LEU B 1 168 ? -3.904 -1.781 -2.363 1 97.62 168 LEU B C 1
ATOM 3050 O O . LEU B 1 168 ? -3.92 -3.002 -2.539 1 97.62 168 LEU B O 1
ATOM 3054 N N . CYS B 1 169 ? -4.898 -1.148 -1.729 1 96.94 169 CYS B N 1
ATOM 3055 C CA . CYS B 1 169 ? -6.055 -1.833 -1.159 1 96.94 169 CYS B CA 1
ATOM 3056 C C . CYS B 1 169 ? -6.855 -2.541 -2.244 1 96.94 169 CYS B C 1
ATOM 3058 O O . CYS B 1 169 ? -7.488 -3.566 -1.983 1 96.94 169 CYS B O 1
ATOM 3060 N N . SER B 1 170 ? -6.797 -2.061 -3.436 1 96.06 170 SER B N 1
ATOM 3061 C CA . SER B 1 170 ? -7.617 -2.609 -4.512 1 96.06 170 SER B CA 1
ATOM 3062 C C . SER B 1 170 ? -7.141 -4 -4.914 1 96.06 170 SER B C 1
ATOM 3064 O O . SER B 1 170 ? -7.879 -4.754 -5.559 1 96.06 170 SER B O 1
ATOM 3066 N N . ILE B 1 171 ? -5.91 -4.367 -4.566 1 96.12 171 ILE B N 1
ATOM 3067 C CA . ILE B 1 171 ? -5.359 -5.676 -4.895 1 96.12 171 ILE B CA 1
ATOM 3068 C C . ILE B 1 171 ? -6.281 -6.773 -4.367 1 96.12 171 ILE B C 1
ATOM 3070 O O . ILE B 1 171 ? -6.664 -7.68 -5.105 1 96.12 171 ILE B O 1
ATOM 3074 N N . SER B 1 172 ? -6.641 -6.676 -3.094 1 94.56 172 SER B N 1
ATOM 3075 C CA . SER B 1 172 ? -7.414 -7.727 -2.438 1 94.56 172 SER B CA 1
ATOM 3076 C C . SER B 1 172 ? -8.82 -7.82 -3.02 1 94.56 172 SER B C 1
ATOM 3078 O O . SER B 1 172 ? -9.453 -8.875 -2.967 1 94.56 172 SER B O 1
ATOM 3080 N N . SER B 1 173 ? -9.32 -6.711 -3.598 1 92.38 173 SER B N 1
ATOM 3081 C CA . SER B 1 173 ? -10.656 -6.746 -4.18 1 92.38 173 SER B CA 1
ATOM 3082 C C . SER B 1 173 ? -10.617 -7.215 -5.633 1 92.38 173 SER B C 1
ATOM 3084 O O . SER B 1 173 ? -11.633 -7.672 -6.172 1 92.38 173 SER B O 1
ATOM 3086 N N . GLN B 1 174 ? -9.5 -7.113 -6.227 1 91 174 GLN B N 1
ATOM 3087 C CA . GLN B 1 174 ? -9.367 -7.457 -7.641 1 91 174 GLN B CA 1
ATOM 3088 C C . GLN B 1 174 ? -8.93 -8.906 -7.82 1 91 174 GLN B C 1
ATOM 3090 O O . GLN B 1 174 ? -9.141 -9.5 -8.883 1 91 174 GLN B O 1
ATOM 3095 N N . GLU B 1 175 ? -8.336 -9.477 -6.84 1 91.06 175 GLU B N 1
ATOM 3096 C CA . GLU B 1 175 ? -7.887 -10.867 -6.871 1 91.06 175 GLU B CA 1
ATOM 3097 C C . GLU B 1 175 ? -8.898 -11.789 -6.199 1 91.06 175 GLU B C 1
ATOM 3099 O O . GLU B 1 175 ? -9.57 -11.391 -5.242 1 91.06 175 GLU B O 1
ATOM 3104 N N . SER B 1 176 ? -9.039 -13.008 -6.738 1 90.06 176 SER B N 1
ATOM 3105 C CA . SER B 1 176 ? -9.93 -13.953 -6.078 1 90.06 176 SER B CA 1
ATOM 3106 C C . SER B 1 176 ? -9.406 -14.336 -4.699 1 90.06 176 SER B C 1
ATOM 3108 O O . SER B 1 176 ? -8.195 -14.469 -4.504 1 90.06 176 SER B O 1
ATOM 3110 N N . LYS B 1 177 ? -10.297 -14.586 -3.779 1 93 177 LYS B N 1
ATOM 3111 C CA . LYS B 1 177 ? -9.922 -15 -2.432 1 93 177 LYS B CA 1
ATOM 3112 C C . LYS B 1 177 ? -9.094 -16.281 -2.461 1 93 177 LYS B C 1
ATOM 3114 O O . LYS B 1 177 ? -8.141 -16.438 -1.697 1 93 177 LYS B O 1
ATOM 3119 N N . GLU B 1 178 ? -9.484 -17.094 -3.369 1 91.56 178 GLU B N 1
ATOM 3120 C CA . GLU B 1 178 ? -8.789 -18.375 -3.488 1 91.56 178 GLU B CA 1
ATOM 3121 C C . GLU B 1 178 ? -7.324 -18.172 -3.857 1 91.56 178 GLU B C 1
ATOM 3123 O O . GLU B 1 178 ? -6.438 -18.766 -3.242 1 91.56 178 GLU B O 1
ATOM 3128 N N . ILE B 1 179 ? -7.059 -17.328 -4.824 1 92.25 179 ILE B N 1
ATOM 3129 C CA . ILE B 1 179 ? -5.691 -17.078 -5.27 1 92.25 179 ILE B CA 1
ATOM 3130 C C . ILE B 1 179 ? -4.91 -16.391 -4.156 1 92.25 179 ILE B C 1
ATOM 3132 O O . ILE B 1 179 ? -3.781 -16.781 -3.846 1 92.25 179 ILE B O 1
ATOM 3136 N N . LEU B 1 180 ? -5.508 -15.375 -3.498 1 95.31 180 LEU B N 1
ATOM 3137 C CA . LEU B 1 180 ? -4.867 -14.664 -2.395 1 95.31 180 LEU B CA 1
ATOM 3138 C C . LEU B 1 180 ? -4.465 -15.641 -1.29 1 95.31 180 LEU B C 1
ATOM 3140 O O . LEU B 1 180 ? -3.293 -15.703 -0.911 1 95.31 180 LEU B O 1
ATOM 3144 N N . TYR B 1 181 ? -5.438 -16.453 -0.902 1 95.06 181 TYR B N 1
ATOM 3145 C CA . TYR B 1 181 ? -5.219 -17.344 0.229 1 95.06 181 TYR B CA 1
ATOM 3146 C C . TYR B 1 181 ? -4.223 -18.438 -0.126 1 95.06 181 TYR B C 1
ATOM 3148 O O . TYR B 1 181 ? -3.295 -18.719 0.639 1 95.06 181 TYR B O 1
ATOM 3156 N N . ASP B 1 182 ? -4.375 -19.031 -1.237 1 95.25 182 ASP B N 1
ATOM 3157 C CA . ASP B 1 182 ? -3.461 -20.094 -1.639 1 95.25 182 ASP B CA 1
ATOM 3158 C C . ASP B 1 182 ? -2.025 -19.578 -1.726 1 95.25 182 ASP B C 1
ATOM 3160 O O . ASP B 1 182 ? -1.096 -20.25 -1.257 1 95.25 182 ASP B O 1
ATOM 3164 N N . THR B 1 183 ? -1.864 -18.391 -2.355 1 96.94 183 THR B N 1
ATOM 3165 C CA . THR B 1 183 ? -0.535 -17.812 -2.514 1 96.94 183 THR B CA 1
ATOM 3166 C C . THR B 1 183 ? 0.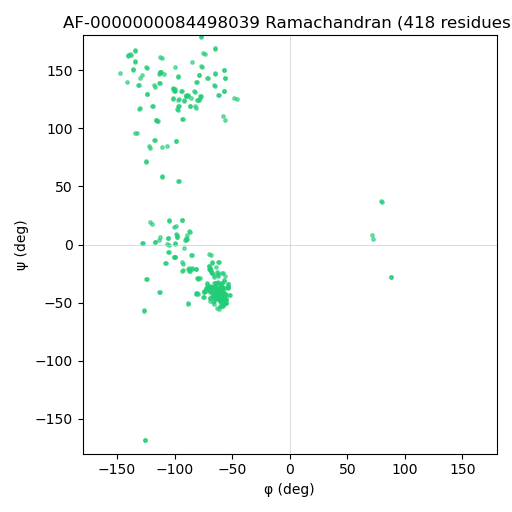105 -17.547 -1.153 1 96.94 183 THR B C 1
ATOM 3168 O O . THR B 1 183 ? 1.283 -17.844 -0.946 1 96.94 183 THR B O 1
ATOM 3171 N N . ILE B 1 184 ? -0.643 -17.062 -0.217 1 97.81 184 ILE B N 1
ATOM 3172 C CA . ILE B 1 184 ? -0.144 -16.719 1.111 1 97.81 184 ILE B CA 1
ATOM 3173 C C . ILE B 1 184 ? 0.091 -18 1.918 1 97.81 184 ILE B C 1
ATOM 3175 O O . ILE B 1 184 ? 1.163 -18.188 2.498 1 97.81 184 ILE B O 1
ATOM 3179 N N . LEU B 1 185 ? -0.844 -18.922 1.878 1 97.12 185 LEU B N 1
ATOM 3180 C CA . LEU B 1 185 ? -0.824 -20.078 2.775 1 97.12 185 LEU B CA 1
ATOM 3181 C C . LEU B 1 185 ? 0.151 -21.141 2.275 1 97.12 185 LEU B C 1
ATOM 3183 O O . LEU B 1 185 ? 0.741 -21.875 3.072 1 97.12 185 LEU B O 1
ATOM 3187 N N . MET B 1 186 ? 0.332 -21.219 1.021 1 97.31 186 MET B N 1
ATOM 3188 C CA . MET B 1 186 ? 1.079 -22.344 0.467 1 97.31 186 MET B CA 1
ATOM 3189 C C . MET B 1 186 ? 2.521 -21.938 0.173 1 97.31 186 MET B C 1
ATOM 3191 O O . MET B 1 186 ? 3.361 -22.797 -0.104 1 97.31 186 MET B O 1
ATOM 3195 N N . ASN B 1 187 ? 2.838 -20.656 0.23 1 97.88 187 ASN B N 1
ATOM 3196 C CA . ASN B 1 187 ? 4.223 -20.25 0.033 1 97.88 187 ASN B CA 1
ATOM 3197 C C . ASN B 1 187 ? 5.062 -20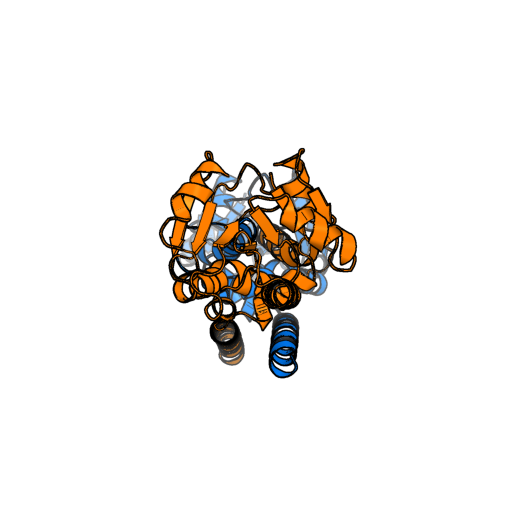.484 1.284 1 97.88 187 ASN B C 1
ATOM 3199 O O . ASN B 1 187 ? 4.742 -19.969 2.359 1 97.88 187 ASN B O 1
ATOM 3203 N N . LYS B 1 188 ? 6.129 -21.188 1.128 1 97.25 188 LYS B N 1
ATOM 3204 C CA . LYS B 1 188 ? 7.012 -21.609 2.213 1 97.25 188 LYS B CA 1
ATOM 3205 C C . LYS B 1 188 ? 7.562 -20.406 2.971 1 97.25 188 LYS B C 1
ATOM 3207 O O . LYS B 1 188 ? 7.855 -20.5 4.164 1 97.25 188 LYS B O 1
ATOM 3212 N N . TYR B 1 189 ? 7.641 -19.266 2.404 1 97.81 189 TYR B N 1
ATOM 3213 C CA . TYR B 1 189 ? 8.367 -18.141 2.959 1 97.81 189 TYR B CA 1
ATOM 3214 C C . TYR B 1 189 ? 7.402 -17.094 3.512 1 97.81 189 TYR B C 1
ATOM 3216 O O . TYR B 1 189 ? 7.824 -16 3.908 1 97.81 189 TYR B O 1
ATOM 3224 N N . THR B 1 190 ? 6.141 -17.391 3.521 1 98.12 190 THR B N 1
ATOM 3225 C CA . THR B 1 190 ? 5.129 -16.453 4.004 1 98.12 190 THR B CA 1
ATOM 3226 C C . THR B 1 190 ? 5.43 -16.016 5.434 1 98.12 190 THR B C 1
ATOM 3228 O O . THR B 1 190 ? 5.262 -14.844 5.781 1 98.12 190 THR B O 1
ATOM 3231 N N . GLN B 1 191 ? 5.93 -16.953 6.23 1 97.5 191 GLN B N 1
ATOM 3232 C CA . GLN B 1 191 ? 6.207 -16.625 7.621 1 97.5 191 GLN B CA 1
ATOM 3233 C C . GLN B 1 191 ? 7.266 -15.523 7.723 1 97.5 191 GLN B C 1
ATOM 3235 O O . GLN B 1 191 ? 7.203 -14.672 8.609 1 97.5 191 GLN B O 1
ATOM 3240 N N . ASN B 1 192 ? 8.258 -15.562 6.875 1 97.56 192 ASN B N 1
ATOM 3241 C CA . ASN B 1 192 ? 9.273 -14.508 6.852 1 97.56 192 ASN B CA 1
ATOM 3242 C C . ASN B 1 192 ? 8.656 -13.141 6.586 1 97.56 192 ASN B C 1
ATOM 3244 O O . ASN B 1 192 ? 9.055 -12.148 7.195 1 97.56 192 ASN B O 1
ATOM 3248 N N . VAL B 1 193 ? 7.691 -13.102 5.648 1 97.75 193 VAL B N 1
ATOM 3249 C CA . VAL B 1 193 ? 7.004 -11.867 5.297 1 97.75 193 VAL B CA 1
ATOM 3250 C C . VAL B 1 193 ? 6.223 -11.352 6.5 1 97.75 193 VAL B C 1
ATOM 3252 O O . VAL B 1 193 ? 6.289 -10.164 6.828 1 97.75 193 VAL B O 1
ATOM 3255 N N . ILE B 1 194 ? 5.551 -12.227 7.16 1 98.12 194 ILE B N 1
ATOM 3256 C CA . ILE B 1 194 ? 4.766 -11.875 8.344 1 98.12 194 ILE B CA 1
ATOM 3257 C C . ILE B 1 194 ? 5.68 -11.305 9.422 1 98.12 194 ILE B C 1
ATOM 3259 O O . ILE B 1 194 ? 5.371 -10.273 10.023 1 98.12 194 ILE B O 1
ATOM 3263 N N . ASP B 1 195 ? 6.781 -11.969 9.648 1 97.94 195 ASP B N 1
ATOM 3264 C CA . ASP B 1 195 ? 7.734 -11.523 10.664 1 97.94 195 ASP B CA 1
ATOM 3265 C C . ASP B 1 195 ? 8.258 -10.125 10.336 1 97.94 195 ASP B C 1
ATOM 3267 O O . ASP B 1 195 ? 8.445 -9.305 11.234 1 97.94 195 ASP B O 1
ATOM 3271 N N . GLU B 1 196 ? 8.539 -9.93 9.102 1 97.75 196 GLU B N 1
ATOM 3272 C CA . GLU B 1 196 ? 9.016 -8.617 8.664 1 97.75 196 GLU B CA 1
ATOM 3273 C C . GLU B 1 196 ? 7.984 -7.535 8.945 1 97.75 196 GLU B C 1
ATOM 3275 O O . GLU B 1 196 ? 8.32 -6.477 9.484 1 97.75 196 GLU B O 1
ATOM 3280 N N . ILE B 1 197 ? 6.73 -7.785 8.555 1 98.12 197 ILE B N 1
ATOM 3281 C CA . ILE B 1 197 ? 5.648 -6.828 8.766 1 98.12 197 ILE B CA 1
ATOM 3282 C C . ILE B 1 197 ? 5.445 -6.59 10.258 1 98.12 197 ILE B C 1
ATOM 3284 O O . ILE B 1 197 ? 5.312 -5.445 10.695 1 98.12 197 ILE B O 1
ATOM 3288 N N . GLN B 1 198 ? 5.453 -7.699 11.031 1 98.12 198 GLN B N 1
ATOM 3289 C CA . GLN B 1 198 ? 5.32 -7.602 12.477 1 98.12 198 GLN B CA 1
ATOM 3290 C C . GLN B 1 198 ? 6.441 -6.754 13.078 1 98.12 198 GLN B C 1
ATOM 3292 O O . GLN B 1 198 ? 6.195 -5.93 13.961 1 98.12 198 GLN B O 1
ATOM 3297 N N . GLY B 1 199 ? 7.641 -7 12.664 1 98 199 GLY B N 1
ATOM 3298 C CA . GLY B 1 199 ? 8.758 -6.199 13.141 1 98 199 GLY B CA 1
ATOM 3299 C C . GLY B 1 199 ? 8.594 -4.719 12.852 1 98 199 GLY B C 1
ATOM 3300 O O . GLY B 1 199 ? 8.906 -3.879 13.695 1 98 199 GLY B O 1
ATOM 3301 N N . GLY B 1 200 ? 8.148 -4.391 11.578 1 97.31 200 GLY B N 1
ATOM 3302 C CA . GLY B 1 200 ? 7.863 -3.004 11.242 1 97.31 200 GLY B CA 1
ATOM 3303 C C . GLY B 1 200 ? 6.816 -2.373 12.148 1 97.31 200 GLY B C 1
ATOM 3304 O O . GLY B 1 200 ? 6.988 -1.242 12.602 1 97.31 200 GLY B O 1
ATOM 3305 N N . LEU B 1 201 ? 5.75 -3.133 12.375 1 98 201 LEU B N 1
ATOM 3306 C CA . LEU B 1 201 ? 4.68 -2.631 13.234 1 98 201 LEU B CA 1
ATOM 3307 C C . LEU B 1 201 ? 5.176 -2.424 14.664 1 98 201 LEU B C 1
ATOM 3309 O O . LEU B 1 201 ? 4.848 -1.421 15.297 1 98 201 LEU B O 1
ATOM 3313 N N . ASP B 1 202 ? 5.973 -3.348 15.164 1 97.81 202 ASP B N 1
ATOM 3314 C CA . ASP B 1 202 ? 6.547 -3.229 16.5 1 97.81 202 ASP B CA 1
ATOM 3315 C C . ASP B 1 202 ? 7.434 -1.991 16.609 1 97.81 202 ASP B C 1
ATOM 3317 O O . ASP B 1 202 ? 7.438 -1.311 17.641 1 97.81 202 ASP B O 1
ATOM 3321 N N . TYR B 1 203 ? 8.203 -1.771 15.578 1 96.81 203 TYR B N 1
ATOM 3322 C CA . TYR B 1 203 ? 9.031 -0.574 15.547 1 96.81 203 TYR B CA 1
ATOM 3323 C C . TYR B 1 203 ? 8.188 0.683 15.727 1 96.81 203 TYR B C 1
ATOM 3325 O O . TYR B 1 203 ? 8.531 1.558 16.531 1 96.81 203 TYR B O 1
ATOM 3333 N N . ILE B 1 204 ? 7.09 0.794 15.016 1 96.75 204 ILE B N 1
ATOM 3334 C CA . ILE B 1 204 ? 6.211 1.955 15.078 1 96.75 204 ILE B CA 1
ATOM 3335 C C . ILE B 1 204 ? 5.594 2.057 16.469 1 96.75 204 ILE B C 1
ATOM 3337 O O . ILE B 1 204 ? 5.523 3.145 17.047 1 96.75 204 ILE B O 1
ATOM 3341 N N . LYS B 1 205 ? 5.191 0.93 17 1 96.69 205 LYS B N 1
ATOM 3342 C CA . LYS B 1 205 ? 4.625 0.909 18.344 1 96.69 205 LYS B CA 1
ATOM 3343 C C . LYS B 1 205 ? 5.625 1.424 19.375 1 96.69 205 LYS B C 1
ATOM 3345 O O . LYS B 1 205 ? 5.262 2.176 20.281 1 96.69 205 LYS B O 1
ATOM 3350 N N . ASN B 1 206 ? 6.801 1.018 19.219 1 96.06 206 ASN B N 1
ATOM 3351 C CA . ASN B 1 206 ? 7.852 1.461 20.141 1 96.06 206 ASN B CA 1
ATOM 3352 C C . ASN B 1 206 ? 8.117 2.957 20 1 96.06 206 ASN B C 1
ATOM 3354 O O . ASN B 1 206 ? 8.414 3.631 20.984 1 96.06 206 ASN B O 1
ATOM 3358 N N . LEU B 1 207 ? 8.047 3.42 18.75 1 91.94 207 LEU B N 1
ATOM 3359 C CA . LEU B 1 207 ? 8.195 4.855 18.516 1 91.94 207 LEU B CA 1
ATOM 3360 C C . LEU B 1 207 ? 7.121 5.637 19.266 1 91.94 207 LEU B C 1
ATOM 3362 O O . LEU B 1 207 ? 7.402 6.684 19.859 1 91.94 207 LEU B O 1
ATOM 3366 N N . ILE B 1 208 ? 5.934 5.152 19.234 1 90.69 208 ILE B N 1
ATOM 3367 C CA . ILE B 1 208 ? 4.801 5.824 19.859 1 90.69 208 ILE B CA 1
ATOM 3368 C C . ILE B 1 208 ? 4.945 5.777 21.375 1 90.69 208 ILE B C 1
ATOM 3370 O O . ILE B 1 208 ? 4.668 6.766 22.062 1 90.69 208 ILE B O 1
ATOM 3374 N N . LYS B 1 209 ? 5.395 4.668 21.969 1 88.19 209 LYS B N 1
ATOM 3375 C CA . LYS B 1 209 ? 5.539 4.488 23.422 1 88.19 209 LYS B CA 1
ATOM 3376 C C . LYS B 1 209 ? 6.641 5.383 23.969 1 88.19 209 LYS B C 1
ATOM 3378 O O . LYS B 1 209 ? 6.516 5.918 25.078 1 88.19 209 LYS B O 1
ATOM 3383 N N . ASN B 1 210 ? 7.703 5.512 23.125 1 82.06 210 ASN B N 1
ATOM 3384 C CA . ASN B 1 210 ? 8.867 6.246 23.625 1 82.06 210 ASN B CA 1
ATOM 3385 C C . ASN B 1 210 ? 8.805 7.723 23.234 1 82.06 210 ASN B C 1
ATOM 3387 O O . ASN B 1 210 ? 9.656 8.508 23.641 1 82.06 210 ASN B O 1
ATOM 3391 N N . GLY B 1 211 ? 7.945 8.086 22.297 1 68.25 211 GLY B N 1
ATOM 3392 C CA . GLY B 1 211 ? 7.82 9.484 21.922 1 68.25 211 GLY B CA 1
ATOM 3393 C C . GLY B 1 211 ? 6.75 10.219 22.703 1 68.25 211 GLY B C 1
ATOM 3394 O O . GLY B 1 211 ? 5.902 9.594 23.344 1 68.25 211 GLY B O 1
#

Organism: NCBI:txid312540

Nearest PDB structures (foldseek):
  5t95-assembly1_A  TM=8.293E-01  e=2.969E-11  Glycine max
  5whx-assembly1_A  TM=8.054E-01  e=2.164E-11  Glycine max
  5t9f-assembly1_B  TM=8.203E-01  e=6.337E-11  Glycine max
  2ydy-assembly1_A  TM=6.679E-01  e=1.198E-01  Homo sapiens
  6xp2-assembly1_A  TM=4.329E-01  e=2.175E-02  Homo sapiens

Solvent-accessible surface area (backbone atoms only — not comparable to full-atom values): 22256 Å² total; per-residue (Å²): 91,43,28,29,36,19,27,84,38,68,61,14,39,45,48,43,65,77,39,68,86,39,47,68,36,52,83,84,44,58,70,61,45,56,58,48,56,76,68,31,61,33,33,39,38,42,50,59,61,73,54,45,52,50,51,50,68,70,45,63,88,57,60,35,38,32,43,46,47,81,56,42,59,85,52,45,87,41,46,58,48,30,37,37,36,29,65,56,43,44,79,89,34,57,86,73,46,46,48,29,39,33,26,61,68,24,19,39,86,76,44,61,63,55,49,41,68,76,40,70,88,42,47,77,43,79,33,41,34,65,60,44,36,55,50,36,33,61,46,42,35,43,34,48,50,54,12,63,32,44,79,84,70,94,63,90,80,74,35,74,57,26,50,33,38,51,52,28,34,43,46,55,75,71,44,56,67,64,59,55,48,49,44,40,63,64,31,89,49,36,62,59,48,49,50,48,39,50,50,32,50,50,51,52,51,49,49,48,73,75,96,90,43,30,30,37,20,26,84,38,68,62,14,39,45,48,44,64,76,38,70,86,39,47,68,37,54,85,87,39,58,73,60,48,57,56,48,56,76,68,30,62,32,32,39,39,43,50,57,62,72,55,43,53,50,50,50,66,71,45,64,88,56,61,35,38,32,43,47,48,81,55,41,59,85,50,46,86,41,46,58,50,29,38,37,33,29,65,56,44,46,76,90,34,56,88,73,46,46,48,30,37,34,26,61,67,23,18,38,86,75,43,61,63,54,49,41,67,75,39,69,88,42,48,79,42,79,34,41,33,63,58,44,35,55,49,35,33,62,46,43,34,41,35,48,50,55,13,63,31,46,78,84,70,96,64,88,78,76,34,74,56,26,49,33,37,50,53,27,34,44,47,55,76,72,44,55,67,64,58,54,47,48,44,41,63,64,31,90,50,37,63,60,48,50,50,48,40,50,51,32,49,49,51,52,51,49,48,49,74,74,94

Sequence (422 aa):
MFTVVGSKGNLGSLLMKIFPDSYGVDVDNEEKLFNYLKKSDYAFLAIPPDQEENIINKYKFFTGFIELSSVKLRFLKFKNSIISIHPLFGPRSYGKIKDIVFINDISPPDSMGKIQNIFPDYNIISLSADQHDRLMSEILVKPYIISMISRPQNGSIKTSSYEKYLDLCSISSQESKEILYDTILMNKYTQNVIDEIQGGLDYIKNLIKNGMFTVVGSKGNLGSLLMKIFPDSYGVDVDNEEKLFNYLKKSDYAFLAIPPDQEENIINKYKFFTGFIELSSVKLRFLKFKNSIISIHPLFGPRSYGKIKDIVFINDISPPDSMGKIQNIFPDYNIISLSADQHDRLMSEILVKPYIISMISRPQNGSIKTSSYEKYLDLCSISSQESKEILYDTILMNKYTQNVIDEIQGGLDYIKNLIKNG

Radius of gyration: 27.94 Å; Cα contacts (8 Å, |Δi|>4): 685; chains: 2; bounding box: 32×86×54 Å

Foldseek 3Di:
DEEEECCVDFQNVVVCVLPVVYHYDYLVDPVVVVVSLVVDQAYEYPDDPVSVVVVCVVPVVRQRYEYAAQAQPVQLVQAQRYWYKHDPDTPVCPPPAQEMEGACRRHRNVCVVVVCVSRVRGHYHYDHNLRSLVVCCVPPLLLLVLLVVQDDDDDPDDDPVVVVSVVSVCVNVVDDPSNSCCSLVVRPCNVVSVVVVVVVVVVVVVVVVVD/DEEEEVCVDFQNVVVCVLPVVYHYDYLVPVVSVVVSLVVDQAYEYPDDPVSVVVVCVVPVVRQRYEYAAQAQPVQLVQAQRYWYKHDPDTPVCPPPAQEMEGACRRHRNVCVVVVCVSRVRGDYHYDHNLRSLVVCCVPPLLLLVLLVVQDDDDDDDDDPVVVVSVVSVCVNVVDDPSNSCCSLVVRPCNVVSVVVVVVVVVVVVVVVVVD

InterPro domains:
  IPR036291 NAD(P)-binding domain superfamily [SSF51735] (3-120)